Protein AF-0000000084342631 (afdb_homodimer)

Nearest PDB structures (foldseek):
  3bhq-assembly1_B  TM=6.344E-01  e=1.165E-04  Mesorhizobium japonicum MAFF 303099
  4me9-assembly1_B  TM=5.919E-01  e=1.848E-04  Bacillus cereus ATCC 10987
  3pas-assembly1_A  TM=6.263E-01  e=7.720E-04  Marinobacter nauticus VT8
  7y0y-assembly1_A  TM=5.517E-01  e=3.080E-03  Pseudomonas aeruginosa PA14
  1ui6-assembly1_B  TM=4.934E-01  e=3.879E-03  Streptomyces coelicolor A3(2)

Structure (mmCIF, N/CA/C/O backbone):
data_AF-0000000084342631-model_v1
#
loop_
_entity.id
_entity.type
_entity.pdbx_description
1 polymer 'Transcriptional regulator, TetR family'
#
loop_
_atom_site.group_PDB
_atom_site.id
_atom_site.type_symbol
_atom_site.label_atom_id
_atom_site.label_alt_id
_atom_site.label_comp_id
_atom_site.label_asym_id
_atom_site.label_entity_id
_atom_site.label_seq_id
_atom_site.pdbx_PDB_ins_code
_atom_site.Cartn_x
_atom_site.Cartn_y
_atom_site.Cartn_z
_atom_site.occupancy
_atom_site.B_iso_or_equiv
_atom_site.auth_seq_id
_atom_site.auth_comp_id
_atom_site.auth_asym_id
_atom_site.auth_atom_id
_atom_site.pdbx_PDB_model_num
ATOM 1 N N . MET A 1 1 ? -44.125 15.891 2.863 1 25.28 1 MET A N 1
ATOM 2 C CA . MET A 1 1 ? -42.906 15.453 2.15 1 25.28 1 MET A CA 1
ATOM 3 C C . MET A 1 1 ? -42.438 14.102 2.668 1 25.28 1 MET A C 1
ATOM 5 O O . MET A 1 1 ? -42.188 13.953 3.861 1 25.28 1 MET A O 1
ATOM 9 N N . ALA A 1 2 ? -42.875 12.977 1.967 1 30.97 2 ALA A N 1
ATOM 10 C CA . ALA A 1 2 ? -42.875 11.531 2.191 1 30.97 2 ALA A CA 1
ATOM 11 C C . ALA A 1 2 ? -41.438 11 2.264 1 30.97 2 ALA A C 1
ATOM 13 O O . ALA A 1 2 ? -40.625 11.273 1.377 1 30.97 2 ALA A O 1
ATOM 14 N N . GLY A 1 3 ? -40.875 10.891 3.365 1 26.14 3 GLY A N 1
ATOM 15 C CA . GLY A 1 3 ? -39.5 10.602 3.783 1 26.14 3 GLY A CA 1
ATOM 16 C C . GLY A 1 3 ? -38.969 9.305 3.209 1 26.14 3 GLY A C 1
ATOM 17 O O . GLY A 1 3 ? -39.438 8.227 3.562 1 26.14 3 GLY A O 1
ATOM 18 N N . LYS A 1 4 ? -38.594 9.336 1.94 1 32.59 4 LYS A N 1
ATOM 19 C CA . LYS A 1 4 ? -38.25 8.188 1.105 1 32.59 4 LYS A CA 1
ATOM 20 C C . LYS A 1 4 ? -37.156 7.34 1.762 1 32.59 4 LYS A C 1
ATOM 22 O O . LYS A 1 4 ? -36.125 7.859 2.16 1 32.59 4 LYS A O 1
ATOM 27 N N . ASP A 1 5 ? -37.562 6.195 2.316 1 31.88 5 ASP A N 1
ATOM 28 C CA . ASP A 1 5 ? -36.875 5.145 3.078 1 31.88 5 ASP A CA 1
ATOM 29 C C . ASP A 1 5 ? -35.594 4.699 2.385 1 31.88 5 ASP A C 1
ATOM 31 O O . ASP A 1 5 ? -35.5 4.766 1.159 1 31.88 5 ASP A O 1
ATOM 35 N N . SER A 1 6 ? -34.469 4.645 3.041 1 33.47 6 SER A N 1
ATOM 36 C CA . SER A 1 6 ? -33.094 4.496 2.594 1 33.47 6 SER A CA 1
ATOM 37 C C . SER A 1 6 ? -32.875 3.201 1.811 1 33.47 6 SER A C 1
ATOM 39 O O . SER A 1 6 ? -33.594 2.213 2.055 1 33.47 6 SER A O 1
ATOM 41 N N . PRO A 1 7 ? -32.125 3.088 0.737 1 32.06 7 PRO A N 1
ATOM 42 C CA . PRO A 1 7 ? -31.984 2.025 -0.261 1 32.06 7 PRO A CA 1
ATOM 43 C C . PRO A 1 7 ? -31.531 0.701 0.349 1 32.06 7 PRO A C 1
ATOM 45 O O . PRO A 1 7 ? -31.562 -0.334 -0.321 1 32.06 7 PRO A O 1
ATOM 48 N N . ALA A 1 8 ? -30.812 0.563 1.56 1 34.78 8 ALA A N 1
ATOM 49 C CA . ALA A 1 8 ? -30.438 -0.679 2.23 1 34.78 8 ALA A CA 1
ATOM 50 C C . ALA A 1 8 ? -31.625 -1.634 2.318 1 34.78 8 ALA A C 1
ATOM 52 O O . ALA A 1 8 ? -31.453 -2.852 2.385 1 34.78 8 ALA A O 1
ATOM 53 N N . ALA A 1 9 ? -32.781 -1.042 2.393 1 32.84 9 ALA A N 1
ATOM 54 C CA . ALA A 1 9 ? -34.031 -1.755 2.605 1 32.84 9 ALA A CA 1
ATOM 55 C C . ALA A 1 9 ? -34.375 -2.629 1.402 1 32.84 9 ALA A C 1
ATOM 57 O O . ALA A 1 9 ? -35.062 -3.648 1.543 1 32.84 9 ALA A O 1
ATOM 58 N N . ALA A 1 10 ? -33.969 -2.088 0.292 1 31.92 10 ALA A N 1
ATOM 59 C CA . ALA A 1 10 ? -34.625 -2.674 -0.882 1 31.92 10 ALA A CA 1
ATOM 60 C C . ALA A 1 10 ? -34.031 -4.059 -1.183 1 31.92 10 ALA A C 1
ATOM 62 O O . ALA A 1 10 ? -34.562 -4.777 -2.039 1 31.92 10 ALA A O 1
ATOM 63 N N . ILE A 1 11 ? -32.781 -4.297 -0.769 1 35.84 11 ILE A N 1
ATOM 64 C CA . ILE A 1 11 ? -32.25 -5.566 -1.254 1 35.84 11 ILE A CA 1
ATOM 65 C C . ILE A 1 11 ? -32.969 -6.723 -0.582 1 35.84 11 ILE A C 1
ATOM 67 O O . ILE A 1 11 ? -32.688 -7.891 -0.842 1 35.84 11 ILE A O 1
ATOM 71 N N . ALA A 1 12 ? -33.969 -6.422 0.385 1 31.94 12 ALA A N 1
ATOM 72 C CA . ALA A 1 12 ? -34.844 -7.312 1.139 1 31.94 12 ALA A CA 1
ATOM 73 C C . ALA A 1 12 ? -35.906 -7.902 0.24 1 31.94 12 ALA A C 1
ATOM 75 O O . ALA A 1 12 ? -37.125 -7.66 0.453 1 31.94 12 ALA A O 1
ATOM 76 N N . GLY A 1 13 ? -35.781 -7.762 -0.984 1 32.69 13 GLY A N 1
ATOM 77 C CA . GLY A 1 13 ? -36.938 -8.383 -1.616 1 32.69 13 GLY A CA 1
ATOM 78 C C . GLY A 1 13 ? -37.188 -9.805 -1.14 1 32.69 13 GLY A C 1
ATOM 79 O O . GLY A 1 13 ? -36.375 -10.695 -1.371 1 32.69 13 GLY A O 1
ATOM 80 N N . ALA A 1 14 ? -38 -9.93 -0.097 1 32.38 14 ALA A N 1
ATOM 81 C CA . ALA A 1 14 ? -38.5 -11.109 0.605 1 32.38 14 ALA A CA 1
ATOM 82 C C . ALA A 1 14 ? -39.219 -12.07 -0.358 1 32.38 14 ALA A C 1
ATOM 84 O O . ALA A 1 14 ? -40.344 -11.836 -0.762 1 32.38 14 ALA A O 1
ATOM 85 N N . LYS A 1 15 ? -38.656 -12.578 -1.412 1 38.84 15 LYS A N 1
ATOM 86 C CA . LYS A 1 15 ? -39.5 -13.719 -1.739 1 38.84 15 LYS A CA 1
ATOM 87 C C . LYS A 1 15 ? -39.969 -14.445 -0.477 1 38.84 15 LYS A C 1
ATOM 89 O O . LYS A 1 15 ? -39.219 -14.508 0.508 1 38.84 15 LYS A O 1
ATOM 94 N N . LYS A 1 16 ? -41.188 -14.531 -0.188 1 37.84 16 LYS A N 1
ATOM 95 C CA . LYS A 1 16 ? -41.75 -15.398 0.845 1 37.84 16 LYS A CA 1
ATOM 96 C C . LYS A 1 16 ? -40.969 -16.688 0.989 1 37.84 16 LYS A C 1
ATOM 98 O O . LYS A 1 16 ? -40.969 -17.531 0.091 1 37.84 16 LYS A O 1
ATOM 103 N N . ASN A 1 17 ? -39.656 -16.672 1.379 1 41.59 17 ASN A N 1
ATOM 104 C CA . ASN A 1 17 ? -39.031 -17.922 1.827 1 41.59 17 ASN A CA 1
ATOM 105 C C . ASN A 1 17 ? -40.031 -18.828 2.535 1 41.59 17 ASN A C 1
ATOM 107 O O . ASN A 1 17 ? -40.562 -18.469 3.59 1 41.59 17 ASN A O 1
ATOM 111 N N . SER A 1 18 ? -41.062 -19.375 1.873 1 47.19 18 SER A N 1
ATOM 112 C CA . SER A 1 18 ? -41.75 -20.438 2.58 1 47.19 18 SER A CA 1
ATOM 113 C C . SER A 1 18 ? -40.844 -21.141 3.574 1 47.19 18 SER A C 1
ATOM 115 O O . SER A 1 18 ? -39.656 -21.375 3.283 1 47.19 18 SER A O 1
ATOM 117 N N . PRO A 1 19 ? -41.062 -21.062 4.906 1 52.56 19 PRO A N 1
ATOM 118 C CA . PRO A 1 19 ? -40.344 -21.75 5.984 1 52.56 19 PRO A CA 1
ATOM 119 C C . PRO A 1 19 ? -39.875 -23.141 5.59 1 52.56 19 PRO A C 1
ATOM 121 O O . PRO A 1 19 ? -39.688 -24 6.457 1 52.56 19 PRO A O 1
ATOM 124 N N . TYR A 1 20 ? -40.062 -23.578 4.453 1 56.94 20 TYR A N 1
ATOM 125 C CA . TYR A 1 20 ? -39.562 -24.953 4.34 1 56.94 20 TYR A CA 1
ATOM 126 C C . TYR A 1 20 ? -38.062 -25 4.574 1 56.94 20 TYR A C 1
ATOM 128 O O . TYR A 1 20 ? -37.312 -24.188 4.035 1 56.94 20 TYR A O 1
ATOM 136 N N . PRO A 1 21 ? -37.625 -25.547 5.676 1 65 21 PRO A N 1
ATOM 137 C CA . PRO A 1 21 ? -36.188 -25.766 5.965 1 65 21 PRO A CA 1
ATOM 138 C C . PRO A 1 21 ? -35.375 -26.125 4.719 1 65 21 PRO A C 1
ATOM 140 O O . PRO A 1 21 ? -35.906 -26.75 3.793 1 65 21 PRO A O 1
ATOM 143 N N . ARG A 1 22 ? -34.312 -25.297 4.387 1 71.88 22 ARG A N 1
ATOM 144 C CA . ARG A 1 22 ? -33.438 -25.688 3.281 1 71.88 22 ARG A CA 1
ATOM 145 C C . ARG A 1 22 ? -33.312 -27.219 3.203 1 71.88 22 ARG A C 1
ATOM 147 O O . ARG A 1 22 ? -33.219 -27.891 4.23 1 71.88 22 ARG A O 1
ATOM 154 N N . SER A 1 23 ? -33.594 -27.688 2.088 1 80.94 23 SER A N 1
ATOM 155 C CA . SER A 1 23 ? -33.344 -29.109 1.922 1 80.94 23 SER A CA 1
ATOM 156 C C . SER A 1 23 ? -31.906 -29.469 2.328 1 80.94 23 SER A C 1
ATOM 158 O O . SER A 1 23 ? -31.047 -28.609 2.426 1 80.94 23 SER A O 1
ATOM 160 N N . VAL A 1 24 ? -31.75 -30.609 2.846 1 84.5 24 VAL A N 1
ATOM 161 C CA . VAL A 1 24 ? -30.438 -31.125 3.221 1 84.5 24 VAL A CA 1
ATOM 162 C C . VAL A 1 24 ? -29.422 -30.797 2.129 1 84.5 24 VAL A C 1
ATOM 164 O O . VAL A 1 24 ? -28.297 -30.406 2.422 1 84.5 24 VAL A O 1
ATOM 167 N N . ARG A 1 25 ? -29.891 -30.875 0.834 1 84.31 25 ARG A N 1
ATOM 168 C CA . ARG A 1 25 ? -29.031 -30.625 -0.306 1 84.31 25 ARG A CA 1
ATOM 169 C C . ARG A 1 25 ? -28.625 -29.156 -0.358 1 84.31 25 ARG A C 1
ATOM 171 O O . ARG A 1 25 ? -27.453 -28.828 -0.593 1 84.31 25 ARG A O 1
ATOM 178 N N . GLU A 1 26 ? -29.594 -28.297 -0.183 1 83.94 26 GLU A N 1
ATOM 179 C CA . GLU A 1 26 ? -29.312 -26.859 -0.187 1 83.94 26 GLU A CA 1
ATOM 180 C C . GLU A 1 26 ? -28.375 -26.469 0.948 1 83.94 26 GLU A C 1
ATOM 182 O O . GLU A 1 26 ? -27.484 -25.641 0.765 1 83.94 26 GLU A O 1
ATOM 187 N N . GLU A 1 27 ? -28.594 -27.094 2.045 1 86.38 27 GLU A N 1
ATOM 188 C CA . GLU A 1 27 ? -27.734 -26.844 3.195 1 86.38 27 GLU A CA 1
ATOM 189 C C . GLU A 1 27 ? -26.297 -27.297 2.928 1 86.38 27 GLU A C 1
ATOM 191 O O . GLU A 1 27 ? -25.359 -26.594 3.287 1 86.38 27 GLU A O 1
ATOM 196 N N . GLN A 1 28 ? -26.188 -28.406 2.312 1 87.38 28 GLN A N 1
ATOM 197 C CA . GLN A 1 28 ? -24.859 -28.922 1.984 1 87.38 28 GLN A CA 1
ATOM 198 C C . GLN A 1 28 ? -24.141 -28.031 0.979 1 87.38 28 GLN A C 1
ATOM 200 O O . GLN A 1 28 ? -22.922 -27.859 1.058 1 87.38 28 GLN A O 1
ATOM 205 N N . GLN A 1 29 ? -24.875 -27.469 0.042 1 89.56 29 GLN A N 1
ATOM 206 C CA . GLN A 1 29 ? -24.297 -26.578 -0.95 1 89.56 29 GLN A CA 1
ATOM 207 C C . GLN A 1 29 ? -23.781 -25.297 -0.296 1 89.56 29 GLN A C 1
ATOM 209 O O . GLN A 1 29 ? -22.719 -24.781 -0.674 1 89.56 29 GLN A O 1
ATOM 214 N N . LEU A 1 30 ? -24.531 -24.875 0.646 1 91 30 LEU A N 1
ATOM 215 C CA . LEU A 1 30 ? -24.141 -23.656 1.354 1 91 30 LEU A CA 1
ATOM 216 C C . LEU A 1 30 ? -22.875 -23.906 2.178 1 91 30 LEU A C 1
ATOM 218 O O . LEU A 1 30 ? -22 -23.047 2.25 1 91 30 LEU A O 1
ATOM 222 N N . ILE A 1 31 ? -22.812 -25.047 2.73 1 93.19 31 ILE A N 1
ATOM 223 C CA . ILE A 1 31 ? -21.641 -25.406 3.527 1 93.19 31 ILE A CA 1
ATOM 224 C C . ILE A 1 31 ? -20.422 -25.484 2.629 1 93.19 31 ILE A C 1
ATOM 226 O O . ILE A 1 31 ? -19.359 -24.969 2.977 1 93.19 31 ILE A O 1
ATOM 230 N N . THR A 1 32 ? -20.594 -26.078 1.483 1 95 32 THR A N 1
ATOM 231 C CA . THR A 1 32 ? -19.5 -26.203 0.538 1 95 32 THR A CA 1
ATOM 232 C C . THR A 1 32 ? -19.047 -24.828 0.046 1 95 32 THR A C 1
ATOM 234 O O . THR A 1 32 ? -17.844 -24.562 -0.037 1 95 32 THR A O 1
ATOM 237 N N . ARG A 1 33 ? -19.984 -24.047 -0.256 1 95.88 33 ARG A N 1
ATOM 238 C CA . ARG A 1 33 ? -19.672 -22.703 -0.725 1 95.88 33 ARG A CA 1
ATOM 239 C C . ARG A 1 33 ? -18.891 -21.922 0.326 1 95.88 33 ARG A C 1
ATOM 241 O O . ARG A 1 33 ? -17.922 -21.234 0.003 1 95.88 33 ARG A O 1
ATOM 248 N N . ARG A 1 34 ? -19.266 -22.031 1.566 1 96.06 34 ARG A N 1
ATOM 249 C CA . ARG A 1 34 ? -18.562 -21.359 2.662 1 96.06 34 ARG A CA 1
ATOM 250 C C . ARG A 1 34 ? -17.141 -21.891 2.814 1 96.06 34 ARG A C 1
ATOM 252 O O . ARG A 1 34 ? -16.203 -21.125 3.053 1 96.06 34 ARG A O 1
ATOM 259 N N . ARG A 1 35 ? -17 -23.109 2.648 1 97.06 35 ARG A N 1
ATOM 260 C CA . ARG A 1 35 ? -15.688 -23.734 2.723 1 97.06 35 ARG A CA 1
ATOM 261 C C . ARG A 1 35 ? -14.773 -23.219 1.619 1 97.06 35 ARG A C 1
ATOM 263 O O . ARG A 1 35 ? -13.594 -22.938 1.856 1 97.06 35 ARG A O 1
ATOM 270 N N . LEU A 1 36 ? -15.328 -23.062 0.486 1 98.06 36 LEU A N 1
ATOM 271 C CA . LEU A 1 36 ? -14.555 -22.562 -0.65 1 98.06 36 LEU A CA 1
ATOM 272 C C . LEU A 1 36 ? -14.141 -21.109 -0.428 1 98.06 36 LEU A C 1
ATOM 274 O O . LEU A 1 36 ? -13.008 -20.719 -0.734 1 98.06 36 LEU A O 1
ATOM 278 N N . LEU A 1 37 ? -15.055 -20.375 0.13 1 98 37 LEU A N 1
ATOM 279 C CA . LEU A 1 37 ? -14.75 -18.969 0.41 1 98 37 LEU A CA 1
ATOM 280 C C . LEU A 1 37 ? -13.664 -18.859 1.47 1 98 37 LEU A C 1
ATOM 282 O O . LEU A 1 37 ? -12.734 -18.062 1.326 1 98 37 LEU A O 1
ATOM 286 N N . ASP A 1 38 ? -13.727 -19.688 2.471 1 97.81 38 ASP A N 1
ATOM 287 C CA . ASP A 1 38 ? -12.711 -19.688 3.521 1 97.81 38 ASP A CA 1
ATOM 288 C C . ASP A 1 38 ? -11.352 -20.125 2.977 1 97.81 38 ASP A C 1
ATOM 290 O O . ASP A 1 38 ? -10.328 -19.531 3.299 1 97.81 38 ASP A O 1
ATOM 294 N N . ALA A 1 39 ? -11.398 -21.094 2.17 1 98.25 39 ALA A N 1
ATOM 295 C CA . ALA A 1 39 ? -10.18 -21.578 1.536 1 98.25 39 ALA A CA 1
ATOM 296 C C . ALA A 1 39 ? -9.562 -20.516 0.638 1 98.25 39 ALA A C 1
ATOM 298 O O . ALA A 1 39 ? -8.344 -20.359 0.591 1 98.25 39 ALA A O 1
ATOM 299 N N . ALA A 1 40 ? -10.398 -19.828 -0.055 1 98.06 40 ALA A N 1
ATOM 300 C CA . ALA A 1 40 ? -9.922 -18.75 -0.925 1 98.06 40 ALA A CA 1
ATOM 301 C C . ALA A 1 40 ? -9.234 -17.656 -0.117 1 98.06 40 ALA A C 1
ATOM 303 O O . ALA A 1 40 ? -8.18 -17.156 -0.507 1 98.06 40 ALA A O 1
ATOM 304 N N . LEU A 1 41 ? -9.812 -17.297 1.012 1 96.81 41 LEU A N 1
ATOM 305 C CA . LEU A 1 41 ? -9.195 -16.312 1.887 1 96.81 41 LEU A CA 1
ATOM 306 C C . LEU A 1 41 ? -7.793 -16.75 2.299 1 96.81 41 LEU A C 1
ATOM 308 O O . LEU A 1 41 ? -6.848 -15.953 2.244 1 96.81 41 LEU A O 1
ATOM 312 N N . GLY A 1 42 ? -7.691 -17.969 2.641 1 95.31 42 GLY A N 1
ATOM 313 C CA . GLY A 1 42 ? -6.387 -18.5 3.006 1 95.31 42 GLY A CA 1
ATOM 314 C C . GLY A 1 42 ? -5.379 -18.453 1.874 1 95.31 42 GLY A C 1
ATOM 315 O O . GLY A 1 42 ? -4.227 -18.062 2.082 1 95.31 42 GLY A O 1
ATOM 316 N N . ALA A 1 43 ? -5.828 -18.781 0.689 1 94.75 43 ALA A N 1
ATOM 317 C CA . ALA A 1 43 ? -4.953 -18.766 -0.48 1 94.75 43 ALA A CA 1
ATOM 318 C C . ALA A 1 43 ? -4.508 -17.344 -0.805 1 94.75 43 ALA A C 1
ATOM 320 O O . ALA A 1 43 ? -3.334 -17.109 -1.1 1 94.75 43 ALA A O 1
ATOM 321 N N . PHE A 1 44 ? -5.473 -16.406 -0.733 1 92.62 44 PHE A N 1
ATOM 322 C CA . PHE A 1 44 ? -5.164 -15 -0.995 1 92.62 44 PHE A CA 1
ATOM 323 C C . PHE A 1 44 ? -4.215 -14.445 0.06 1 92.62 44 PHE A C 1
ATOM 325 O O . PHE A 1 44 ? -3.332 -13.641 -0.251 1 92.62 44 PHE A O 1
ATOM 332 N N . GLU A 1 45 ? -4.375 -14.836 1.271 1 90.44 45 GLU A N 1
ATOM 333 C CA . GLU A 1 45 ? -3.512 -14.391 2.359 1 90.44 45 GLU A CA 1
ATOM 334 C C . GLU A 1 45 ? -2.078 -14.883 2.16 1 90.44 45 GLU A C 1
ATOM 336 O O . GLU A 1 45 ? -1.127 -14.125 2.365 1 90.44 45 GLU A O 1
ATOM 341 N N . ALA A 1 46 ? -1.933 -16.078 1.657 1 87.06 46 ALA A N 1
ATOM 342 C CA . ALA A 1 46 ? -0.627 -16.719 1.57 1 87.06 46 ALA A CA 1
ATOM 343 C C . ALA A 1 46 ? 0.114 -16.297 0.306 1 87.06 46 ALA A C 1
ATOM 345 O O . ALA A 1 46 ? 1.335 -16.125 0.324 1 87.06 46 ALA A O 1
ATOM 346 N N . ASN A 1 47 ? -0.673 -16.078 -0.817 1 85.94 47 ASN A N 1
ATOM 347 C CA . ASN A 1 47 ? 0.001 -15.992 -2.109 1 85.94 47 ASN A CA 1
ATOM 348 C C . ASN A 1 47 ? -0.36 -14.695 -2.838 1 85.94 47 ASN A C 1
ATOM 350 O O . ASN A 1 47 ? 0.17 -14.422 -3.916 1 85.94 47 ASN A O 1
ATOM 354 N N . GLY A 1 48 ? -1.225 -13.898 -2.211 1 87.31 48 GLY A N 1
ATOM 355 C CA . GLY A 1 48 ? -1.807 -12.82 -2.994 1 87.31 48 GLY A CA 1
ATOM 356 C C . GLY A 1 48 ? -2.85 -13.297 -3.986 1 87.31 48 GLY A C 1
ATOM 357 O O . GLY A 1 48 ? -3.104 -14.5 -4.098 1 87.31 48 GLY A O 1
ATOM 358 N N . TYR A 1 49 ? -3.492 -12.383 -4.656 1 87.69 49 TYR A N 1
ATOM 359 C CA . TYR A 1 49 ? -4.562 -12.727 -5.582 1 87.69 49 TYR A CA 1
ATOM 360 C C . TYR A 1 49 ? -4.008 -13.438 -6.816 1 87.69 49 TYR A C 1
ATOM 362 O O . TYR A 1 49 ? -4.523 -14.477 -7.227 1 87.69 49 TYR A O 1
ATOM 370 N N . HIS A 1 50 ? -2.973 -12.859 -7.434 1 84.12 50 HIS A N 1
ATOM 371 C CA . HIS A 1 50 ? -2.428 -13.422 -8.664 1 84.12 50 HIS A CA 1
ATOM 372 C C . HIS A 1 50 ? -1.727 -14.75 -8.406 1 84.12 50 HIS A C 1
ATOM 374 O O . HIS A 1 50 ? -1.759 -15.648 -9.25 1 84.12 50 HIS A O 1
ATOM 380 N N . GLY A 1 51 ? -1.211 -14.906 -7.27 1 85.81 51 GLY A N 1
ATOM 381 C CA . GLY A 1 51 ? -0.475 -16.125 -6.949 1 85.81 51 GLY A CA 1
ATOM 382 C C . GLY A 1 51 ? -1.371 -17.266 -6.516 1 85.81 51 GLY A C 1
ATOM 383 O O . GLY A 1 51 ? -0.958 -18.422 -6.543 1 85.81 51 GLY A O 1
ATOM 384 N N . ALA A 1 52 ? -2.547 -16.922 -6.121 1 92 52 ALA A N 1
ATOM 385 C CA . ALA A 1 52 ? -3.5 -17.953 -5.707 1 92 52 ALA A CA 1
ATOM 386 C C . ALA A 1 52 ? -4.086 -18.672 -6.914 1 92 52 ALA A C 1
ATOM 388 O O . ALA A 1 52 ? -4.297 -18.078 -7.969 1 92 52 ALA A O 1
ATOM 389 N N . SER A 1 53 ? -4.363 -19.984 -6.672 1 93.88 53 SER A N 1
ATOM 390 C CA . SER A 1 53 ? -4.926 -20.766 -7.762 1 93.88 53 SER A CA 1
ATOM 391 C C . SER A 1 53 ? -6.176 -21.516 -7.312 1 93.88 53 SER A C 1
ATOM 393 O O . SER A 1 53 ? -6.379 -21.734 -6.113 1 93.88 53 SER A O 1
ATOM 395 N N . VAL A 1 54 ? -6.91 -21.859 -8.281 1 96.81 54 VAL A N 1
ATOM 396 C CA . VAL A 1 54 ? -8.094 -22.672 -8 1 96.81 54 VAL A CA 1
ATOM 397 C C . VAL A 1 54 ? -7.676 -24 -7.387 1 96.81 54 VAL A C 1
ATOM 399 O O . VAL A 1 54 ? -8.336 -24.516 -6.473 1 96.81 54 VAL A O 1
ATOM 402 N N . GLU A 1 55 ? -6.59 -24.516 -7.832 1 96.81 55 GLU A N 1
ATOM 403 C CA . GLU A 1 55 ? -6.086 -25.781 -7.305 1 96.81 55 GLU A CA 1
ATOM 404 C C . GLU A 1 55 ? -5.801 -25.688 -5.809 1 96.81 55 GLU A C 1
ATOM 406 O O . GLU A 1 55 ? -6.172 -26.578 -5.039 1 96.81 55 GLU A O 1
ATOM 411 N N . GLU A 1 56 ? -5.242 -24.672 -5.426 1 95.81 56 GLU A N 1
ATOM 412 C CA . GLU A 1 56 ? -4.957 -24.453 -4.012 1 95.81 56 GLU A CA 1
ATOM 413 C C . GLU A 1 56 ? -6.242 -24.312 -3.205 1 95.81 56 GLU A C 1
ATOM 415 O O . GLU A 1 56 ? -6.355 -24.844 -2.102 1 95.81 56 GLU A O 1
ATOM 420 N N . ILE A 1 57 ? -7.176 -23.594 -3.705 1 98.12 57 ILE A N 1
ATOM 421 C CA . ILE A 1 57 ? -8.438 -23.328 -3.025 1 98.12 57 ILE A CA 1
ATOM 422 C C . ILE A 1 57 ? -9.203 -24.625 -2.824 1 98.12 57 ILE A C 1
ATOM 424 O O . ILE A 1 57 ? -9.664 -24.922 -1.719 1 98.12 57 ILE A O 1
ATOM 428 N N . VAL A 1 58 ? -9.273 -25.469 -3.883 1 98.19 58 VAL A N 1
ATOM 429 C CA . VAL A 1 58 ? -10.055 -26.703 -3.795 1 98.19 58 VAL A CA 1
ATOM 430 C C . VAL A 1 58 ? -9.359 -27.703 -2.873 1 98.19 58 VAL A C 1
ATOM 432 O O . VAL A 1 58 ? -10.008 -28.422 -2.117 1 98.19 58 VAL A O 1
ATOM 435 N N . SER A 1 59 ? -8.039 -27.75 -2.947 1 98.06 59 SER A N 1
ATOM 436 C CA . SER A 1 59 ? -7.285 -28.625 -2.064 1 98.06 59 SER A CA 1
ATOM 437 C C . SER A 1 59 ? -7.523 -28.281 -0.599 1 98.06 59 SER A C 1
ATOM 439 O O . SER A 1 59 ? -7.801 -29.156 0.218 1 98.06 59 SER A O 1
ATOM 441 N N . ALA A 1 60 ? -7.52 -27.062 -0.241 1 97.44 60 ALA A N 1
ATOM 442 C CA . ALA A 1 60 ? -7.719 -26.594 1.13 1 97.44 60 ALA A CA 1
ATOM 443 C C . ALA A 1 60 ? -9.164 -26.812 1.575 1 97.44 60 ALA A C 1
ATOM 445 O O . ALA A 1 60 ? -9.422 -27.094 2.748 1 97.44 60 ALA A O 1
ATOM 446 N N . ALA A 1 61 ? -10.094 -26.672 0.658 1 97.81 61 ALA A N 1
ATOM 447 C CA . ALA A 1 61 ? -11.516 -26.812 0.965 1 97.81 61 ALA A CA 1
ATOM 448 C C . ALA A 1 61 ? -11.922 -28.281 1.054 1 97.81 61 ALA A C 1
ATOM 450 O O . ALA A 1 61 ? -13 -28.609 1.547 1 97.81 61 ALA A O 1
ATOM 451 N N . GLY A 1 62 ? -11.078 -29.172 0.494 1 97.62 62 GLY A N 1
ATOM 452 C CA . GLY A 1 62 ? -11.375 -30.594 0.511 1 97.62 62 GLY A CA 1
ATOM 453 C C . GLY A 1 62 ? -12.445 -31 -0.491 1 97.62 62 GLY A C 1
ATOM 454 O O . GLY A 1 62 ? -13.289 -31.844 -0.2 1 97.62 62 GLY A O 1
ATOM 455 N N . VAL A 1 63 ? -12.453 -30.344 -1.593 1 97.38 63 VAL A N 1
ATOM 456 C CA . VAL A 1 63 ? -13.414 -30.656 -2.645 1 97.38 63 VAL A CA 1
ATOM 457 C C . VAL A 1 63 ? -12.688 -30.812 -3.98 1 97.38 63 VAL A C 1
ATOM 459 O O . VAL A 1 63 ? -11.484 -30.578 -4.066 1 97.38 63 VAL A O 1
ATOM 462 N N . THR A 1 64 ? -13.43 -31.203 -4.945 1 96.62 64 THR A N 1
ATOM 463 C CA . THR A 1 64 ? -12.852 -31.375 -6.27 1 96.62 64 THR A CA 1
ATOM 464 C C . THR A 1 64 ? -12.961 -30.094 -7.09 1 96.62 64 THR A C 1
ATOM 466 O O . THR A 1 64 ? -13.758 -29.219 -6.766 1 96.62 64 THR A O 1
ATOM 469 N N . ARG A 1 65 ? -12.156 -29.984 -8.148 1 96.94 65 ARG A N 1
ATOM 470 C CA . ARG A 1 65 ? -12.242 -28.875 -9.094 1 96.94 65 ARG A CA 1
ATOM 471 C C . ARG A 1 65 ? -13.641 -28.766 -9.695 1 96.94 65 ARG A C 1
ATOM 473 O O . ARG A 1 65 ? -14.164 -27.672 -9.867 1 96.94 65 ARG A O 1
ATOM 480 N N . SER A 1 66 ? -14.234 -29.875 -10.039 1 97 66 SER A N 1
ATOM 481 C CA . SER A 1 66 ? -15.578 -29.906 -10.594 1 97 66 SER A CA 1
ATOM 482 C C . SER A 1 66 ? -16.578 -29.25 -9.641 1 97 66 SER A C 1
ATOM 484 O O . SER A 1 66 ? -17.438 -28.469 -10.062 1 97 66 SER A O 1
ATOM 486 N N . THR A 1 67 ? -16.469 -29.609 -8.375 1 96.56 67 THR A N 1
ATOM 487 C CA . THR A 1 67 ? -17.328 -29.031 -7.359 1 96.56 67 THR A CA 1
ATOM 488 C C . THR A 1 67 ? -17.156 -27.516 -7.305 1 96.56 67 THR A C 1
ATOM 490 O O . THR A 1 67 ? -18.125 -26.781 -7.148 1 96.56 67 THR A O 1
ATOM 493 N N . PHE A 1 68 ? -15.852 -27.062 -7.402 1 98.06 68 PHE A N 1
ATOM 494 C CA . PHE A 1 68 ? -15.586 -25.641 -7.422 1 98.06 68 PHE A CA 1
ATOM 495 C C . PHE A 1 68 ? -16.391 -24.953 -8.516 1 98.06 68 PHE A C 1
ATOM 497 O O . PHE A 1 68 ? -17.047 -23.938 -8.273 1 98.06 68 PHE A O 1
ATOM 504 N N . TYR A 1 69 ? -16.406 -25.438 -9.617 1 97.31 69 TYR A N 1
ATOM 505 C CA . TYR A 1 69 ? -16.984 -24.797 -10.781 1 97.31 69 TYR A CA 1
ATOM 506 C C . TYR A 1 69 ? -18.5 -24.906 -10.781 1 97.31 69 TYR A C 1
ATOM 508 O O . TYR A 1 69 ? -19.188 -24.25 -11.562 1 97.31 69 TYR A O 1
ATOM 516 N N . LEU A 1 70 ? -19.109 -25.766 -9.953 1 96.44 70 LEU A N 1
ATOM 517 C CA . LEU A 1 70 ? -20.547 -25.75 -9.695 1 96.44 70 LEU A CA 1
ATOM 518 C C . LEU A 1 70 ? -20.953 -24.5 -8.922 1 96.44 70 LEU A C 1
ATOM 520 O O . LEU A 1 70 ? -22.062 -24.016 -9.078 1 96.44 70 LEU A O 1
ATOM 524 N N . HIS A 1 71 ? -19.984 -24.047 -8.188 1 97.12 71 HIS A N 1
ATOM 525 C CA . HIS A 1 71 ? -20.297 -22.953 -7.285 1 97.12 71 HIS A CA 1
ATOM 526 C C . HIS A 1 71 ? -19.781 -21.625 -7.828 1 97.12 71 HIS A C 1
ATOM 528 O O . HIS A 1 71 ? -20.359 -20.578 -7.586 1 97.12 71 HIS A O 1
ATOM 534 N N . PHE A 1 72 ? -18.609 -21.656 -8.477 1 97.88 72 PHE A N 1
ATOM 535 C CA . PHE A 1 72 ? -17.969 -20.453 -8.977 1 97.88 72 PHE A CA 1
ATOM 536 C C . PHE A 1 72 ? -17.422 -20.672 -10.383 1 97.88 72 PHE A C 1
ATOM 538 O O . PHE A 1 72 ? -16.938 -21.75 -10.703 1 97.88 72 PHE A O 1
ATOM 545 N N . LYS A 1 73 ? -17.359 -19.578 -11.18 1 96.31 73 LYS A N 1
ATOM 546 C CA . LYS A 1 73 ? -16.844 -19.656 -12.547 1 96.31 73 LYS A CA 1
ATOM 547 C C . LYS A 1 73 ? -15.32 -19.562 -12.562 1 96.31 73 LYS A C 1
ATOM 549 O O . LYS A 1 73 ? -14.672 -20.141 -13.438 1 96.31 73 LYS A O 1
ATOM 554 N N . ASN A 1 74 ? -14.789 -18.781 -11.609 1 94.56 74 ASN A N 1
ATOM 555 C CA . ASN A 1 74 ? -13.352 -18.516 -11.516 1 94.56 74 ASN A CA 1
ATOM 556 C C . ASN A 1 74 ? -13 -17.844 -10.195 1 94.56 74 ASN A C 1
ATOM 558 O O . ASN A 1 74 ? -13.883 -17.578 -9.367 1 94.56 74 ASN A O 1
ATOM 562 N N . LYS A 1 75 ? -11.773 -17.547 -9.977 1 93.12 75 LYS A N 1
ATOM 563 C CA . LYS A 1 75 ? -11.352 -16.953 -8.711 1 93.12 75 LYS A CA 1
ATOM 564 C C . LYS A 1 75 ? -11.828 -15.508 -8.594 1 93.12 75 LYS A C 1
ATOM 566 O O . LYS A 1 75 ? -12.047 -15.008 -7.492 1 93.12 75 LYS A O 1
ATOM 571 N N . ALA A 1 76 ? -12.062 -14.852 -9.742 1 90.56 76 ALA A N 1
ATOM 572 C CA . ALA A 1 76 ? -12.578 -13.484 -9.711 1 90.56 76 ALA A CA 1
ATOM 573 C C . ALA A 1 76 ? -13.977 -13.438 -9.102 1 90.56 76 ALA A C 1
ATOM 575 O O . ALA A 1 76 ? -14.312 -12.508 -8.359 1 90.56 76 ALA A O 1
ATOM 576 N N . GLU A 1 77 ? -14.734 -14.352 -9.43 1 94.25 77 GLU A N 1
ATOM 577 C CA . GLU A 1 77 ? -16.078 -14.414 -8.844 1 94.25 77 GLU A CA 1
ATOM 578 C C . GLU A 1 77 ? -16 -14.672 -7.34 1 94.25 77 GLU A C 1
ATOM 580 O O . GLU A 1 77 ? -16.797 -14.125 -6.574 1 94.25 77 GLU A O 1
ATOM 585 N N . VAL A 1 78 ? -15.109 -15.539 -6.914 1 95.5 78 VAL A N 1
ATOM 586 C CA . VAL A 1 78 ? -14.906 -15.781 -5.492 1 95.5 78 VAL A CA 1
ATOM 587 C C . VAL A 1 78 ? -14.578 -14.461 -4.789 1 95.5 78 VAL A C 1
ATOM 589 O O . VAL A 1 78 ? -15.18 -14.133 -3.764 1 95.5 78 VAL A O 1
ATOM 592 N N . LEU A 1 79 ? -13.68 -13.695 -5.336 1 92.75 79 LEU A N 1
ATOM 593 C CA . LEU A 1 79 ? -13.289 -12.414 -4.758 1 92.75 79 LEU A CA 1
ATOM 594 C C . LEU A 1 79 ? -14.477 -11.453 -4.711 1 92.75 79 LEU A C 1
ATOM 596 O O . LEU A 1 79 ? -14.648 -10.719 -3.736 1 92.75 79 LEU A O 1
ATOM 600 N N . GLN A 1 80 ? -15.203 -11.469 -5.789 1 92.06 80 GLN A N 1
ATOM 601 C CA . GLN A 1 80 ? -16.375 -10.586 -5.828 1 92.06 80 GLN A CA 1
ATOM 602 C C . GLN A 1 80 ? -17.344 -10.906 -4.695 1 92.06 80 GLN A C 1
ATOM 604 O O . GLN A 1 80 ? -17.859 -10 -4.035 1 92.06 80 GLN A O 1
ATOM 609 N N . VAL A 1 81 ? -17.562 -12.141 -4.492 1 94.38 81 VAL A N 1
ATOM 610 C CA . VAL A 1 81 ? -18.484 -12.562 -3.436 1 94.38 81 VAL A CA 1
ATOM 611 C C . VAL A 1 81 ? -17.906 -12.164 -2.072 1 94.38 81 VAL A C 1
ATOM 613 O O . VAL A 1 81 ? -18.641 -11.656 -1.214 1 94.38 81 VAL A O 1
ATOM 616 N N . LEU A 1 82 ? -16.672 -12.398 -1.857 1 94.56 82 LEU A N 1
ATOM 617 C CA . LEU A 1 82 ? -16 -12 -0.621 1 94.56 82 LEU A CA 1
ATOM 618 C C . LEU A 1 82 ? -16.094 -10.484 -0.422 1 94.56 82 LEU A C 1
ATOM 620 O O . LEU A 1 82 ? -16.391 -10.016 0.68 1 94.56 82 LEU A O 1
ATOM 624 N N . THR A 1 83 ? -15.891 -9.734 -1.455 1 92.12 83 THR A N 1
ATOM 625 C CA . THR A 1 83 ? -15.945 -8.281 -1.405 1 92.12 83 THR A CA 1
ATOM 626 C C . THR A 1 83 ? -17.359 -7.805 -1.063 1 92.12 83 THR A C 1
ATOM 628 O O . THR A 1 83 ? -17.531 -6.922 -0.221 1 92.12 83 THR A O 1
ATOM 631 N N . ASP A 1 84 ? -18.297 -8.406 -1.749 1 91.75 84 ASP A N 1
ATOM 632 C CA . ASP A 1 84 ? -19.688 -8.047 -1.508 1 91.75 84 ASP A CA 1
ATOM 633 C C . ASP A 1 84 ? -20.078 -8.273 -0.046 1 91.75 84 ASP A C 1
ATOM 635 O O . ASP A 1 84 ? -20.875 -7.52 0.517 1 91.75 84 ASP A O 1
ATOM 639 N N . SER A 1 85 ? -19.5 -9.258 0.527 1 92.06 85 SER A N 1
ATOM 640 C CA . SER A 1 85 ? -19.844 -9.617 1.897 1 92.06 85 SER A CA 1
ATOM 641 C C . SER A 1 85 ? -19.359 -8.562 2.887 1 92.06 85 SER A C 1
ATOM 643 O O . SER A 1 85 ? -19.844 -8.5 4.02 1 92.06 85 SER A O 1
ATOM 645 N N . VAL A 1 86 ? -18.406 -7.691 2.484 1 92.31 86 VAL A N 1
ATOM 646 C CA . VAL A 1 86 ? -17.875 -6.707 3.426 1 92.31 86 VAL A CA 1
ATOM 647 C C . VAL A 1 86 ? -18.281 -5.305 2.988 1 92.31 86 VAL A C 1
ATOM 649 O O . VAL A 1 86 ? -18.047 -4.328 3.707 1 92.31 86 VAL A O 1
ATOM 652 N N . GLN A 1 87 ? -18.891 -5.113 1.879 1 90.19 87 GLN A N 1
ATOM 653 C CA . GLN A 1 87 ? -19.188 -3.812 1.284 1 90.19 87 GLN A CA 1
ATOM 654 C C . GLN A 1 87 ? -20.031 -2.961 2.219 1 90.19 87 GLN A C 1
ATOM 656 O O . GLN A 1 87 ? -19.75 -1.776 2.416 1 90.19 87 GLN A O 1
ATOM 661 N N . ASP A 1 88 ? -21.062 -3.615 2.799 1 92.31 88 ASP A N 1
ATOM 662 C CA . ASP A 1 88 ? -21.969 -2.875 3.668 1 92.31 88 ASP A CA 1
ATOM 663 C C . ASP A 1 88 ? -21.25 -2.381 4.922 1 92.31 88 ASP A C 1
ATOM 665 O O . ASP A 1 88 ? -21.484 -1.261 5.379 1 92.31 88 ASP A O 1
ATOM 669 N N . SER A 1 89 ? -20.406 -3.234 5.41 1 94.81 89 SER A N 1
ATOM 670 C CA . SER A 1 89 ? -19.688 -2.848 6.625 1 94.81 89 SER A CA 1
ATOM 671 C C . SER A 1 89 ? -18.672 -1.744 6.34 1 94.81 89 SER A C 1
ATOM 673 O O . SER A 1 89 ? -18.438 -0.886 7.191 1 94.81 89 SER A O 1
ATOM 675 N N . VAL A 1 90 ? -18.109 -1.689 5.156 1 93.88 90 VAL A N 1
ATOM 676 C CA . VAL A 1 90 ? -17.234 -0.602 4.746 1 93.88 90 VAL A CA 1
ATOM 677 C C . VAL A 1 90 ? -18.031 0.699 4.652 1 93.88 90 VAL A C 1
ATOM 679 O O . VAL A 1 90 ? -17.594 1.733 5.168 1 93.88 90 VAL A O 1
ATOM 682 N N . ALA A 1 91 ? -19.141 0.604 3.979 1 94.38 91 ALA A N 1
ATOM 683 C CA . ALA A 1 91 ? -20 1.775 3.826 1 94.38 91 ALA A CA 1
ATOM 684 C C . ALA A 1 91 ? -20.375 2.354 5.188 1 94.38 91 ALA A C 1
ATOM 686 O O . ALA A 1 91 ? -20.297 3.566 5.395 1 94.38 91 ALA A O 1
ATOM 687 N N . GLU A 1 92 ? -20.719 1.448 6.066 1 96.31 92 GLU A N 1
ATOM 688 C CA . GLU A 1 92 ? -21.109 1.88 7.406 1 96.31 92 GLU A CA 1
ATOM 689 C C . GLU A 1 92 ? -19.922 2.514 8.141 1 96.31 92 GLU A C 1
ATOM 691 O O . GLU A 1 92 ? -20.078 3.541 8.805 1 96.31 92 GLU A O 1
ATOM 696 N N . LEU A 1 93 ? -18.797 1.922 8.023 1 97.06 93 LEU A N 1
ATOM 697 C CA . LEU A 1 93 ? -17.578 2.408 8.688 1 97.06 93 LEU A CA 1
ATOM 698 C C . LEU A 1 93 ? -17.25 3.826 8.234 1 97.06 93 LEU A C 1
ATOM 700 O O . LEU A 1 93 ? -17.078 4.723 9.062 1 97.06 93 LEU A O 1
ATOM 704 N N . TYR A 1 94 ? -17.281 4.109 6.98 1 97 94 TYR A N 1
ATOM 705 C CA . TYR A 1 94 ? -16.891 5.414 6.469 1 97 94 TYR A CA 1
ATOM 706 C C . TYR A 1 94 ? -18.016 6.422 6.582 1 97 94 TYR A C 1
ATOM 708 O O . TYR A 1 94 ? -17.781 7.629 6.668 1 97 94 TYR A O 1
ATOM 716 N N . ALA A 1 95 ? -19.281 5.926 6.59 1 96.88 95 ALA A N 1
ATOM 717 C CA . ALA A 1 95 ? -20.391 6.812 6.91 1 96.88 95 ALA A CA 1
ATOM 718 C C . ALA A 1 95 ? -20.234 7.398 8.312 1 96.88 95 ALA A C 1
ATOM 720 O O . ALA A 1 95 ? -20.625 8.547 8.555 1 96.88 95 ALA A O 1
ATOM 721 N N . GLY A 1 96 ? -19.719 6.543 9.164 1 97.19 96 GLY A N 1
ATOM 722 C CA . GLY A 1 96 ? -19.406 7.039 10.492 1 97.19 96 GLY A CA 1
ATOM 723 C C . GLY A 1 96 ? -18.406 8.172 10.492 1 97.19 96 GLY A C 1
ATOM 724 O O . GLY A 1 96 ? -18.578 9.172 11.195 1 97.19 96 GLY A O 1
ATOM 725 N N . LEU A 1 97 ? -17.375 8.07 9.711 1 97.75 97 LEU A N 1
ATOM 726 C CA . LEU A 1 97 ? -16.406 9.148 9.562 1 97.75 97 LEU A CA 1
ATOM 727 C C . LEU A 1 97 ? -17.062 10.398 9 1 97.75 97 LEU A C 1
ATOM 729 O O . LEU A 1 97 ? -16.859 11.508 9.5 1 97.75 97 LEU A O 1
ATOM 733 N N . ASP A 1 98 ? -17.828 10.18 7.961 1 96.94 98 ASP A N 1
ATOM 734 C CA . ASP A 1 98 ? -18.531 11.273 7.293 1 96.94 98 ASP A CA 1
ATOM 735 C C . ASP A 1 98 ? -19.328 12.102 8.289 1 96.94 98 ASP A C 1
ATOM 737 O O . ASP A 1 98 ? -19.281 13.336 8.266 1 96.94 98 ASP A O 1
ATOM 741 N N . ALA A 1 99 ? -20.016 11.438 9.188 1 95.31 99 ALA A N 1
ATOM 742 C CA . ALA A 1 99 ? -20.859 12.102 10.188 1 95.31 99 ALA A CA 1
ATOM 743 C C . ALA A 1 99 ? -20.016 12.883 11.188 1 95.31 99 ALA A C 1
ATOM 745 O O . ALA A 1 99 ? -20.391 13.969 11.617 1 95.31 99 ALA A O 1
ATOM 746 N N . GLU A 1 100 ? -18.828 12.359 11.445 1 93.31 100 GLU A N 1
ATOM 747 C CA . GLU A 1 100 ? -18 12.93 12.508 1 93.31 100 GLU A CA 1
ATOM 748 C C . GLU A 1 100 ? -17.25 14.172 12.016 1 93.31 100 GLU A C 1
ATOM 750 O O . GLU A 1 100 ? -16.984 15.086 12.797 1 93.31 100 GLU A O 1
ATOM 755 N N . ILE A 1 101 ? -16.969 14.273 10.727 1 94.19 101 ILE A N 1
ATOM 756 C CA . ILE A 1 101 ? -16.031 15.312 10.297 1 94.19 101 ILE A CA 1
ATOM 757 C C . ILE A 1 101 ? -16.781 16.359 9.469 1 94.19 101 ILE A C 1
ATOM 759 O O . ILE A 1 101 ? -16.172 17.328 9 1 94.19 101 ILE A O 1
ATOM 763 N N . SER A 1 102 ? -18.047 16.234 9.219 1 92.25 102 SER A N 1
ATOM 764 C CA . SER A 1 102 ? -18.797 17.156 8.375 1 92.25 102 SER A CA 1
ATOM 765 C C . SER A 1 102 ? -19.438 18.25 9.203 1 92.25 102 SER A C 1
ATOM 767 O O . SER A 1 102 ? -20.109 19.141 8.656 1 92.25 102 SER A O 1
ATOM 769 N N . GLY A 1 103 ? -19.266 18.234 10.461 1 85.5 103 GLY A N 1
ATOM 770 C CA . GLY A 1 103 ? -19.828 19.281 11.312 1 85.5 103 GLY A CA 1
ATOM 771 C C . GLY A 1 103 ? -18.969 20.516 11.383 1 85.5 103 GLY A C 1
ATOM 772 O O . GLY A 1 103 ? -18 20.656 10.633 1 85.5 103 GLY A O 1
ATOM 773 N N . ASP A 1 104 ? -19.312 21.531 12.242 1 79.5 104 ASP A N 1
ATOM 774 C CA . ASP A 1 104 ? -18.656 22.844 12.328 1 79.5 104 ASP A CA 1
ATOM 775 C C . ASP A 1 104 ? -17.547 22.828 13.375 1 79.5 104 ASP A C 1
ATOM 777 O O . ASP A 1 104 ? -17.031 23.891 13.75 1 79.5 104 ASP A O 1
ATOM 781 N N . THR A 1 105 ? -17.078 21.703 13.578 1 79.25 105 THR A N 1
ATOM 782 C CA . THR A 1 105 ? -16.031 21.656 14.594 1 79.25 105 THR A CA 1
ATOM 783 C C . THR A 1 105 ? -14.695 22.125 14.023 1 79.25 105 THR A C 1
ATOM 785 O O . THR A 1 105 ? -14.344 21.766 12.898 1 79.25 105 THR A O 1
ATOM 788 N N . ALA A 1 106 ? -14.031 23 14.789 1 79 106 ALA A N 1
ATOM 789 C CA . ALA A 1 106 ? -12.742 23.562 14.391 1 79 106 ALA A CA 1
ATOM 790 C C . ALA A 1 106 ? -11.648 22.484 14.414 1 79 106 ALA A C 1
ATOM 792 O O . ALA A 1 106 ? -10.789 22.453 13.531 1 79 106 ALA A O 1
ATOM 793 N N . ASP A 1 107 ? -11.742 21.609 15.422 1 90.44 107 ASP A N 1
ATOM 794 C CA . ASP A 1 107 ? -10.742 20.562 15.555 1 90.44 107 ASP A CA 1
ATOM 795 C C . ASP A 1 107 ? -11.367 19.172 15.359 1 90.44 107 ASP A C 1
ATOM 797 O O . ASP A 1 107 ? -12.117 18.703 16.219 1 90.44 107 ASP A O 1
ATOM 801 N N . ILE A 1 108 ? -10.992 18.531 14.305 1 94.38 108 ILE A N 1
ATOM 802 C CA . ILE A 1 108 ? -11.617 17.266 13.977 1 94.38 108 ILE A CA 1
ATOM 803 C C . ILE A 1 108 ? -10.766 16.109 14.508 1 94.38 108 ILE A C 1
ATOM 805 O O . ILE A 1 108 ? -11.148 14.945 14.398 1 94.38 108 ILE A O 1
ATOM 809 N N . ARG A 1 109 ? -9.617 16.344 15.141 1 95.75 109 ARG A N 1
ATOM 810 C CA . ARG A 1 109 ? -8.672 15.297 15.484 1 95.75 109 ARG A CA 1
ATOM 811 C C . ARG A 1 109 ? -9.289 14.289 16.453 1 95.75 109 ARG A C 1
ATOM 813 O O . ARG A 1 109 ? -9.156 13.078 16.266 1 95.75 109 ARG A O 1
ATOM 820 N N . PRO A 1 110 ? -9.984 14.742 17.547 1 96.88 110 PRO A N 1
ATOM 821 C CA . PRO A 1 110 ? -10.562 13.75 18.453 1 96.88 110 PRO A CA 1
ATOM 822 C C . PRO A 1 110 ? -11.547 12.812 17.75 1 96.88 110 PRO A C 1
ATOM 824 O O . PRO A 1 110 ? -11.547 11.609 18 1 96.88 110 PRO A O 1
ATOM 827 N N . ALA A 1 111 ? -12.344 13.336 16.875 1 96.75 111 ALA A N 1
ATOM 828 C CA . ALA A 1 111 ? -13.328 12.539 16.156 1 96.75 111 ALA A CA 1
ATOM 829 C C . ALA A 1 111 ? -12.641 11.578 15.188 1 96.75 111 ALA A C 1
ATOM 831 O O . ALA A 1 111 ? -13.023 10.406 15.094 1 96.75 111 ALA A O 1
ATOM 832 N N . VAL A 1 112 ? -11.672 12.039 14.531 1 98 112 VAL A N 1
ATOM 833 C CA . VAL A 1 112 ? -10.914 11.227 13.586 1 98 112 VAL A CA 1
ATOM 834 C C . VAL A 1 112 ? -10.211 10.094 14.328 1 98 112 VAL A C 1
ATOM 836 O O . VAL A 1 112 ? -10.25 8.938 13.898 1 98 112 VAL A O 1
ATOM 839 N N . ARG A 1 113 ? -9.609 10.422 15.453 1 98.38 113 ARG A N 1
ATOM 840 C CA . ARG A 1 113 ? -8.898 9.414 16.234 1 98.38 113 ARG A CA 1
ATOM 841 C C . ARG A 1 113 ? -9.852 8.328 16.719 1 98.38 113 ARG A C 1
ATOM 843 O O . ARG A 1 113 ? -9.523 7.141 16.656 1 98.38 113 ARG A O 1
ATOM 850 N N . GLN A 1 114 ? -10.961 8.711 17.203 1 98.25 114 GLN A N 1
ATOM 851 C CA . GLN A 1 114 ? -11.953 7.746 17.656 1 98.25 114 GLN A CA 1
ATOM 852 C C . GLN A 1 114 ? -12.414 6.84 16.531 1 98.25 114 GLN A C 1
ATOM 854 O O . GLN A 1 114 ? -12.547 5.629 16.703 1 98.25 114 GLN A O 1
ATOM 859 N N . TRP A 1 115 ? -12.664 7.398 15.438 1 98.44 115 TRP A N 1
ATOM 860 C CA . TRP A 1 115 ? -13.062 6.617 14.273 1 98.44 115 TRP A CA 1
ATOM 861 C C . TRP A 1 115 ? -11.945 5.656 13.859 1 98.44 115 TRP A C 1
ATOM 863 O O . TRP A 1 115 ? -12.211 4.492 13.539 1 98.44 115 TRP A O 1
ATOM 873 N N . LEU A 1 116 ? -10.75 6.156 13.875 1 98.69 116 LEU A N 1
ATOM 874 C CA . LEU A 1 116 ? -9.617 5.332 13.477 1 98.69 116 LEU A CA 1
ATOM 875 C C . LEU A 1 116 ? -9.461 4.137 14.414 1 98.69 116 LEU A C 1
ATOM 877 O O . LEU A 1 116 ? -9.078 3.049 13.977 1 98.69 116 LEU A O 1
ATOM 881 N N . ASP A 1 117 ? -9.68 4.379 15.641 1 98.56 117 ASP A N 1
ATOM 882 C CA . ASP A 1 117 ? -9.641 3.262 16.578 1 98.56 117 ASP A CA 1
ATOM 883 C C . ASP A 1 117 ? -10.617 2.164 16.172 1 98.56 117 ASP A C 1
ATOM 885 O O . ASP A 1 117 ? -10.266 0.985 16.156 1 98.56 117 ASP A O 1
ATOM 889 N N . LYS A 1 118 ? -11.812 2.537 15.758 1 98.25 118 LYS A N 1
ATOM 890 C CA . LYS A 1 118 ? -12.812 1.594 15.266 1 98.25 118 LYS A CA 1
ATOM 891 C C . LYS A 1 118 ? -12.375 0.961 13.953 1 98.25 118 LYS A C 1
ATOM 893 O O . LYS A 1 118 ? -12.539 -0.244 13.75 1 98.25 118 LYS A O 1
ATOM 898 N N . ALA A 1 119 ? -11.852 1.791 13.109 1 98.12 119 ALA A N 1
ATOM 899 C CA . ALA A 1 119 ? -11.422 1.332 11.789 1 98.12 119 ALA A CA 1
ATOM 900 C C . ALA A 1 119 ? -10.289 0.312 11.906 1 98.12 119 ALA A C 1
ATOM 902 O O . ALA A 1 119 ? -10.266 -0.682 11.18 1 98.12 119 ALA A O 1
ATOM 903 N N . ILE A 1 120 ? -9.359 0.583 12.797 1 97.94 120 ILE A N 1
ATOM 904 C CA . ILE A 1 120 ? -8.273 -0.365 13.023 1 97.94 120 ILE A CA 1
ATOM 905 C C . ILE A 1 120 ? -8.844 -1.702 13.484 1 97.94 120 ILE A C 1
ATOM 907 O O . ILE A 1 120 ? -8.422 -2.762 13.016 1 97.94 120 ILE A O 1
ATOM 911 N N . GLY A 1 121 ? -9.812 -1.697 14.406 1 97.19 121 GLY A N 1
ATOM 912 C CA . GLY A 1 121 ? -10.5 -2.918 14.805 1 97.19 121 GLY A CA 1
ATOM 913 C C . GLY A 1 121 ? -11.156 -3.631 13.641 1 97.19 121 GLY A C 1
ATOM 914 O O . GLY A 1 121 ? -11.07 -4.855 13.523 1 97.19 121 GLY A O 1
ATOM 915 N N . TRP A 1 122 ? -11.797 -2.883 12.812 1 97.12 122 TRP A N 1
ATOM 916 C CA . TRP A 1 122 ? -12.469 -3.436 11.641 1 97.12 122 TRP A CA 1
ATOM 917 C C . TRP A 1 122 ? -11.469 -4.109 10.711 1 97.12 122 TRP A C 1
ATOM 919 O O . TRP A 1 122 ? -11.672 -5.254 10.297 1 97.12 122 TRP A O 1
ATOM 929 N N . TYR A 1 123 ? -10.367 -3.473 10.406 1 94.69 123 TYR A N 1
ATOM 930 C CA . TYR A 1 123 ? -9.344 -3.992 9.508 1 94.69 123 TYR A CA 1
ATOM 931 C C . TYR A 1 123 ? -8.609 -5.164 10.141 1 94.69 123 TYR A C 1
ATOM 933 O O . TYR A 1 123 ? -7.898 -5.902 9.453 1 94.69 123 TYR A O 1
ATOM 941 N N . SER A 1 124 ? -8.695 -5.32 11.43 1 93.62 124 SER A N 1
ATOM 942 C CA . SER A 1 124 ? -7.992 -6.395 12.117 1 93.62 124 SER A CA 1
ATOM 943 C C . SER A 1 124 ? -8.711 -7.73 11.938 1 93.62 124 SER A C 1
ATOM 945 O O . SER A 1 124 ? -8.141 -8.789 12.227 1 93.62 124 SER A O 1
ATOM 947 N N . GLU A 1 125 ? -9.945 -7.613 11.477 1 94.94 125 GLU A N 1
ATOM 948 C CA . GLU A 1 125 ? -10.617 -8.859 11.117 1 94.94 125 GLU A CA 1
ATOM 949 C C . GLU A 1 125 ? -9.969 -9.492 9.891 1 94.94 125 GLU A C 1
ATOM 951 O O . GLU A 1 125 ? -9.727 -8.82 8.883 1 94.94 125 GLU A O 1
ATOM 956 N N . ARG A 1 126 ? -9.781 -10.75 9.969 1 92.56 126 ARG A N 1
ATOM 957 C CA . ARG A 1 126 ? -8.984 -11.469 8.977 1 92.56 126 ARG A CA 1
ATOM 958 C C . ARG A 1 126 ? -9.516 -11.25 7.57 1 92.56 126 ARG A C 1
ATOM 960 O O . ARG A 1 126 ? -8.773 -10.859 6.672 1 92.56 126 ARG A O 1
ATOM 967 N N . ALA A 1 127 ? -10.852 -11.492 7.418 1 94.44 127 ALA A N 1
ATOM 968 C CA . ALA A 1 127 ? -11.438 -11.359 6.086 1 94.44 127 ALA A CA 1
ATOM 969 C C . ALA A 1 127 ? -11.297 -9.938 5.562 1 94.44 127 ALA A C 1
ATOM 971 O O . ALA A 1 127 ? -10.969 -9.727 4.391 1 94.44 127 ALA A O 1
ATOM 972 N N . HIS A 1 128 ? -11.469 -8.938 6.453 1 94.5 128 HIS A N 1
ATOM 973 C CA . HIS A 1 128 ? -11.383 -7.535 6.055 1 94.5 128 HIS A CA 1
ATOM 974 C C . HIS A 1 128 ? -9.977 -7.176 5.605 1 94.5 128 HIS A C 1
ATOM 976 O O . HIS A 1 128 ? -9.797 -6.512 4.582 1 94.5 128 HIS A O 1
ATOM 982 N N . GLN A 1 129 ? -9.094 -7.703 6.305 1 92.62 129 GLN A N 1
ATOM 983 C CA . GLN A 1 129 ? -7.695 -7.41 6.012 1 92.62 129 GLN A CA 1
ATOM 984 C C . GLN A 1 129 ? -7.27 -8.031 4.688 1 92.62 129 GLN A C 1
ATOM 986 O O . GLN A 1 129 ? -6.613 -7.379 3.873 1 92.62 129 GLN A O 1
ATOM 991 N N . ILE A 1 130 ? -7.621 -9.234 4.484 1 92.12 130 ILE A N 1
ATOM 992 C CA . ILE A 1 130 ? -7.223 -9.961 3.281 1 92.12 130 ILE A CA 1
ATOM 993 C C . ILE A 1 130 ? -7.859 -9.32 2.053 1 92.12 130 ILE A C 1
ATOM 995 O O . ILE A 1 130 ? -7.184 -9.07 1.052 1 92.12 130 ILE A O 1
ATOM 999 N N . ILE A 1 131 ? -9.125 -8.992 2.174 1 91.94 131 ILE A N 1
ATOM 1000 C CA . ILE A 1 131 ? -9.844 -8.391 1.055 1 91.94 131 ILE A CA 1
ATOM 1001 C C . ILE A 1 131 ? -9.242 -7.027 0.729 1 91.94 131 ILE A C 1
ATOM 1003 O O . ILE A 1 131 ? -9.023 -6.703 -0.439 1 91.94 131 ILE A O 1
ATOM 1007 N N . ALA A 1 132 ? -8.922 -6.273 1.761 1 90.06 132 ALA A N 1
ATOM 1008 C CA . ALA A 1 132 ? -8.289 -4.973 1.555 1 90.06 132 ALA A CA 1
ATOM 1009 C C . ALA A 1 132 ? -6.934 -5.125 0.87 1 90.06 132 ALA A C 1
ATOM 1011 O O . ALA A 1 132 ? -6.605 -4.371 -0.05 1 90.06 132 ALA A O 1
ATOM 1012 N N . ALA A 1 133 ? -6.195 -6.07 1.297 1 87.88 133 ALA A N 1
ATOM 1013 C CA . ALA A 1 133 ? -4.879 -6.32 0.716 1 87.88 133 ALA A CA 1
ATOM 1014 C C . ALA A 1 133 ? -4.992 -6.719 -0.753 1 87.88 133 ALA A C 1
ATOM 1016 O O . ALA A 1 133 ? -4.211 -6.262 -1.59 1 87.88 133 ALA A O 1
ATOM 1017 N N . VAL A 1 134 ? -5.926 -7.555 -1.055 1 87.88 134 VAL A N 1
ATOM 1018 C CA . VAL A 1 134 ? -6.137 -7.996 -2.428 1 87.88 134 VAL A CA 1
ATOM 1019 C C . VAL A 1 134 ? -6.531 -6.809 -3.301 1 87.88 134 VAL A C 1
ATOM 1021 O O . VAL A 1 134 ? -6.035 -6.656 -4.418 1 87.88 134 VAL A O 1
ATOM 1024 N N . TRP A 1 135 ? -7.352 -5.984 -2.744 1 86 135 TRP A N 1
ATOM 1025 C CA . TRP A 1 135 ? -7.781 -4.816 -3.508 1 86 135 TRP A CA 1
ATOM 1026 C C . TRP A 1 135 ? -6.621 -3.848 -3.717 1 86 135 TRP A C 1
ATOM 1028 O O . TRP A 1 135 ? -6.516 -3.213 -4.77 1 86 135 TRP A O 1
ATOM 1038 N N . GLN A 1 136 ? -5.797 -3.666 -2.766 1 82.75 136 GLN A N 1
ATOM 1039 C CA . GLN A 1 136 ? -4.602 -2.855 -2.959 1 82.75 136 GLN A CA 1
ATOM 1040 C C . GLN A 1 136 ? -3.729 -3.422 -4.078 1 82.75 136 GLN A C 1
ATOM 1042 O O . GLN A 1 136 ? -3.17 -2.668 -4.879 1 82.75 136 GLN A O 1
ATOM 1047 N N . GLU A 1 137 ? -3.641 -4.688 -4.129 1 81.94 137 GLU A N 1
ATOM 1048 C CA . GLU A 1 137 ? -2.898 -5.355 -5.195 1 81.94 137 GLU A CA 1
ATOM 1049 C C . GLU A 1 137 ? -3.539 -5.098 -6.559 1 81.94 137 GLU A C 1
ATOM 1051 O O . GLU A 1 137 ? -2.848 -4.77 -7.523 1 81.94 137 GLU A O 1
ATOM 1056 N N . LEU A 1 138 ? -4.82 -5.176 -6.633 1 82.62 138 LEU A N 1
ATOM 1057 C CA . LEU A 1 138 ? -5.547 -5.094 -7.898 1 82.62 138 LEU A CA 1
ATOM 1058 C C . LEU A 1 138 ? -5.66 -3.65 -8.367 1 82.62 138 LEU A C 1
ATOM 1060 O O . LEU A 1 138 ? -5.82 -3.393 -9.562 1 82.62 138 LEU A O 1
ATOM 1064 N N . SER A 1 139 ? -5.602 -2.758 -7.426 1 78.31 139 SER A N 1
ATOM 1065 C CA . SER A 1 139 ? -5.773 -1.346 -7.746 1 78.31 139 SER A CA 1
ATOM 1066 C C . SER A 1 139 ? -4.633 -0.838 -8.625 1 78.31 139 SER A C 1
ATOM 1068 O O . SER A 1 139 ? -4.754 0.213 -9.258 1 78.31 139 SER A O 1
ATOM 1070 N N . VAL A 1 140 ? -3.551 -1.557 -8.656 1 70.5 140 VAL A N 1
ATOM 1071 C CA . VAL A 1 140 ? -2.389 -1.11 -9.422 1 70.5 140 VAL A CA 1
ATOM 1072 C C . VAL A 1 140 ? -2.176 -2.027 -10.617 1 70.5 140 VAL A C 1
ATOM 1074 O O . VAL A 1 140 ? -1.202 -1.876 -11.359 1 70.5 140 VAL A O 1
ATOM 1077 N N . GLY A 1 141 ? -2.967 -3.066 -10.703 1 67.5 141 GLY A N 1
ATOM 1078 C CA . GLY A 1 141 ? -2.781 -4.023 -11.781 1 67.5 141 GLY A CA 1
ATOM 1079 C C . GLY A 1 141 ? -3.402 -3.572 -13.094 1 67.5 141 GLY A C 1
ATOM 1080 O O . GLY A 1 141 ? -4.145 -2.588 -13.125 1 67.5 141 GLY A O 1
ATOM 1081 N N . ALA A 1 142 ? -2.844 -4.102 -14.211 1 57.25 142 ALA A N 1
ATOM 1082 C CA . ALA A 1 142 ? -3.283 -3.818 -15.578 1 57.25 142 ALA A CA 1
ATOM 1083 C C . ALA A 1 142 ? -4.793 -3.992 -15.719 1 57.25 142 ALA A C 1
ATOM 1085 O O . ALA A 1 142 ? -5.43 -3.32 -16.531 1 57.25 142 ALA A O 1
ATOM 1086 N N . ASP A 1 143 ? -5.34 -4.875 -15.047 1 53.97 143 ASP A N 1
ATOM 1087 C CA . ASP A 1 143 ? -6.77 -5.137 -15.18 1 53.97 143 ASP A CA 1
ATOM 1088 C C . ASP A 1 143 ? -7.582 -4.211 -14.273 1 53.97 143 ASP A C 1
ATOM 1090 O O . ASP A 1 143 ? -8.453 -4.672 -13.531 1 53.97 143 ASP A O 1
ATOM 1094 N N . ALA A 1 144 ? -7.281 -3.002 -14.227 1 51.91 144 ALA A N 1
ATOM 1095 C CA . ALA A 1 144 ? -7.805 -1.917 -13.406 1 51.91 144 ALA A CA 1
ATOM 1096 C C . ALA A 1 144 ? -9.328 -1.985 -13.312 1 51.91 144 ALA A C 1
ATOM 1098 O O . ALA A 1 144 ? -9.93 -1.365 -12.43 1 51.91 144 ALA A O 1
ATOM 1099 N N . GLU A 1 145 ? -9.906 -2.586 -14.266 1 52.12 145 GLU A N 1
ATOM 1100 C CA . GLU A 1 145 ? -11.352 -2.629 -14.062 1 52.12 145 GLU A CA 1
ATOM 1101 C C . GLU A 1 145 ? -11.695 -3.057 -12.641 1 52.12 145 GLU A C 1
ATOM 1103 O O . GLU A 1 145 ? -12.664 -2.566 -12.055 1 52.12 145 GLU A O 1
ATOM 1108 N N . GLY A 1 146 ? -11.039 -3.992 -12.258 1 49.84 146 GLY A N 1
ATOM 1109 C CA . GLY A 1 146 ? -11.188 -4.422 -10.875 1 49.84 146 GLY A CA 1
ATOM 1110 C C . GLY A 1 146 ? -10.695 -3.391 -9.875 1 49.84 146 GLY A C 1
ATOM 1111 O O . GLY A 1 146 ? -10.852 -3.57 -8.664 1 49.84 146 GLY A O 1
ATOM 1112 N N . ALA A 1 147 ? -9.883 -2.543 -10.383 1 49.5 147 ALA A N 1
ATOM 1113 C CA . ALA A 1 147 ? -9.273 -1.59 -9.461 1 49.5 147 ALA A CA 1
ATOM 1114 C C . ALA A 1 147 ? -10.32 -0.664 -8.859 1 49.5 147 ALA A C 1
ATOM 1116 O O . ALA A 1 147 ? -10.008 0.147 -7.98 1 49.5 147 ALA A O 1
ATOM 1117 N N . ARG A 1 148 ? -11.453 -0.719 -9.508 1 51.66 148 ARG A N 1
ATOM 1118 C CA . ARG A 1 148 ? -12.336 0.165 -8.75 1 51.66 148 ARG A CA 1
ATOM 1119 C C . ARG A 1 148 ? -12.586 -0.38 -7.348 1 51.66 148 ARG A C 1
ATOM 1121 O O . ARG A 1 148 ? -13.469 -1.22 -7.152 1 51.66 148 ARG A O 1
ATOM 1128 N N . GLY A 1 149 ? -11.492 -0.744 -6.75 1 55.56 149 GLY A N 1
ATOM 1129 C CA . GLY A 1 149 ? -11.523 -1.164 -5.359 1 55.56 149 GLY A CA 1
ATOM 1130 C C . GLY A 1 149 ? -12.656 -0.546 -4.57 1 55.56 149 GLY A C 1
ATOM 1131 O O . GLY A 1 149 ? -13.625 -0.048 -5.148 1 55.56 149 GLY A O 1
ATOM 1132 N N . ILE A 1 150 ? -12.781 -0.869 -3.305 1 62 150 ILE A N 1
ATOM 1133 C CA . ILE A 1 150 ? -13.703 -0.246 -2.357 1 62 150 ILE A CA 1
ATOM 1134 C C . ILE A 1 150 ? -13.586 1.273 -2.453 1 62 150 ILE A C 1
ATOM 1136 O O . ILE A 1 150 ? -12.523 1.84 -2.201 1 62 150 ILE A O 1
ATOM 1140 N N . THR A 1 151 ? -14.461 1.879 -3.172 1 77.62 151 THR A N 1
ATOM 1141 C CA . THR A 1 151 ? -14.555 3.324 -3.342 1 77.62 151 THR A CA 1
ATOM 1142 C C . THR A 1 151 ? -14.945 4 -2.031 1 77.62 151 THR A C 1
ATOM 1144 O O . THR A 1 151 ? -16.109 4.359 -1.833 1 77.62 151 THR A O 1
ATOM 1147 N N . VAL A 1 152 ? -13.992 4.188 -1.183 1 88.06 152 VAL A N 1
ATOM 1148 C CA . VAL A 1 152 ? -14.312 4.672 0.157 1 88.06 152 VAL A CA 1
ATOM 1149 C C . VAL A 1 152 ? -14.711 6.145 0.093 1 88.06 152 VAL A C 1
ATOM 1151 O O . VAL A 1 152 ? -15.469 6.625 0.939 1 88.06 152 VAL A O 1
ATOM 1154 N N . ASP A 1 153 ? -14.203 6.855 -0.982 1 89.25 153 A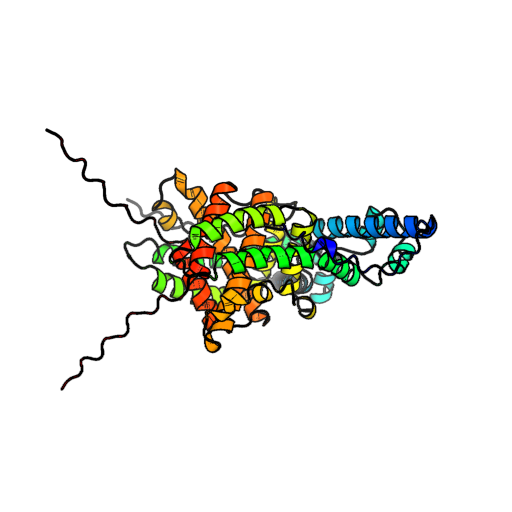SP A N 1
ATOM 1155 C CA . ASP A 1 153 ? -14.477 8.281 -1.085 1 89.25 153 ASP A CA 1
ATOM 1156 C C . ASP A 1 153 ? -15.961 8.547 -1.314 1 89.25 153 ASP A C 1
ATOM 1158 O O . ASP A 1 153 ? -16.484 9.578 -0.893 1 89.25 153 ASP A O 1
ATOM 1162 N N . GLU A 1 154 ? -16.703 7.566 -1.888 1 90.31 154 GLU A N 1
ATOM 1163 C CA . GLU A 1 154 ? -18.125 7.727 -2.186 1 90.31 154 GLU A CA 1
ATOM 1164 C C . GLU A 1 154 ? -18.969 7.684 -0.912 1 90.31 154 GLU A C 1
ATOM 1166 O O . GLU A 1 154 ? -20.125 8.094 -0.914 1 90.31 154 GLU A O 1
ATOM 1171 N N . HIS A 1 155 ? -18.375 7.254 0.156 1 94.56 155 HIS A N 1
ATOM 1172 C CA . HIS A 1 155 ? -19.125 7.086 1.398 1 94.56 155 HIS A CA 1
ATOM 1173 C C . HIS A 1 155 ? -18.953 8.289 2.312 1 94.56 155 HIS A C 1
ATOM 1175 O O . HIS A 1 155 ? -19.328 8.25 3.484 1 94.56 155 HIS A O 1
ATOM 1181 N N . LEU A 1 156 ? -18.375 9.375 1.764 1 96.56 156 LEU A N 1
ATOM 1182 C CA . LEU A 1 156 ? -18.234 10.609 2.52 1 96.56 156 LEU A CA 1
ATOM 1183 C C . LEU A 1 156 ? -18.938 11.766 1.812 1 96.56 156 LEU A C 1
ATOM 1185 O O . LEU A 1 156 ? -18.344 12.836 1.631 1 96.56 156 LEU A O 1
ATOM 1189 N N . PRO A 1 157 ? -20.25 11.625 1.493 1 95.69 157 PRO A N 1
ATOM 1190 C CA . PRO A 1 157 ? -20.906 12.656 0.7 1 95.69 157 PRO A CA 1
ATOM 1191 C C . PRO A 1 157 ? -21.031 13.984 1.444 1 95.69 157 PRO A C 1
ATOM 1193 O O . PRO A 1 157 ? -20.953 15.055 0.832 1 95.69 157 PRO A O 1
ATOM 1196 N N . ARG A 1 158 ? -21.312 14 2.73 1 96.06 158 ARG A N 1
ATOM 1197 C CA . ARG A 1 158 ? -21.453 15.242 3.49 1 96.06 158 ARG A CA 1
ATOM 1198 C C . ARG A 1 158 ? -20.125 15.992 3.566 1 96.06 158 ARG A C 1
ATOM 1200 O O . ARG A 1 158 ? -20.094 17.203 3.365 1 96.06 158 ARG A O 1
ATOM 1207 N N . TYR A 1 159 ? -19.031 15.273 3.822 1 96 159 TYR A N 1
ATOM 1208 C CA . TYR A 1 159 ? -17.703 15.883 3.861 1 96 159 TYR A CA 1
ATOM 1209 C C . TYR A 1 159 ? -17.328 16.453 2.502 1 96 159 TYR A C 1
ATOM 1211 O O . TYR A 1 159 ? -16.844 17.578 2.412 1 96 159 TYR A O 1
ATOM 1219 N N . LEU A 1 160 ? -17.609 15.695 1.421 1 95 160 LEU A N 1
ATOM 1220 C CA . LEU A 1 160 ? -17.266 16.156 0.078 1 95 160 LEU A CA 1
ATOM 1221 C C . LEU A 1 160 ? -18.062 17.391 -0.293 1 95 160 LEU A C 1
ATOM 1223 O O . LEU A 1 160 ? -17.562 18.266 -1.014 1 95 160 LEU A O 1
ATOM 1227 N N . ALA A 1 161 ? -19.219 17.516 0.24 1 94.19 161 ALA A N 1
ATOM 1228 C CA . ALA A 1 161 ? -20.109 18.641 -0.074 1 94.19 161 ALA A CA 1
ATOM 1229 C C . ALA A 1 161 ? -19.578 19.938 0.547 1 94.19 161 ALA A C 1
ATOM 1231 O O . ALA A 1 161 ? -20.016 21.031 0.171 1 94.19 161 ALA A O 1
ATOM 1232 N N . LEU A 1 162 ? -18.688 19.844 1.493 1 92.88 162 LEU A N 1
ATOM 1233 C CA . LEU A 1 162 ? -18.125 21.016 2.137 1 92.88 162 LEU A CA 1
ATOM 1234 C C . LEU A 1 162 ? -17.109 21.719 1.217 1 92.88 162 LEU A C 1
ATOM 1236 O O . LEU A 1 162 ? -16.688 22.828 1.489 1 92.88 162 LEU A O 1
ATOM 1240 N N . TRP A 1 163 ? -16.797 21.094 0.127 1 93.06 163 TRP A N 1
ATOM 1241 C CA . TRP A 1 163 ? -15.758 21.594 -0.771 1 93.06 163 TRP A CA 1
ATOM 1242 C C . TRP A 1 163 ? -16.359 22.047 -2.098 1 93.06 163 TRP A C 1
ATOM 1244 O O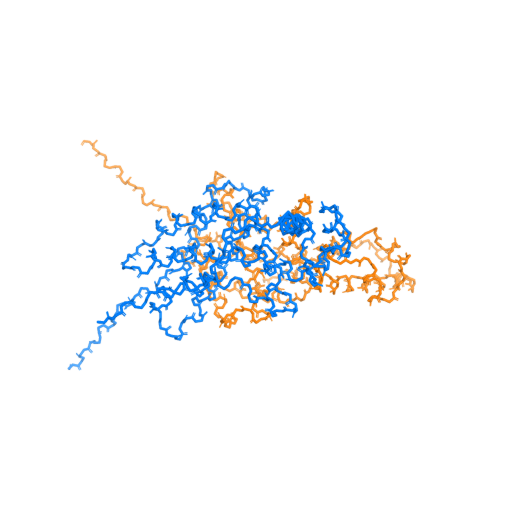 . TRP A 1 163 ? -17.312 21.438 -2.59 1 93.06 163 TRP A O 1
ATOM 1254 N N . PRO A 1 164 ? -15.742 23.172 -2.641 1 93.75 164 PRO A N 1
ATOM 1255 C CA . PRO A 1 164 ? -16.156 23.5 -4.004 1 93.75 164 PRO A CA 1
ATOM 1256 C C . PRO A 1 164 ? -15.953 22.344 -4.984 1 93.75 164 PRO A C 1
ATOM 1258 O O . PRO A 1 164 ? -15.047 21.531 -4.797 1 93.75 164 PRO A O 1
ATOM 1261 N N . GLU A 1 165 ? -16.781 22.297 -5.973 1 93.5 165 GLU A N 1
ATOM 1262 C CA . GLU A 1 165 ? -16.75 21.203 -6.953 1 93.5 165 GLU A CA 1
ATOM 1263 C C . GLU A 1 165 ? -15.359 21.078 -7.57 1 93.5 165 GLU A C 1
ATOM 1265 O O . GLU A 1 165 ? -14.875 19.969 -7.793 1 93.5 165 GLU A O 1
ATOM 1270 N N . SER A 1 166 ? -14.688 22.188 -7.766 1 92.62 166 SER A N 1
ATOM 1271 C CA . SER A 1 166 ? -13.383 22.203 -8.43 1 92.62 166 SER A CA 1
ATOM 1272 C C . SER A 1 166 ? -12.312 21.562 -7.559 1 92.62 166 SER A C 1
ATOM 1274 O O . SER A 1 166 ? -11.266 21.156 -8.062 1 92.62 166 SER A O 1
ATOM 1276 N N . GLU A 1 167 ? -12.656 21.344 -6.262 1 93.44 167 GLU A N 1
ATOM 1277 C CA . GLU A 1 167 ? -11.656 20.812 -5.336 1 93.44 167 GLU A CA 1
ATOM 1278 C C . GLU A 1 167 ? -11.984 19.375 -4.945 1 93.44 167 GLU A C 1
ATOM 1280 O O . GLU A 1 167 ? -11.164 18.703 -4.316 1 93.44 167 GLU A O 1
ATOM 1285 N N . ARG A 1 168 ? -13.086 18.891 -5.355 1 93.69 168 ARG A N 1
ATOM 1286 C CA . ARG A 1 168 ? -13.57 17.609 -4.871 1 93.69 168 ARG A CA 1
ATOM 1287 C C . ARG A 1 168 ? -12.695 16.469 -5.387 1 93.69 168 ARG A C 1
ATOM 1289 O O . ARG A 1 168 ? -12.516 15.461 -4.703 1 93.69 168 ARG A O 1
ATOM 1296 N N . GLY A 1 169 ? -12.133 16.609 -6.582 1 91.94 169 GLY A N 1
ATOM 1297 C CA . GLY A 1 169 ? -11.188 15.617 -7.062 1 91.94 169 GLY A CA 1
ATOM 1298 C C . GLY A 1 169 ? -9.977 15.461 -6.168 1 91.94 169 GLY A C 1
ATOM 1299 O O . GLY A 1 169 ? -9.539 14.336 -5.895 1 91.94 169 GLY A O 1
ATOM 1300 N N . ALA A 1 170 ? -9.508 16.578 -5.691 1 93.5 170 ALA A N 1
ATOM 1301 C CA . ALA A 1 170 ? -8.367 16.578 -4.785 1 93.5 170 ALA A CA 1
ATOM 1302 C C . ALA A 1 170 ? -8.727 15.938 -3.447 1 93.5 170 ALA A C 1
ATOM 1304 O O . ALA A 1 170 ? -7.961 15.141 -2.904 1 93.5 170 ALA A O 1
ATOM 1305 N N . VAL A 1 171 ? -9.883 16.234 -2.977 1 95.19 171 VAL A N 1
ATOM 1306 C CA . VAL A 1 171 ? -10.32 15.727 -1.682 1 95.19 171 VAL A CA 1
ATOM 1307 C C . VAL A 1 171 ? -10.555 14.219 -1.767 1 95.19 171 VAL A C 1
ATOM 1309 O O . VAL A 1 171 ? -10.164 13.477 -0.865 1 95.19 171 VAL A O 1
ATOM 1312 N N . ARG A 1 172 ? -11.18 13.82 -2.83 1 94.81 172 ARG A N 1
ATOM 1313 C CA . ARG A 1 172 ? -11.367 12.391 -3.045 1 94.81 172 ARG A CA 1
ATOM 1314 C C . ARG A 1 172 ? -10.031 11.656 -3.08 1 94.81 172 ARG A C 1
ATOM 1316 O O . ARG A 1 172 ? -9.891 10.586 -2.494 1 94.81 172 ARG A O 1
ATOM 1323 N N . THR A 1 173 ? -9.062 12.234 -3.764 1 94.31 173 THR A N 1
ATOM 1324 C CA . THR A 1 173 ? -7.723 11.656 -3.836 1 94.31 173 THR A CA 1
ATOM 1325 C C . THR A 1 173 ? -7.117 11.523 -2.441 1 94.31 173 THR A C 1
ATOM 1327 O O . THR A 1 173 ? -6.543 10.484 -2.109 1 94.31 173 THR A O 1
ATOM 1330 N N . ARG A 1 174 ? -7.254 12.492 -1.593 1 95.81 174 ARG A N 1
ATOM 1331 C CA . ARG A 1 174 ? -6.754 12.461 -0.223 1 95.81 174 ARG A CA 1
ATOM 1332 C C . ARG A 1 174 ? -7.395 11.32 0.563 1 95.81 174 ARG A C 1
ATOM 1334 O O . ARG A 1 174 ? -6.703 10.57 1.253 1 95.81 174 ARG A O 1
ATOM 1341 N N . VAL A 1 175 ? -8.68 11.195 0.405 1 95.88 175 VAL A N 1
ATOM 1342 C CA . VAL A 1 175 ? -9.406 10.172 1.143 1 95.88 175 VAL A CA 1
ATOM 1343 C C . VAL A 1 175 ? -8.945 8.789 0.702 1 95.88 175 VAL A C 1
ATOM 1345 O O . VAL A 1 175 ? -8.711 7.91 1.536 1 95.88 175 VAL A O 1
ATOM 1348 N N . ILE A 1 176 ? -8.781 8.609 -0.57 1 93.56 176 ILE A N 1
ATOM 1349 C CA . ILE A 1 176 ? -8.336 7.336 -1.122 1 93.56 176 ILE A CA 1
ATOM 1350 C C . ILE A 1 176 ? -6.941 7.004 -0.593 1 93.56 176 ILE A C 1
ATOM 1352 O O . ILE A 1 176 ? -6.707 5.906 -0.083 1 93.56 176 ILE A O 1
ATOM 1356 N N . LEU A 1 177 ? -6.035 7.953 -0.644 1 95.06 177 LEU A N 1
ATOM 1357 C CA . LEU A 1 177 ? -4.66 7.727 -0.208 1 95.06 177 LEU A CA 1
ATOM 1358 C C . LEU A 1 177 ? -4.602 7.465 1.294 1 95.06 177 LEU A C 1
ATOM 1360 O O . LEU A 1 177 ? -3.854 6.598 1.749 1 95.06 177 LEU A O 1
ATOM 1364 N N . LEU A 1 178 ? -5.391 8.172 2.047 1 97 178 LEU A N 1
ATOM 1365 C CA . LEU A 1 178 ? -5.438 7.961 3.49 1 97 178 LEU A CA 1
ATOM 1366 C C . LEU A 1 178 ? -5.992 6.574 3.818 1 97 178 LEU A C 1
ATOM 1368 O O . LEU A 1 178 ? -5.531 5.926 4.758 1 97 178 LEU A O 1
ATOM 1372 N N . SER A 1 179 ? -6.973 6.141 3.074 1 94.94 179 SER A N 1
ATOM 1373 C CA . SER A 1 179 ? -7.52 4.805 3.291 1 94.94 179 SER A CA 1
ATOM 1374 C C . SER A 1 179 ? -6.484 3.729 2.986 1 94.94 179 SER A C 1
ATOM 1376 O O . SER A 1 179 ? -6.398 2.725 3.697 1 94.94 179 SER A O 1
ATOM 1378 N N . HIS A 1 180 ? -5.73 3.898 1.89 1 93.06 180 HIS A N 1
ATOM 1379 C CA . HIS A 1 180 ? -4.637 2.982 1.586 1 93.06 180 HIS A CA 1
ATOM 1380 C C . HIS A 1 180 ? -3.613 2.955 2.717 1 93.06 180 HIS A C 1
ATOM 1382 O O . HIS A 1 180 ? -3.113 1.889 3.082 1 93.06 180 HIS A O 1
ATOM 1388 N N . LEU A 1 181 ? -3.301 4.109 3.236 1 96.06 181 LEU A N 1
ATOM 1389 C CA . LEU A 1 181 ? -2.348 4.207 4.34 1 96.06 181 LEU A CA 1
ATOM 1390 C C . LEU A 1 181 ? -2.854 3.449 5.562 1 96.06 181 LEU A C 1
ATOM 1392 O O . LEU A 1 181 ? -2.09 2.73 6.211 1 96.06 181 LEU A O 1
ATOM 1396 N N . LEU A 1 182 ? -4.094 3.682 5.883 1 96.94 182 LEU A N 1
ATOM 1397 C CA . LEU A 1 182 ? -4.703 3.012 7.027 1 96.94 182 LEU A CA 1
ATOM 1398 C C . LEU A 1 182 ? -4.605 1.496 6.883 1 96.94 182 LEU A C 1
ATOM 1400 O O . LEU A 1 182 ? -4.145 0.81 7.801 1 96.94 182 LEU A O 1
ATOM 1404 N N . SER A 1 183 ? -5.039 1.004 5.781 1 93.19 183 SER A N 1
ATOM 1405 C CA . SER A 1 183 ? -4.984 -0.433 5.531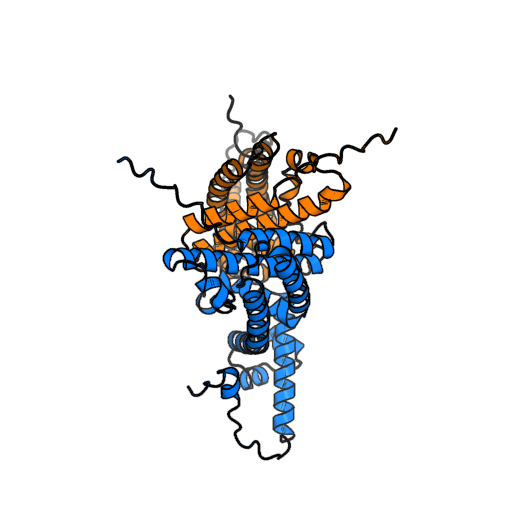 1 93.19 183 SER A CA 1
ATOM 1406 C C . SER A 1 183 ? -3.561 -0.963 5.652 1 93.19 183 SER A C 1
ATOM 1408 O O . SER A 1 183 ? -3.322 -1.979 6.309 1 93.19 183 SER A O 1
ATOM 1410 N N . ARG A 1 184 ? -2.635 -0.252 5.09 1 92 184 ARG A N 1
ATOM 1411 C CA . ARG A 1 184 ? -1.231 -0.653 5.117 1 92 184 ARG A CA 1
ATOM 1412 C C . ARG A 1 184 ? -0.683 -0.628 6.539 1 92 184 ARG A C 1
ATOM 1414 O O . ARG A 1 184 ? 0.038 -1.541 6.949 1 92 184 ARG A O 1
ATOM 1421 N N . ALA A 1 185 ? -0.967 0.388 7.23 1 95.12 185 ALA A N 1
ATOM 1422 C CA . ALA A 1 185 ? -0.477 0.54 8.594 1 95.12 185 ALA A CA 1
ATOM 1423 C C . ALA A 1 185 ? -0.953 -0.609 9.484 1 95.12 185 ALA A C 1
ATOM 1425 O O . ALA A 1 185 ? -0.182 -1.147 10.281 1 95.12 185 ALA A O 1
ATOM 1426 N N . VAL A 1 186 ? -2.201 -0.965 9.359 1 94.62 186 VAL A N 1
ATOM 1427 C CA . VAL A 1 186 ? -2.75 -2.057 10.156 1 94.62 186 VAL A CA 1
ATOM 1428 C C . VAL A 1 186 ? -2.047 -3.363 9.797 1 94.62 186 VAL A C 1
ATOM 1430 O O . VAL A 1 186 ? -1.648 -4.125 10.68 1 94.62 186 VAL A O 1
ATOM 1433 N N . LEU A 1 187 ? -1.88 -3.582 8.57 1 90.75 187 LEU A N 1
ATOM 1434 C CA . LEU A 1 187 ? -1.231 -4.809 8.125 1 90.75 187 LEU A CA 1
ATOM 1435 C C . LEU A 1 187 ? 0.205 -4.883 8.625 1 90.75 187 LEU A C 1
ATOM 1437 O O . LEU A 1 187 ? 0.629 -5.91 9.164 1 90.75 187 LEU A O 1
ATOM 1441 N N . LEU A 1 188 ? 0.957 -3.814 8.461 1 90.56 188 LEU A N 1
ATOM 1442 C CA . LEU A 1 188 ? 2.346 -3.779 8.906 1 90.56 188 LEU A CA 1
ATOM 1443 C C . LEU A 1 188 ? 2.436 -3.957 10.414 1 90.56 188 LEU A C 1
ATOM 1445 O O . LEU A 1 188 ? 3.316 -4.664 10.914 1 90.56 188 LEU A O 1
ATOM 1449 N N . SER A 1 189 ? 1.567 -3.311 11.109 1 92.12 189 SER A N 1
ATOM 1450 C CA . SER A 1 189 ? 1.55 -3.414 12.562 1 92.12 189 SER A CA 1
ATOM 1451 C C . SER A 1 189 ? 1.279 -4.848 13.016 1 92.12 189 SER A C 1
ATOM 1453 O O . SER A 1 189 ? 1.983 -5.375 13.883 1 92.12 189 SER A O 1
ATOM 1455 N N . ARG A 1 190 ? 0.341 -5.504 12.445 1 87.69 190 ARG A N 1
ATOM 1456 C CA . ARG A 1 190 ? -0.042 -6.863 12.812 1 87.69 190 ARG A CA 1
ATOM 1457 C C . ARG A 1 190 ? 1.089 -7.848 12.523 1 87.69 190 ARG A C 1
ATOM 1459 O O . ARG A 1 190 ? 1.219 -8.867 13.203 1 87.69 190 ARG A O 1
ATOM 1466 N N . ARG A 1 191 ? 1.888 -7.531 11.602 1 85 191 ARG A N 1
ATOM 1467 C CA . ARG A 1 191 ? 2.99 -8.406 11.211 1 85 191 ARG A CA 1
ATOM 1468 C C . ARG A 1 191 ? 4.262 -8.062 11.977 1 85 191 ARG A C 1
ATOM 1470 O O . ARG A 1 191 ? 5.32 -8.641 11.734 1 85 191 ARG A O 1
ATOM 1477 N N . GLY A 1 192 ? 4.227 -7.059 12.773 1 86.44 192 GLY A N 1
ATOM 1478 C CA . GLY A 1 192 ? 5.383 -6.652 13.555 1 86.44 192 GLY A CA 1
ATOM 1479 C C . GLY A 1 192 ? 6.449 -5.957 12.719 1 86.44 192 GLY A C 1
ATOM 1480 O O . GLY A 1 192 ? 7.633 -6.004 13.062 1 86.44 192 GLY A O 1
ATOM 1481 N N . ALA A 1 193 ? 6 -5.305 11.609 1 87.19 193 ALA A N 1
ATOM 1482 C CA . ALA A 1 193 ? 6.961 -4.727 10.672 1 87.19 193 ALA A CA 1
ATOM 1483 C C . ALA A 1 193 ? 7.227 -3.26 11 1 87.19 193 ALA A C 1
ATOM 1485 O O . ALA A 1 193 ? 8.039 -2.609 10.344 1 87.19 193 ALA A O 1
ATOM 1486 N N . LEU A 1 194 ? 6.57 -2.717 11.969 1 90.44 194 LEU A N 1
ATOM 1487 C CA . LEU A 1 194 ? 6.781 -1.334 12.383 1 90.44 194 LEU A CA 1
ATOM 1488 C C . LEU A 1 194 ? 7.5 -1.27 13.727 1 90.44 194 LEU A C 1
ATOM 1490 O O . LEU A 1 194 ? 7.238 -2.086 14.617 1 90.44 194 LEU A O 1
ATOM 1494 N N . PRO A 1 195 ? 8.375 -0.304 13.867 1 90.38 195 PRO A N 1
ATOM 1495 C CA . PRO A 1 195 ? 9.164 -0.208 15.102 1 90.38 195 PRO A CA 1
ATOM 1496 C C . PRO A 1 195 ? 8.336 0.28 16.297 1 90.38 195 PRO A C 1
ATOM 1498 O O . PRO A 1 195 ? 8.797 0.234 17.438 1 90.38 195 PRO A O 1
ATOM 1501 N N . ALA A 1 196 ? 7.094 0.727 16.094 1 91.19 196 ALA A N 1
ATOM 1502 C CA . ALA A 1 196 ? 6.262 1.262 17.172 1 91.19 196 ALA A CA 1
ATOM 1503 C C . ALA A 1 196 ? 5.059 0.363 17.422 1 91.19 196 ALA A C 1
ATOM 1505 O O . ALA A 1 196 ? 4.684 -0.444 16.578 1 91.19 196 ALA A O 1
ATOM 1506 N N . ASP A 1 197 ? 4.504 0.528 18.594 1 94.06 197 ASP A N 1
ATOM 1507 C CA . ASP A 1 197 ? 3.346 -0.285 18.938 1 94.06 197 ASP A CA 1
ATOM 1508 C C . ASP A 1 197 ? 2.068 0.286 18.328 1 94.06 197 ASP A C 1
ATOM 1510 O O . ASP A 1 197 ? 2.096 1.34 17.688 1 94.06 197 ASP A O 1
ATOM 1514 N N . GLU A 1 198 ? 1.01 -0.417 18.547 1 94.94 198 GLU A N 1
ATOM 1515 C CA . GLU A 1 198 ? -0.266 -0.102 17.906 1 94.94 198 GLU A CA 1
ATOM 1516 C C . GLU A 1 198 ? -0.783 1.263 18.359 1 94.94 198 GLU A C 1
ATOM 1518 O O . GLU A 1 198 ? -1.401 1.984 17.562 1 94.94 198 GLU A O 1
ATOM 1523 N N . SER A 1 199 ? -0.545 1.619 19.609 1 96 199 SER A N 1
ATOM 1524 C CA . SER A 1 199 ? -0.999 2.914 20.109 1 96 199 SER A CA 1
ATOM 1525 C C . SER A 1 199 ? -0.32 4.059 19.359 1 96 199 SER A C 1
ATOM 1527 O O . SER A 1 199 ? -0.962 5.055 19.031 1 96 199 SER A O 1
ATOM 1529 N N . VAL A 1 200 ? 0.987 3.875 19.094 1 94.75 200 VAL A N 1
ATOM 1530 C CA . VAL A 1 200 ? 1.741 4.887 18.359 1 94.75 200 VAL A CA 1
ATOM 1531 C C . VAL A 1 200 ? 1.265 4.938 16.906 1 94.75 200 VAL A C 1
ATOM 1533 O O . VAL A 1 200 ? 1.163 6.016 16.312 1 94.75 200 VAL A O 1
ATOM 1536 N N . VAL A 1 201 ? 0.958 3.814 16.375 1 96.81 201 VAL A N 1
ATOM 1537 C CA . VAL A 1 201 ? 0.439 3.754 15.023 1 96.81 201 VAL A CA 1
ATOM 1538 C C . VAL A 1 201 ? -0.881 4.516 14.938 1 96.81 201 VAL A C 1
ATOM 1540 O O . VAL A 1 201 ? -1.084 5.316 14.023 1 96.81 201 VAL A O 1
ATOM 1543 N N . LEU A 1 202 ? -1.767 4.336 15.922 1 98.25 202 LEU A N 1
ATOM 1544 C CA . LEU A 1 202 ? -3.045 5.039 15.961 1 98.25 202 LEU A CA 1
ATOM 1545 C C . LEU A 1 202 ? -2.834 6.547 16.016 1 98.25 202 LEU A C 1
ATOM 1547 O O . LEU A 1 202 ? -3.475 7.297 15.273 1 98.25 202 LEU A O 1
ATOM 1551 N N . GLU A 1 203 ? -1.939 6.984 16.844 1 96.56 203 GLU A N 1
ATOM 1552 C CA . GLU A 1 203 ? -1.676 8.414 16.969 1 96.56 203 GLU A CA 1
ATOM 1553 C C . GLU A 1 203 ? -1.088 8.992 15.688 1 96.56 203 GLU A C 1
ATOM 1555 O O . GLU A 1 203 ? -1.439 10.102 15.281 1 96.56 203 GLU A O 1
ATOM 1560 N N . THR A 1 204 ? -0.201 8.203 15.07 1 95.5 204 THR A N 1
ATOM 1561 C CA . THR A 1 204 ? 0.387 8.609 13.805 1 95.5 204 THR A CA 1
ATOM 1562 C C . THR A 1 204 ? -0.691 8.773 12.734 1 95.5 204 THR A C 1
ATOM 1564 O O . THR A 1 204 ? -0.744 9.797 12.047 1 95.5 204 THR A O 1
ATOM 1567 N N . LEU A 1 205 ? -1.546 7.805 12.609 1 98.06 205 LEU A N 1
ATOM 1568 C CA . LEU A 1 205 ? -2.637 7.875 11.648 1 98.06 205 LEU A CA 1
ATOM 1569 C C . LEU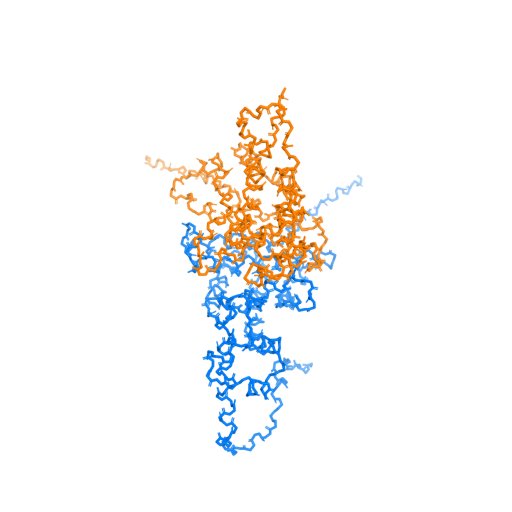 A 1 205 ? -3.562 9.047 11.953 1 98.06 205 LEU A C 1
ATOM 1571 O O . LEU A 1 205 ? -4.016 9.742 11.039 1 98.06 205 LEU A O 1
ATOM 1575 N N . ALA A 1 206 ? -3.836 9.266 13.242 1 97.75 206 ALA A N 1
ATOM 1576 C CA . ALA A 1 206 ? -4.711 10.367 13.625 1 97.75 206 ALA A CA 1
ATOM 1577 C C . ALA A 1 206 ? -4.133 11.703 13.18 1 97.75 206 ALA A C 1
ATOM 1579 O O . ALA A 1 206 ? -4.855 12.555 12.656 1 97.75 206 ALA A O 1
ATOM 1580 N N . ASP A 1 207 ? -2.85 11.867 13.344 1 94.69 207 ASP A N 1
ATOM 1581 C CA . ASP A 1 207 ? -2.195 13.102 12.922 1 94.69 207 ASP A CA 1
ATOM 1582 C C . ASP A 1 207 ? -2.279 13.281 11.406 1 94.69 207 ASP A C 1
ATOM 1584 O O . ASP A 1 207 ? -2.65 14.352 10.922 1 94.69 207 ASP A O 1
ATOM 1588 N N . LEU A 1 208 ? -1.997 12.266 10.703 1 96.69 208 LEU A N 1
ATOM 1589 C CA . LEU A 1 208 ? -1.942 12.344 9.242 1 96.69 208 LEU A CA 1
ATOM 1590 C C . LEU A 1 208 ? -3.34 12.492 8.656 1 96.69 208 LEU A C 1
ATOM 1592 O O . LEU A 1 208 ? -3.543 13.273 7.723 1 96.69 208 LEU A O 1
ATOM 1596 N N . TRP A 1 209 ? -4.316 11.758 9.203 1 97.94 209 TRP A N 1
ATOM 1597 C CA . TRP A 1 209 ? -5.684 11.852 8.703 1 97.94 209 TRP A CA 1
ATOM 1598 C C . TRP A 1 209 ? -6.285 13.219 9.016 1 97.94 209 TRP A C 1
ATOM 1600 O O . TRP A 1 209 ? -7 13.789 8.195 1 97.94 209 TRP A O 1
ATOM 1610 N N . THR A 1 210 ? -5.996 13.742 10.234 1 96.44 210 THR A N 1
ATOM 1611 C CA . THR A 1 210 ? -6.484 15.078 10.586 1 96.44 210 THR A CA 1
ATOM 1612 C C . THR A 1 210 ? -5.934 16.125 9.625 1 96.44 210 THR A C 1
ATOM 1614 O O . THR A 1 210 ? -6.688 16.953 9.102 1 96.44 210 THR A O 1
ATOM 1617 N N . ALA A 1 211 ? -4.66 16.078 9.352 1 93.38 211 ALA A N 1
ATOM 1618 C CA . ALA A 1 211 ? -4.039 17.016 8.422 1 93.38 211 ALA A CA 1
ATOM 1619 C C . ALA A 1 211 ? -4.625 16.859 7.023 1 93.38 211 ALA A C 1
ATOM 1621 O O . ALA A 1 211 ? -4.875 17.859 6.336 1 93.38 211 ALA A O 1
ATOM 1622 N N . GLY A 1 212 ? -4.863 15.641 6.602 1 95.19 212 GLY A N 1
ATOM 1623 C CA . GLY A 1 212 ? -5.336 15.367 5.254 1 95.19 212 GLY A CA 1
ATOM 1624 C C . GLY A 1 212 ? -6.789 15.75 5.047 1 95.19 212 GLY A C 1
ATOM 1625 O O . GLY A 1 212 ? -7.199 16.078 3.928 1 95.19 212 GLY A O 1
ATOM 1626 N N . LEU A 1 213 ? -7.539 15.742 6.148 1 95.25 213 LEU A N 1
ATOM 1627 C CA . LEU A 1 213 ? -8.977 15.969 6.023 1 95.25 213 LEU A CA 1
ATOM 1628 C C . LEU A 1 213 ? -9.344 17.391 6.418 1 95.25 213 LEU A C 1
ATOM 1630 O O . LEU A 1 213 ? -10.492 17.812 6.266 1 95.25 213 LEU A O 1
ATOM 1634 N N . ALA A 1 214 ? -8.352 18.156 6.906 1 89.12 214 ALA A N 1
ATOM 1635 C CA . ALA A 1 214 ? -8.625 19.516 7.379 1 89.12 214 ALA A CA 1
ATOM 1636 C C . ALA A 1 214 ? -9.117 20.391 6.238 1 89.12 214 ALA A C 1
ATOM 1638 O O . ALA A 1 214 ? -8.609 20.328 5.121 1 89.12 214 ALA A O 1
ATOM 1639 N N . ARG A 1 215 ? -10.086 21.188 6.527 1 83.56 215 ARG A N 1
ATOM 1640 C CA . ARG A 1 215 ? -10.664 22.125 5.574 1 83.56 215 ARG A CA 1
ATOM 1641 C C . ARG A 1 215 ? -9.852 23.422 5.527 1 83.56 215 ARG A C 1
ATOM 1643 O O . ARG A 1 215 ? -9.227 23.797 6.52 1 83.56 215 ARG A O 1
ATOM 1650 N N . PRO A 1 216 ? -9.734 23.969 4.223 1 66.62 216 PRO A N 1
ATOM 1651 C CA . PRO A 1 216 ? -9.094 25.297 4.188 1 66.62 216 PRO A CA 1
ATOM 1652 C C . PRO A 1 216 ? -9.828 26.328 5.031 1 66.62 216 PRO A C 1
ATOM 1654 O O . PRO A 1 216 ? -11.062 26.297 5.121 1 66.62 216 PRO A O 1
ATOM 1657 N N . GLN A 1 217 ? -9.164 26.812 6.082 1 59 217 GLN A N 1
ATOM 1658 C CA . GLN A 1 217 ? -9.742 27.906 6.859 1 59 217 GLN A CA 1
ATOM 1659 C C . GLN A 1 217 ? -10.148 29.062 5.957 1 59 217 GLN A C 1
ATOM 1661 O O . GLN A 1 217 ? -9.516 29.312 4.926 1 59 217 GLN A O 1
ATOM 1666 N N . ALA A 1 218 ? -11.398 29.375 5.84 1 51.44 218 ALA A N 1
ATOM 1667 C CA . ALA A 1 218 ? -11.852 30.578 5.148 1 51.44 218 ALA A CA 1
ATOM 1668 C C . ALA A 1 218 ? -10.852 31.719 5.32 1 51.44 218 ALA A C 1
ATOM 1670 O O . ALA A 1 218 ? -10.508 32.094 6.445 1 51.44 218 ALA A O 1
ATOM 1671 N N . GLY A 1 219 ? -9.734 31.75 4.746 1 45.41 219 GLY A N 1
ATOM 1672 C CA . GLY A 1 219 ? -9.008 33 4.797 1 45.41 219 GLY A CA 1
ATOM 1673 C C . GLY A 1 219 ? -9.906 34.219 4.902 1 45.41 219 GLY A C 1
ATOM 1674 O O . GLY A 1 219 ? -11.047 34.188 4.43 1 45.41 219 GLY A O 1
ATOM 1675 N N . GLY A 1 220 ? -9.688 35.094 5.973 1 42 220 GLY A N 1
ATOM 1676 C CA . GLY A 1 220 ? -10.242 36.406 6.18 1 42 220 GLY A CA 1
ATOM 1677 C C . GLY A 1 220 ? -10.414 37.188 4.887 1 42 220 GLY A C 1
ATOM 1678 O O . GLY A 1 220 ? -9.562 37.125 4 1 42 220 GLY A O 1
ATOM 1679 N N . ALA A 1 221 ? -11.547 37.406 4.375 1 39.97 221 ALA A N 1
ATOM 1680 C CA . ALA A 1 221 ? -11.898 38.438 3.396 1 39.97 221 ALA A CA 1
ATOM 1681 C C . ALA A 1 221 ? -11 39.656 3.547 1 39.97 221 ALA A C 1
ATOM 1683 O O . ALA A 1 221 ? -10.906 40.219 4.633 1 39.97 221 ALA A O 1
ATOM 1684 N N . LEU A 1 222 ? -9.906 39.781 2.77 1 39 222 LEU A N 1
ATOM 1685 C CA . LEU A 1 222 ? -9.328 41.125 2.621 1 39 222 LEU A CA 1
ATOM 1686 C C . LEU A 1 222 ? -10.422 42.188 2.588 1 39 222 LEU A C 1
ATOM 1688 O O . LEU A 1 222 ? -11.367 42.062 1.804 1 39 222 LEU A O 1
ATOM 1692 N N . THR A 1 223 ? -10.727 42.75 3.742 1 37.84 223 THR A N 1
ATOM 1693 C CA . THR A 1 223 ? -11.461 44 3.816 1 37.84 223 THR A CA 1
ATOM 1694 C C . THR A 1 223 ? -11.055 44.938 2.68 1 37.84 223 THR A C 1
ATOM 1696 O O . THR A 1 223 ? -9.875 45.281 2.543 1 37.84 223 THR A O 1
ATOM 1699 N N . GLY A 1 224 ? -11.602 44.812 1.527 1 36 224 GLY A N 1
ATOM 1700 C CA . GLY A 1 224 ? -11.578 45.875 0.521 1 36 224 GLY A CA 1
ATOM 1701 C C . GLY A 1 224 ? -11.664 47.25 1.111 1 36 224 GLY A C 1
ATOM 1702 O O . GLY A 1 224 ? -12.586 47.562 1.877 1 36 224 GLY A O 1
ATOM 1703 N N . HIS A 1 225 ? -10.516 47.938 1.504 1 37.44 225 HIS A N 1
ATOM 1704 C CA . HIS A 1 225 ? -10.508 49.406 1.676 1 37.44 225 HIS A CA 1
ATOM 1705 C C . HIS A 1 225 ? -11.336 50.094 0.598 1 37.44 225 HIS A C 1
ATOM 1707 O O . HIS A 1 225 ? -11.102 49.875 -0.596 1 37.44 225 HIS A O 1
ATOM 1713 N N . ASP A 1 226 ? -12.617 50.406 0.849 1 34.28 226 ASP A N 1
ATOM 1714 C CA . ASP A 1 226 ? -13.453 51.406 0.211 1 34.28 226 ASP A CA 1
ATOM 1715 C C . ASP A 1 226 ? -12.672 52.719 -0.006 1 34.28 226 ASP A C 1
ATOM 1717 O O . ASP A 1 226 ? -12.352 53.406 0.953 1 34.28 226 ASP A O 1
ATOM 1721 N N . GLN A 1 227 ? -11.547 52.75 -0.778 1 32.41 227 GLN A N 1
ATOM 1722 C CA . GLN A 1 227 ? -11.164 54.094 -1.233 1 32.41 227 GLN A CA 1
ATOM 1723 C C . GLN A 1 227 ? -12.344 54.812 -1.855 1 32.41 227 GLN A C 1
ATOM 1725 O O . GLN A 1 227 ? -12.859 54.406 -2.895 1 32.41 227 GLN A O 1
ATOM 1730 N N . SER A 1 228 ? -13.234 55.406 -0.963 1 26.28 228 SER A N 1
ATOM 1731 C CA . SER A 1 228 ? -13.664 56.75 -1.318 1 26.28 228 SER A CA 1
ATOM 1732 C C . SER A 1 228 ? -12.484 57.719 -1.376 1 26.28 228 SER A C 1
ATOM 1734 O O . SER A 1 228 ? -11.555 57.594 -0.577 1 26.28 228 SER A O 1
ATOM 1736 N N . MET B 1 1 ? 32.062 23.594 -5.285 1 24.31 1 MET B N 1
ATOM 1737 C CA . MET B 1 1 ? 31.062 22.734 -4.641 1 24.31 1 MET B CA 1
ATOM 1738 C C . MET B 1 1 ? 30.844 21.453 -5.449 1 24.31 1 MET B C 1
ATOM 1740 O O . MET B 1 1 ? 30.281 21.5 -6.539 1 24.31 1 MET B O 1
ATOM 1744 N N . ALA B 1 2 ? 31.75 20.359 -5.328 1 30.02 2 ALA B N 1
ATOM 1745 C CA . ALA B 1 2 ? 32.125 19.172 -6.074 1 30.02 2 ALA B CA 1
ATOM 1746 C C . ALA B 1 2 ? 31.062 18.094 -5.996 1 30.02 2 ALA B C 1
ATOM 1748 O O . ALA B 1 2 ? 30.641 17.703 -4.902 1 30.02 2 ALA B O 1
ATOM 1749 N N . GLY B 1 3 ? 30.062 18.078 -6.945 1 26.83 3 GLY B N 1
ATOM 1750 C CA . GLY B 1 3 ? 28.75 17.469 -7.105 1 26.83 3 GLY B CA 1
ATOM 1751 C C . GLY B 1 3 ? 28.781 15.953 -7.035 1 26.83 3 GLY B C 1
ATOM 1752 O O . GLY B 1 3 ? 29.297 15.297 -7.945 1 26.83 3 GLY B O 1
ATOM 1753 N N . LYS B 1 4 ? 28.969 15.336 -5.867 1 31.28 4 LYS B N 1
ATOM 1754 C CA . LYS B 1 4 ? 29.344 13.984 -5.488 1 31.28 4 LYS B CA 1
ATOM 1755 C C . LYS B 1 4 ? 28.328 12.961 -5.984 1 31.28 4 LYS B C 1
ATOM 1757 O O . LYS B 1 4 ? 27.141 13.078 -5.695 1 31.28 4 LYS B O 1
ATOM 1762 N N . ASP B 1 5 ? 28.609 12.273 -7.137 1 32.12 5 ASP B N 1
ATOM 1763 C CA . ASP B 1 5 ? 27.953 11.359 -8.07 1 32.12 5 ASP B CA 1
ATOM 1764 C C . ASP B 1 5 ? 27.219 10.242 -7.328 1 32.12 5 ASP B C 1
ATOM 1766 O O . ASP B 1 5 ? 27.609 9.875 -6.219 1 32.12 5 ASP B O 1
ATOM 1770 N N . SER B 1 6 ? 26.016 9.898 -7.676 1 34.09 6 SER B N 1
ATOM 1771 C CA . SER B 1 6 ? 25.016 9.102 -6.977 1 34.09 6 SER B CA 1
ATOM 1772 C C . SER B 1 6 ? 25.484 7.664 -6.781 1 34.09 6 SER B C 1
ATOM 1774 O O . SER B 1 6 ? 26.359 7.188 -7.508 1 34.09 6 SER B O 1
ATOM 1776 N N . PRO B 1 7 ? 24.906 6.859 -5.918 1 31.09 7 PRO B N 1
ATOM 1777 C CA . PRO B 1 7 ? 25.312 5.562 -5.383 1 31.09 7 PRO B CA 1
ATOM 1778 C C . PRO B 1 7 ? 25.391 4.477 -6.453 1 31.09 7 PRO B C 1
ATOM 1780 O O . PRO B 1 7 ? 25.766 3.336 -6.16 1 31.09 7 PRO B O 1
ATOM 1783 N N . ALA B 1 8 ? 24.844 4.492 -7.875 1 35.84 8 ALA B N 1
ATOM 1784 C CA . ALA B 1 8 ? 25.125 3.654 -9.039 1 35.84 8 ALA B CA 1
ATOM 1785 C C . ALA B 1 8 ? 26.609 3.365 -9.172 1 35.84 8 ALA B C 1
ATOM 1787 O O . ALA B 1 8 ? 27.016 2.391 -9.812 1 35.84 8 ALA B O 1
ATOM 1788 N N . ALA B 1 9 ? 27.375 4.219 -8.594 1 32.31 9 ALA B N 1
ATOM 1789 C CA . ALA B 1 9 ? 28.828 4.207 -8.805 1 32.31 9 ALA B CA 1
ATOM 1790 C C . ALA B 1 9 ? 29.484 3.064 -8.031 1 32.31 9 ALA B C 1
ATOM 1792 O O . ALA B 1 9 ? 30.484 2.506 -8.469 1 32.31 9 ALA B O 1
ATOM 1793 N N . ALA B 1 10 ? 28.938 2.816 -6.867 1 32.25 10 ALA B N 1
ATOM 1794 C CA . ALA B 1 10 ? 29.781 2.08 -5.93 1 32.25 10 ALA B CA 1
ATOM 1795 C C . ALA B 1 10 ? 29.844 0.599 -6.289 1 32.25 10 ALA B C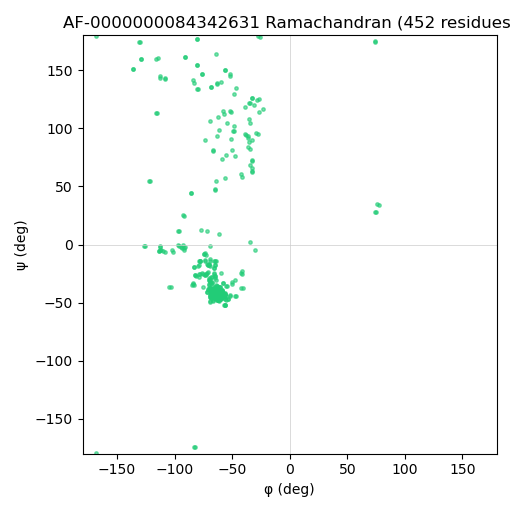 1
ATOM 1797 O O . ALA B 1 10 ? 30.516 -0.184 -5.617 1 32.25 10 ALA B O 1
ATOM 1798 N N . ILE B 1 11 ? 28.828 0.04 -7.012 1 36.47 11 ILE B N 1
ATOM 1799 C CA . ILE B 1 11 ? 28.953 -1.386 -7.293 1 36.47 11 ILE B CA 1
ATOM 1800 C C . ILE B 1 11 ? 30.219 -1.634 -8.117 1 36.47 11 ILE B C 1
ATOM 1802 O O . ILE B 1 11 ? 30.484 -2.762 -8.539 1 36.47 11 ILE B O 1
ATOM 1806 N N . ALA B 1 12 ? 31.078 -0.512 -8.25 1 32.56 12 ALA B N 1
ATOM 1807 C CA . ALA B 1 12 ? 32.344 -0.481 -9.008 1 32.56 12 ALA B CA 1
ATOM 1808 C C . ALA B 1 12 ? 33.469 -1.172 -8.234 1 32.56 12 ALA B C 1
ATOM 1810 O O . ALA B 1 12 ? 34.438 -0.531 -7.844 1 32.56 12 ALA B O 1
ATOM 1811 N N . GLY B 1 13 ? 33.156 -1.881 -7.207 1 33.28 13 GLY B N 1
ATOM 1812 C CA . GLY B 1 13 ? 34.406 -2.447 -6.66 1 33.28 13 GLY B CA 1
ATOM 1813 C C . GLY B 1 13 ? 35.281 -3.1 -7.715 1 33.28 13 GLY B C 1
ATOM 1814 O O . GLY B 1 13 ? 34.844 -4.035 -8.391 1 33.28 13 GLY B O 1
ATOM 1815 N N . ALA B 1 14 ? 36.312 -2.398 -8.117 1 32.44 14 ALA B N 1
ATOM 1816 C CA . ALA B 1 14 ? 37.344 -2.584 -9.156 1 32.44 14 ALA B CA 1
ATOM 1817 C C . ALA B 1 14 ? 38.219 -3.793 -8.859 1 32.44 14 ALA B C 1
ATOM 1819 O O . ALA B 1 14 ? 39.125 -3.725 -8.016 1 32.44 14 ALA B O 1
ATOM 1820 N N . LYS B 1 15 ? 37.844 -5 -8.641 1 39.16 15 LYS B N 1
ATOM 1821 C CA . LYS B 1 15 ? 39 -5.824 -8.945 1 39.16 15 LYS B CA 1
ATOM 1822 C C . LYS B 1 15 ? 39.812 -5.242 -10.102 1 39.16 15 LYS B C 1
ATOM 1824 O O . LYS B 1 15 ? 39.219 -4.629 -11.008 1 39.16 15 LYS B O 1
ATOM 1829 N N . LYS B 1 16 ? 41.062 -4.93 -9.953 1 38.75 16 LYS B N 1
ATOM 1830 C CA . LYS B 1 16 ? 41.938 -4.559 -11.055 1 38.75 16 LYS B CA 1
ATOM 1831 C C . LYS B 1 16 ? 41.562 -5.297 -12.336 1 38.75 16 LYS B C 1
ATOM 1833 O O . LYS B 1 16 ? 41.75 -6.508 -12.445 1 38.75 16 LYS B O 1
ATOM 1838 N N . ASN B 1 17 ? 40.344 -5.055 -12.875 1 41.56 17 ASN B N 1
ATOM 1839 C CA . ASN B 1 17 ? 40.031 -5.547 -14.219 1 41.56 17 ASN B CA 1
ATOM 1840 C C . ASN B 1 17 ? 41.281 -5.5 -15.117 1 41.56 17 ASN B C 1
ATOM 1842 O O . ASN B 1 17 ? 41.812 -4.422 -15.383 1 41.56 17 ASN B O 1
ATOM 1846 N N . SER B 1 18 ? 42.344 -6.324 -14.906 1 47.19 18 SER B N 1
ATOM 1847 C CA . SER B 1 18 ? 43.281 -6.375 -16.016 1 47.19 18 SER B CA 1
ATOM 1848 C C . SER B 1 18 ? 42.625 -5.973 -17.328 1 47.19 18 SER B C 1
ATOM 1850 O O . SER B 1 18 ? 41.438 -6.285 -17.562 1 47.19 18 SER B O 1
ATOM 1852 N N . PRO B 1 19 ? 43.031 -4.867 -18 1 52.41 19 PRO B N 1
ATOM 1853 C CA . PRO B 1 19 ? 42.562 -4.398 -19.297 1 52.41 19 PRO B CA 1
ATOM 1854 C C . PRO B 1 19 ? 42.125 -5.543 -20.219 1 52.41 19 PRO B C 1
ATOM 1856 O O . PRO B 1 19 ? 42.031 -5.359 -21.438 1 52.41 19 PRO B O 1
ATOM 1859 N N . TYR B 1 20 ? 42.281 -6.719 -19.844 1 57.09 20 TYR B N 1
ATOM 1860 C CA . TYR B 1 20 ? 41.906 -7.648 -20.891 1 57.09 20 TYR B CA 1
ATOM 1861 C C . TYR B 1 20 ? 40.375 -7.613 -21.125 1 57.09 20 TYR B C 1
ATOM 1863 O O . TYR B 1 20 ? 39.594 -7.637 -20.172 1 57.09 20 TYR B O 1
ATOM 1871 N N . PRO B 1 21 ? 39.906 -7.035 -22.203 1 64.12 21 PRO B N 1
ATOM 1872 C CA . PRO B 1 21 ? 38.5 -7.055 -22.609 1 64.12 21 PRO B CA 1
ATOM 1873 C C . PRO B 1 21 ? 37.781 -8.336 -22.172 1 64.12 21 PRO B C 1
ATOM 1875 O O . PRO B 1 21 ? 38.406 -9.398 -22.109 1 64.12 21 PRO B O 1
ATOM 1878 N N . ARG B 1 22 ? 36.688 -8.164 -21.328 1 71.38 22 ARG B N 1
ATOM 1879 C CA . ARG B 1 22 ? 35.906 -9.367 -21.031 1 71.38 22 ARG B CA 1
ATOM 1880 C C . ARG B 1 22 ? 35.906 -10.328 -22.219 1 71.38 22 ARG B C 1
ATOM 1882 O O . ARG B 1 22 ? 35.812 -9.906 -23.375 1 71.38 22 ARG B O 1
ATOM 1889 N N . SER B 1 23 ? 36.281 -11.469 -21.906 1 79.94 23 SER B N 1
ATOM 1890 C CA . SER B 1 23 ? 36.156 -12.461 -22.969 1 79.94 23 SER B CA 1
ATOM 1891 C C . SER B 1 23 ? 34.75 -12.477 -23.578 1 79.94 23 SER B C 1
ATOM 1893 O O . SER B 1 23 ? 33.812 -11.969 -22.969 1 79.94 23 SER B O 1
ATOM 1895 N N . VAL B 1 24 ? 34.688 -12.703 -24.781 1 83.25 24 VAL B N 1
ATOM 1896 C CA . VAL B 1 24 ? 33.406 -12.82 -25.5 1 83.25 24 VAL B CA 1
ATOM 1897 C C . VAL B 1 24 ? 32.406 -13.602 -24.641 1 83.25 24 VAL B C 1
ATOM 1899 O O . VAL B 1 24 ? 31.234 -13.234 -24.547 1 83.25 24 VAL B O 1
ATOM 1902 N N . ARG B 1 25 ? 32.938 -14.648 -23.906 1 83.94 25 ARG B N 1
ATOM 1903 C CA . ARG B 1 25 ? 32.094 -15.484 -23.062 1 83.94 25 ARG B CA 1
ATOM 1904 C C . ARG B 1 25 ? 31.562 -14.703 -21.875 1 83.94 25 ARG B C 1
ATOM 1906 O O . ARG B 1 25 ? 30.391 -14.812 -21.531 1 83.94 25 ARG B O 1
ATOM 1913 N N . GLU B 1 26 ? 32.438 -13.961 -21.25 1 83.69 26 GLU B N 1
ATOM 1914 C CA . GLU B 1 26 ? 32.031 -13.156 -20.109 1 83.69 26 GLU B CA 1
ATOM 1915 C C . GLU B 1 26 ? 31 -12.102 -20.5 1 83.69 26 GLU B C 1
ATOM 1917 O O . GLU B 1 26 ? 30.047 -11.844 -19.781 1 83.69 26 GLU B O 1
ATOM 1922 N N . GLU B 1 27 ? 31.234 -11.547 -21.641 1 86.06 27 GLU B N 1
ATOM 1923 C CA . GLU B 1 27 ? 30.297 -10.547 -22.141 1 86.06 27 GLU B CA 1
ATOM 1924 C C . GLU B 1 27 ? 28.938 -11.164 -22.422 1 86.06 27 GLU B C 1
ATOM 1926 O O . GLU B 1 27 ? 27.906 -10.555 -22.125 1 86.06 27 GLU B O 1
ATOM 1931 N N . GLN B 1 28 ? 28.953 -12.328 -22.969 1 87 28 GLN B N 1
ATOM 1932 C CA . GLN B 1 28 ? 27.703 -13.023 -23.266 1 87 28 GLN B CA 1
ATOM 1933 C C . GLN B 1 28 ? 26.953 -13.375 -21.984 1 87 28 GLN B C 1
ATOM 1935 O O . GLN B 1 28 ? 25.719 -13.312 -21.953 1 87 28 GLN B O 1
ATOM 1940 N N . GLN B 1 29 ? 27.672 -13.727 -20.953 1 89.38 29 GLN B N 1
ATOM 1941 C CA . GLN B 1 29 ? 27.047 -14.047 -19.656 1 89.38 29 GLN B CA 1
ATOM 1942 C C . GLN B 1 29 ? 26.391 -12.82 -19.047 1 89.38 29 GLN B C 1
ATOM 1944 O O . GLN B 1 29 ? 25.297 -12.922 -18.469 1 89.38 29 GLN B O 1
ATOM 1949 N N . LEU B 1 30 ? 27.062 -11.742 -19.219 1 90.69 30 LEU B N 1
ATOM 1950 C CA . LEU B 1 30 ? 26.516 -10.5 -18.672 1 90.69 30 LEU B CA 1
ATOM 1951 C C . LEU B 1 30 ? 25.25 -10.102 -19.422 1 90.69 30 LEU B C 1
ATOM 1953 O O . LEU B 1 30 ? 24.297 -9.617 -18.812 1 90.69 30 LEU B O 1
ATOM 1957 N N . ILE B 1 31 ? 25.281 -10.328 -20.688 1 93.06 31 ILE B N 1
ATOM 1958 C CA . ILE B 1 31 ? 24.109 -10 -21.5 1 93.06 31 ILE B CA 1
ATOM 1959 C C . ILE B 1 31 ? 22.938 -10.883 -21.094 1 93.06 31 ILE B C 1
ATOM 1961 O O . ILE B 1 31 ? 21.812 -10.391 -20.922 1 93.06 31 ILE B O 1
ATOM 1965 N N . THR B 1 32 ? 23.219 -12.125 -20.875 1 94.88 32 THR B N 1
ATOM 1966 C CA . THR B 1 32 ? 22.188 -13.062 -20.484 1 94.88 32 THR B CA 1
ATOM 1967 C C . THR B 1 32 ? 21.625 -12.695 -19.109 1 94.88 32 THR B C 1
ATOM 1969 O O . THR B 1 32 ? 20.406 -12.719 -18.891 1 94.88 32 THR B O 1
ATOM 1972 N N . ARG B 1 33 ? 22.516 -12.398 -18.25 1 95.75 33 ARG B N 1
ATOM 1973 C CA . ARG B 1 33 ? 22.094 -12.016 -16.906 1 95.75 33 ARG B CA 1
ATOM 1974 C C . ARG B 1 33 ? 21.203 -10.789 -16.938 1 95.75 33 ARG B C 1
ATOM 1976 O O . ARG B 1 33 ? 20.172 -10.742 -16.25 1 95.75 33 ARG B O 1
ATOM 1983 N N . ARG B 1 34 ? 21.516 -9.82 -17.734 1 96 34 ARG B N 1
ATOM 1984 C CA . ARG B 1 34 ? 20.719 -8.609 -17.875 1 96 34 ARG B CA 1
ATOM 1985 C C . ARG B 1 34 ? 19.344 -8.938 -18.469 1 96 34 ARG B C 1
ATOM 1987 O O . ARG B 1 34 ? 18.328 -8.383 -18.031 1 96 34 ARG B O 1
ATOM 1994 N N . ARG B 1 35 ? 19.328 -9.789 -19.375 1 97.06 35 ARG B N 1
ATOM 1995 C CA . ARG B 1 35 ? 18.062 -10.211 -19.969 1 97.06 35 ARG B CA 1
ATOM 1996 C C . ARG B 1 35 ? 17.156 -10.883 -18.938 1 97.06 35 ARG B C 1
ATOM 1998 O O . ARG B 1 35 ? 15.953 -10.641 -18.922 1 97.06 35 ARG B O 1
ATOM 2005 N N . LEU B 1 36 ? 17.766 -11.648 -18.109 1 98.06 36 LEU B N 1
ATOM 2006 C CA . LEU B 1 36 ? 17 -12.344 -17.078 1 98.06 36 LEU B CA 1
ATOM 2007 C C . LEU B 1 36 ? 16.438 -11.352 -16.062 1 98.06 36 LEU B C 1
ATOM 2009 O O . LEU B 1 36 ? 15.297 -11.484 -15.633 1 98.06 36 LEU B O 1
ATOM 2013 N N . LEU B 1 37 ? 17.266 -10.383 -15.758 1 98 37 LEU B N 1
ATOM 2014 C CA . LEU B 1 37 ? 16.812 -9.375 -14.812 1 98 37 LEU B CA 1
ATOM 2015 C C . LEU B 1 37 ? 15.672 -8.547 -15.391 1 98 37 LEU B C 1
ATOM 2017 O O . LEU B 1 37 ? 14.68 -8.289 -14.711 1 98 37 LEU B O 1
ATOM 2021 N N . ASP B 1 38 ? 15.766 -8.219 -16.656 1 97.75 38 ASP B N 1
ATOM 2022 C CA . ASP B 1 38 ? 14.711 -7.465 -17.328 1 97.75 38 ASP B CA 1
ATOM 2023 C C . ASP B 1 38 ? 13.422 -8.281 -17.422 1 97.75 38 ASP B C 1
ATOM 2025 O O . ASP B 1 38 ? 12.336 -7.766 -17.172 1 97.75 38 ASP B O 1
ATOM 2029 N N . ALA B 1 39 ? 13.602 -9.492 -17.719 1 98.25 39 ALA B N 1
ATOM 2030 C CA . ALA B 1 39 ? 12.461 -10.398 -17.797 1 98.25 39 ALA B CA 1
ATOM 2031 C C . ALA B 1 39 ? 11.789 -10.555 -16.438 1 98.25 39 ALA B C 1
ATOM 2033 O O . ALA B 1 39 ? 10.562 -10.609 -16.344 1 98.25 39 ALA B O 1
ATOM 2034 N N . ALA B 1 40 ? 12.586 -10.641 -15.438 1 98.06 40 ALA B N 1
ATOM 2035 C CA . ALA B 1 40 ? 12.047 -10.758 -14.086 1 98.06 40 ALA B CA 1
ATOM 2036 C C . ALA B 1 40 ? 11.227 -9.531 -13.711 1 98.06 40 ALA B C 1
ATOM 2038 O O . ALA B 1 40 ? 10.148 -9.648 -13.125 1 98.06 40 ALA B O 1
ATOM 2039 N N . LEU B 1 41 ? 11.711 -8.359 -14.055 1 96.75 41 LEU B N 1
ATOM 2040 C CA . LEU B 1 41 ? 10.969 -7.133 -13.805 1 96.75 41 LEU B CA 1
ATOM 2041 C C . LEU B 1 41 ? 9.594 -7.184 -14.469 1 96.75 41 LEU B C 1
ATOM 2043 O O . LEU B 1 41 ? 8.586 -6.852 -13.844 1 96.75 41 LEU B O 1
ATOM 2047 N N . GLY B 1 42 ? 9.594 -7.637 -15.672 1 95.31 42 GLY B N 1
ATOM 2048 C CA . GLY B 1 42 ? 8.328 -7.773 -16.375 1 95.31 42 GLY B CA 1
ATOM 2049 C C . GLY B 1 42 ? 7.375 -8.75 -15.719 1 95.31 42 GLY B C 1
ATOM 2050 O O . GLY B 1 42 ? 6.184 -8.461 -15.586 1 95.31 42 GLY B O 1
ATOM 2051 N N . ALA B 1 43 ? 7.91 -9.852 -15.266 1 94.75 43 ALA B N 1
ATOM 2052 C CA . ALA B 1 43 ? 7.094 -10.867 -14.602 1 94.75 43 ALA B CA 1
ATOM 2053 C C . ALA B 1 43 ? 6.535 -10.344 -13.281 1 94.75 43 ALA B C 1
ATOM 2055 O O . ALA B 1 43 ? 5.359 -10.547 -12.977 1 94.75 43 ALA B O 1
ATOM 2056 N N . PHE B 1 44 ? 7.41 -9.648 -12.516 1 92.62 44 PHE B N 1
ATOM 2057 C CA . PHE B 1 44 ? 6.988 -9.07 -11.25 1 92.62 44 PHE B CA 1
ATOM 2058 C C . PHE B 1 44 ? 5.941 -7.984 -11.469 1 92.62 44 PHE B C 1
ATOM 2060 O O . PHE B 1 44 ? 5.004 -7.852 -10.68 1 92.62 44 PHE B O 1
ATOM 2067 N N . GLU B 1 45 ? 6.082 -7.219 -12.492 1 90.38 45 GLU B N 1
ATOM 2068 C CA . GLU B 1 45 ? 5.129 -6.16 -12.82 1 90.38 45 GLU B CA 1
ATOM 2069 C C . GLU B 1 45 ? 3.758 -6.738 -13.164 1 90.38 45 GLU B C 1
ATOM 2071 O O . GLU B 1 45 ? 2.732 -6.219 -12.719 1 90.38 45 GLU B O 1
ATOM 2076 N N . ALA B 1 46 ? 3.738 -7.855 -13.852 1 87.19 46 ALA B N 1
ATOM 2077 C CA . ALA B 1 46 ? 2.506 -8.422 -14.383 1 87.19 46 ALA B CA 1
ATOM 2078 C C . ALA B 1 46 ? 1.786 -9.266 -13.336 1 87.19 46 ALA B C 1
ATOM 2080 O O . ALA B 1 46 ? 0.555 -9.258 -13.258 1 87.19 46 ALA B O 1
ATOM 2081 N N . ASN B 1 47 ? 2.609 -9.961 -12.453 1 86 47 ASN B N 1
ATOM 2082 C CA . ASN B 1 47 ? 1.992 -11.016 -11.656 1 86 47 ASN B CA 1
ATOM 2083 C C . ASN B 1 47 ? 2.264 -10.82 -10.164 1 86 47 ASN B C 1
ATOM 2085 O O . ASN B 1 47 ? 1.764 -11.578 -9.336 1 86 47 ASN B O 1
ATOM 2089 N N . GLY B 1 48 ? 3.008 -9.773 -9.844 1 87.19 48 GLY B N 1
ATOM 2090 C CA . GLY B 1 48 ? 3.521 -9.727 -8.484 1 87.19 48 GLY B CA 1
ATOM 2091 C C . GLY B 1 48 ? 4.648 -10.703 -8.234 1 87.19 48 GLY B C 1
ATOM 2092 O O . GLY B 1 48 ? 5.02 -11.477 -9.125 1 87.19 48 GLY B O 1
ATOM 2093 N N . TYR B 1 49 ? 5.238 -10.648 -7.078 1 87.81 49 TYR B N 1
ATOM 2094 C CA . TYR B 1 49 ? 6.379 -11.5 -6.762 1 87.81 49 TYR B CA 1
ATOM 2095 C C . TYR B 1 49 ? 5.953 -12.961 -6.629 1 87.81 49 TYR B C 1
ATOM 2097 O O . TYR B 1 49 ? 6.578 -13.852 -7.203 1 87.81 49 TYR B O 1
ATOM 2105 N N . HIS B 1 50 ? 4.898 -13.227 -5.863 1 84.19 50 HIS B N 1
ATOM 2106 C CA . HIS B 1 50 ? 4.469 -14.594 -5.609 1 84.19 50 HIS B CA 1
ATOM 2107 C C . HIS B 1 50 ? 3.879 -15.227 -6.867 1 84.19 50 HIS B C 1
ATOM 2109 O O . HIS B 1 50 ? 4.027 -16.438 -7.094 1 84.19 50 HIS B O 1
ATOM 2115 N N . GLY B 1 51 ? 3.332 -14.445 -7.68 1 85.88 51 GLY B N 1
ATOM 2116 C CA . GLY B 1 51 ? 2.697 -14.961 -8.883 1 85.88 51 GLY B CA 1
ATOM 2117 C C . GLY B 1 51 ? 3.676 -15.195 -10.016 1 85.88 51 GLY B C 1
ATOM 2118 O O . GLY B 1 51 ? 3.371 -15.93 -10.961 1 85.88 51 GLY B O 1
ATOM 2119 N N . ALA B 1 52 ? 4.789 -14.578 -9.914 1 91.94 52 ALA B N 1
ATOM 2120 C CA . ALA B 1 52 ? 5.812 -14.75 -10.938 1 91.94 52 ALA B CA 1
ATOM 2121 C C . ALA B 1 52 ? 6.52 -16.094 -10.789 1 91.94 52 ALA B C 1
ATOM 2123 O O . ALA B 1 52 ? 6.723 -16.578 -9.672 1 91.94 52 ALA B O 1
ATOM 2124 N N . SER B 1 53 ? 6.914 -16.641 -11.961 1 93.81 53 SER B N 1
ATOM 2125 C CA . SER B 1 53 ? 7.602 -17.922 -11.938 1 93.81 53 SER B CA 1
ATOM 2126 C C . SER B 1 53 ? 8.891 -17.875 -12.742 1 93.81 53 SER B C 1
ATOM 2128 O O . SER B 1 53 ? 9.062 -17.016 -13.609 1 93.81 53 SER B O 1
ATOM 2130 N N . VAL B 1 54 ? 9.688 -18.797 -12.414 1 96.81 54 VAL B N 1
ATOM 2131 C CA . VAL B 1 54 ? 10.93 -18.922 -13.172 1 96.81 54 VAL B CA 1
ATOM 2132 C C . VAL B 1 54 ? 10.609 -19.25 -14.633 1 96.81 54 VAL B C 1
ATOM 2134 O O . VAL B 1 54 ? 11.266 -18.734 -15.539 1 96.81 54 VAL B O 1
ATOM 2137 N N . GLU B 1 55 ? 9.609 -20.016 -14.844 1 96.81 55 GLU B N 1
ATOM 2138 C CA . GLU B 1 55 ? 9.203 -20.375 -16.203 1 96.81 55 GLU B CA 1
ATOM 2139 C C . GLU B 1 55 ? 8.836 -19.125 -17.016 1 96.81 55 GLU B C 1
ATOM 2141 O O . GLU B 1 55 ? 9.25 -18.984 -18.172 1 96.81 55 GLU B O 1
ATOM 2146 N N . GLU B 1 56 ? 8.164 -18.281 -16.438 1 95.75 56 GLU B N 1
ATOM 2147 C CA . GLU B 1 56 ? 7.797 -17.031 -17.109 1 95.75 56 GLU B CA 1
ATOM 2148 C C . GLU B 1 56 ? 9.023 -16.172 -17.406 1 95.75 56 GLU B C 1
ATOM 2150 O O . GLU B 1 56 ? 9.133 -15.586 -18.469 1 95.75 56 GLU B O 1
ATOM 2155 N N . ILE B 1 57 ? 9.906 -16.094 -16.469 1 98.12 57 ILE B N 1
ATOM 2156 C CA . ILE B 1 57 ? 11.109 -15.266 -16.594 1 98.12 57 ILE B CA 1
ATOM 2157 C C . ILE B 1 57 ? 11.977 -15.797 -17.734 1 98.12 57 ILE B C 1
ATOM 2159 O O . ILE B 1 57 ? 12.414 -15.031 -18.609 1 98.12 57 ILE B O 1
ATOM 2163 N N . VAL B 1 58 ? 12.172 -17.125 -17.797 1 98.19 58 VAL B N 1
ATOM 2164 C CA . VAL B 1 58 ? 13.062 -17.703 -18.797 1 98.19 58 VAL B CA 1
ATOM 2165 C C . VAL B 1 58 ? 12.414 -17.594 -20.172 1 98.19 58 VAL B C 1
ATOM 2167 O O . VAL B 1 58 ? 13.102 -17.344 -21.172 1 98.19 58 VAL B O 1
ATOM 2170 N N . SER B 1 59 ? 11.117 -17.812 -20.234 1 98.06 59 SER B N 1
ATOM 2171 C CA . SER B 1 59 ? 10.406 -17.688 -21.5 1 98.06 59 SER B CA 1
ATOM 2172 C C . SER B 1 59 ? 10.539 -16.281 -22.078 1 98.06 59 SER B C 1
ATOM 2174 O O . SER B 1 59 ? 10.859 -16.109 -23.25 1 98.06 59 SER B O 1
ATOM 2176 N N . ALA B 1 60 ? 10.406 -15.281 -21.297 1 97.38 60 ALA B N 1
ATOM 2177 C CA . ALA B 1 60 ? 10.5 -13.883 -21.719 1 97.38 60 ALA B CA 1
ATOM 2178 C C . ALA B 1 60 ? 11.938 -13.516 -22.078 1 97.38 60 ALA B C 1
ATOM 2180 O O . ALA B 1 60 ? 12.164 -12.711 -22.984 1 97.38 60 ALA B O 1
ATOM 2181 N N . ALA B 1 61 ? 12.883 -14.086 -21.391 1 97.75 61 ALA B N 1
ATOM 2182 C CA . ALA B 1 61 ? 14.297 -13.789 -21.609 1 97.75 61 ALA B CA 1
ATOM 2183 C C . ALA B 1 61 ? 14.828 -14.539 -22.828 1 97.75 61 ALA B C 1
ATOM 2185 O O . ALA B 1 61 ? 15.914 -14.227 -23.328 1 97.75 61 ALA B O 1
ATOM 2186 N N . GLY B 1 62 ? 14.109 -15.594 -23.25 1 97.62 62 GLY B N 1
ATOM 2187 C CA . GLY B 1 62 ? 14.531 -16.375 -24.406 1 97.62 62 GLY B CA 1
ATOM 2188 C C . GLY B 1 62 ? 15.68 -17.328 -24.078 1 97.62 62 GLY B C 1
ATOM 2189 O O . GLY B 1 62 ? 16.578 -17.516 -24.906 1 97.62 62 GLY B O 1
ATOM 2190 N N . VAL B 1 63 ? 15.672 -17.828 -22.891 1 97.38 63 VAL B N 1
ATOM 2191 C CA . VAL B 1 63 ? 16.703 -18.781 -22.484 1 97.38 63 VAL B CA 1
ATOM 2192 C C . VAL B 1 63 ? 16.062 -20 -21.844 1 97.38 63 VAL B C 1
ATOM 2194 O O . VAL B 1 63 ? 14.844 -20.062 -21.672 1 97.38 63 VAL B O 1
ATOM 2197 N N . THR B 1 64 ? 16.875 -20.938 -21.562 1 96.56 64 THR B N 1
ATOM 2198 C CA . THR B 1 64 ? 16.375 -22.172 -20.953 1 96.56 64 THR B CA 1
ATOM 2199 C C . THR B 1 64 ? 16.406 -22.078 -19.438 1 96.56 64 THR B C 1
ATOM 2201 O O . THR B 1 64 ? 17.109 -21.219 -18.875 1 96.56 64 THR B O 1
ATOM 2204 N N . ARG B 1 65 ? 15.641 -22.953 -18.766 1 96.94 65 ARG B N 1
ATOM 2205 C CA . ARG B 1 65 ? 15.664 -23.062 -17.297 1 96.94 65 ARG B CA 1
ATOM 2206 C C . ARG B 1 65 ? 17.078 -23.359 -16.797 1 96.94 65 ARG B C 1
ATOM 2208 O O . ARG B 1 65 ? 17.5 -22.812 -15.773 1 96.94 65 ARG B O 1
ATOM 2215 N N . SER B 1 66 ? 17.797 -24.219 -17.453 1 97 66 SER B N 1
ATOM 2216 C CA . SER B 1 66 ? 19.172 -24.562 -17.078 1 97 66 SER B CA 1
ATOM 2217 C C . SER B 1 66 ? 20.062 -23.328 -17.078 1 97 66 SER B C 1
ATOM 2219 O O . SER B 1 66 ? 20.859 -23.125 -16.156 1 97 66 SER B O 1
ATOM 2221 N N . THR B 1 67 ? 19.906 -22.531 -18.125 1 96.44 67 THR B N 1
ATOM 2222 C CA . THR B 1 67 ? 20.672 -21.297 -18.203 1 96.44 67 THR B CA 1
ATOM 2223 C C . THR B 1 67 ? 20.359 -20.375 -17.016 1 96.44 67 THR B C 1
ATOM 2225 O O . THR B 1 67 ? 21.25 -19.734 -16.469 1 96.44 67 THR B O 1
ATOM 2228 N N . PHE B 1 68 ? 19.016 -20.312 -16.672 1 98.06 68 PHE B N 1
ATOM 2229 C CA . PHE B 1 68 ? 18.625 -19.516 -15.516 1 98.06 68 PHE B CA 1
ATOM 2230 C C . PHE B 1 68 ? 19.422 -19.922 -14.281 1 98.06 68 PHE B C 1
ATOM 2232 O O . PHE B 1 68 ? 19.969 -19.078 -13.578 1 98.06 68 PHE B O 1
ATOM 2239 N N . TYR B 1 69 ? 19.531 -21.094 -14.047 1 97.25 69 TYR B N 1
ATOM 2240 C CA . TYR B 1 69 ? 20.094 -21.609 -12.805 1 97.25 69 TYR B CA 1
ATOM 2241 C C . TYR B 1 69 ? 21.625 -21.531 -12.836 1 97.25 69 TYR B C 1
ATOM 2243 O O . TYR B 1 69 ? 22.281 -21.734 -11.805 1 97.25 69 TYR B O 1
ATOM 2251 N N . LEU B 1 70 ? 22.266 -21.312 -13.984 1 96.38 70 LEU B N 1
ATOM 2252 C CA . LEU B 1 70 ? 23.672 -20.953 -14.055 1 96.38 70 LEU B CA 1
ATOM 2253 C C . LEU B 1 70 ? 23.922 -19.578 -13.477 1 96.38 70 LEU B C 1
ATOM 2255 O O . LEU B 1 70 ? 25 -19.312 -12.938 1 96.38 70 LEU B O 1
ATOM 2259 N N . HIS B 1 71 ? 22.875 -18.812 -13.578 1 97.12 71 HIS B N 1
ATOM 2260 C CA . HIS B 1 71 ? 23.047 -17.406 -13.203 1 97.12 71 HIS B CA 1
ATOM 2261 C C . HIS B 1 71 ? 22.422 -17.125 -11.844 1 97.12 71 HIS B C 1
ATOM 2263 O O . HIS B 1 71 ? 22.906 -16.266 -11.094 1 97.12 71 HIS B O 1
ATOM 2269 N N . PHE B 1 72 ? 21.297 -17.766 -11.555 1 97.94 72 PHE B N 1
ATOM 2270 C CA . PHE B 1 72 ? 20.562 -17.531 -10.312 1 97.94 72 PHE B CA 1
ATOM 2271 C C . PHE B 1 72 ? 20.109 -18.844 -9.695 1 97.94 72 PHE B C 1
ATOM 2273 O O . PHE B 1 72 ? 19.734 -19.781 -10.406 1 97.94 72 PHE B O 1
ATOM 2280 N N . LYS B 1 73 ? 19.984 -18.859 -8.359 1 96.31 73 LYS B N 1
ATOM 2281 C CA . LYS B 1 73 ? 19.547 -20.031 -7.633 1 96.31 73 LYS B CA 1
ATOM 2282 C C . LYS B 1 73 ? 18.016 -20.141 -7.633 1 96.31 73 LYS B C 1
ATOM 2284 O O . LYS B 1 73 ? 17.469 -21.234 -7.629 1 96.31 73 LYS B O 1
ATOM 2289 N N . ASN B 1 74 ? 17.375 -18.969 -7.586 1 94.56 74 ASN B N 1
ATOM 2290 C CA . ASN B 1 74 ? 15.922 -18.859 -7.496 1 94.56 74 ASN B CA 1
ATOM 2291 C C . ASN B 1 74 ? 15.453 -17.422 -7.746 1 94.56 74 ASN B C 1
ATOM 2293 O O . ASN B 1 74 ? 16.266 -16.531 -7.969 1 94.56 74 ASN B O 1
ATOM 2297 N N . LYS B 1 75 ? 14.195 -17.188 -7.707 1 93 75 LYS B N 1
ATOM 2298 C CA . LYS B 1 75 ? 13.664 -15.859 -7.992 1 93 75 LYS B CA 1
ATOM 2299 C C . LYS B 1 75 ? 13.992 -14.883 -6.871 1 93 75 LYS B C 1
ATOM 2301 O O . LYS B 1 75 ? 14.117 -13.68 -7.105 1 93 75 LYS B O 1
ATOM 2306 N N . ALA B 1 76 ? 14.227 -15.406 -5.66 1 90.56 76 ALA B N 1
ATOM 2307 C CA . ALA B 1 76 ? 14.609 -14.539 -4.551 1 90.56 76 ALA B CA 1
ATOM 2308 C C . ALA B 1 76 ? 15.969 -13.898 -4.801 1 90.56 76 ALA B C 1
ATOM 2310 O O . ALA B 1 76 ? 16.172 -12.727 -4.465 1 90.56 76 ALA B O 1
ATOM 2311 N N . GLU B 1 77 ? 16.812 -14.625 -5.305 1 94.12 77 GLU B N 1
ATOM 2312 C CA . GLU B 1 77 ? 18.125 -14.062 -5.637 1 94.12 77 GLU B CA 1
ATOM 2313 C C . GLU B 1 77 ? 18.016 -13.008 -6.73 1 94.12 77 GLU B C 1
ATOM 2315 O O . GLU B 1 77 ? 18.719 -12 -6.703 1 94.12 77 GLU B O 1
ATOM 2320 N N . VAL B 1 78 ? 17.203 -13.258 -7.719 1 95.38 78 VAL B N 1
ATOM 2321 C CA . VAL B 1 78 ? 16.953 -12.266 -8.758 1 95.38 78 VAL B CA 1
ATOM 2322 C C . VAL B 1 78 ? 16.469 -10.961 -8.125 1 95.38 78 VAL B C 1
ATOM 2324 O O . VAL B 1 78 ? 16.984 -9.883 -8.43 1 95.38 78 VAL B O 1
ATOM 2327 N N . LEU B 1 79 ? 15.523 -11.031 -7.238 1 92.69 79 LEU B N 1
ATOM 2328 C CA . LEU B 1 79 ? 14.992 -9.852 -6.562 1 92.69 79 LEU B CA 1
ATOM 2329 C C . LEU B 1 79 ? 16.078 -9.148 -5.762 1 92.69 79 LEU B C 1
ATOM 2331 O O . LEU B 1 79 ? 16.141 -7.918 -5.734 1 92.69 79 LEU B O 1
ATOM 2335 N N . GLN B 1 80 ? 16.875 -9.953 -5.109 1 92.12 80 GLN B N 1
ATOM 2336 C CA . GLN B 1 80 ? 17.953 -9.375 -4.32 1 92.12 80 GLN B CA 1
ATOM 2337 C C . GLN B 1 80 ? 18.891 -8.555 -5.195 1 92.12 80 GLN B C 1
ATOM 2339 O O . GLN B 1 80 ? 19.281 -7.445 -4.828 1 92.12 80 GLN B O 1
ATOM 2344 N N . VAL B 1 81 ? 19.219 -9.086 -6.301 1 94.44 81 VAL B N 1
ATOM 2345 C CA . VAL B 1 81 ? 20.109 -8.398 -7.215 1 94.44 81 VAL B CA 1
ATOM 2346 C C . VAL B 1 81 ? 19.453 -7.121 -7.727 1 94.44 81 VAL B C 1
ATOM 2348 O O . VAL B 1 81 ? 20.078 -6.066 -7.789 1 94.44 81 VAL B O 1
ATOM 2351 N N . LEU B 1 82 ? 18.219 -7.199 -8.086 1 94.56 82 LEU B N 1
ATOM 2352 C CA . LEU B 1 82 ? 17.469 -6.023 -8.523 1 94.56 82 LEU B CA 1
ATOM 2353 C C . LEU B 1 82 ? 17.406 -4.977 -7.418 1 94.56 82 LEU B C 1
ATOM 2355 O O . LEU B 1 82 ? 17.609 -3.787 -7.676 1 94.56 82 LEU B O 1
ATOM 2359 N N . THR B 1 83 ? 17.188 -5.391 -6.23 1 92.19 83 THR B N 1
ATOM 2360 C CA . THR B 1 83 ? 17.094 -4.492 -5.082 1 92.19 83 THR B CA 1
ATOM 2361 C C . THR B 1 83 ? 18.438 -3.812 -4.828 1 92.19 83 THR B C 1
ATOM 2363 O O . THR B 1 83 ? 18.5 -2.602 -4.602 1 92.19 83 THR B O 1
ATOM 2366 N N . ASP B 1 84 ? 19.469 -4.633 -4.867 1 91.81 84 ASP B N 1
ATOM 2367 C CA . ASP B 1 84 ? 20.812 -4.105 -4.652 1 91.81 84 ASP B CA 1
ATOM 2368 C C . ASP B 1 84 ? 21.141 -3.021 -5.676 1 91.81 84 ASP B C 1
ATOM 2370 O O . ASP B 1 84 ? 21.844 -2.059 -5.363 1 91.81 84 ASP B O 1
ATOM 2374 N N . SER B 1 85 ? 20.625 -3.182 -6.836 1 92 85 SER B N 1
ATOM 2375 C CA . SER B 1 85 ? 20.953 -2.256 -7.918 1 92 85 SER B CA 1
ATOM 2376 C C . SER B 1 85 ? 20.328 -0.885 -7.676 1 92 85 SER B C 1
ATOM 2378 O O . SER B 1 85 ? 20.75 0.109 -8.266 1 92 85 SER B O 1
ATOM 2380 N N . VAL B 1 86 ? 19.328 -0.781 -6.773 1 92.25 86 VAL B N 1
ATOM 2381 C CA . VAL B 1 86 ? 18.672 0.504 -6.559 1 92.25 86 VAL B CA 1
ATOM 2382 C C . VAL B 1 86 ? 18.969 1.009 -5.148 1 92.25 86 VAL B C 1
ATOM 2384 O O . VAL B 1 86 ? 18.609 2.137 -4.801 1 92.25 86 VAL B O 1
ATOM 2387 N N . GLN B 1 87 ? 19.609 0.281 -4.312 1 90.25 87 GLN B N 1
ATOM 2388 C CA . GLN B 1 87 ? 19.797 0.587 -2.9 1 90.25 87 GLN B CA 1
ATOM 2389 C C . GLN B 1 87 ? 20.531 1.917 -2.723 1 90.25 87 GLN B C 1
ATOM 2391 O O . GLN B 1 87 ? 20.125 2.744 -1.899 1 90.25 87 GLN B O 1
ATOM 2396 N N . ASP B 1 88 ? 21.578 2.092 -3.537 1 92.38 88 ASP B N 1
ATOM 2397 C CA . ASP B 1 88 ? 22.359 3.311 -3.41 1 92.38 88 ASP B CA 1
ATOM 2398 C C . ASP B 1 88 ? 21.547 4.543 -3.785 1 92.38 88 ASP B C 1
ATOM 2400 O O . ASP B 1 88 ? 21.656 5.586 -3.139 1 92.38 88 ASP B O 1
ATOM 2404 N N . SER B 1 89 ? 20.766 4.371 -4.812 1 94.88 89 SER B N 1
ATOM 2405 C CA . SER B 1 89 ? 19.969 5.508 -5.25 1 94.88 89 SER B CA 1
ATOM 2406 C C . SER B 1 89 ? 18.875 5.832 -4.242 1 94.88 89 SER B C 1
ATOM 2408 O O . SER B 1 89 ? 18.5 6.996 -4.062 1 94.88 89 SER B O 1
ATOM 2410 N N . VAL B 1 90 ? 18.359 4.855 -3.525 1 94 90 VAL B N 1
ATOM 2411 C CA . VAL B 1 90 ? 17.391 5.078 -2.449 1 94 90 VAL B CA 1
ATOM 2412 C C . VAL B 1 90 ? 18.062 5.832 -1.305 1 94 90 VAL B C 1
ATOM 2414 O O . VAL B 1 90 ? 17.516 6.812 -0.794 1 94 90 VAL B O 1
ATOM 2417 N N . ALA B 1 91 ? 19.219 5.328 -0.947 1 94.5 91 ALA B N 1
ATOM 2418 C CA . ALA B 1 91 ? 19.969 5.969 0.129 1 94.5 91 ALA B CA 1
ATOM 2419 C C . ALA B 1 91 ? 20.234 7.438 -0.184 1 94.5 91 ALA B C 1
ATOM 2421 O O . ALA B 1 91 ? 20.031 8.305 0.668 1 94.5 91 ALA B O 1
ATOM 2422 N N . GLU B 1 92 ? 20.609 7.664 -1.413 1 96.38 92 GLU B N 1
ATOM 2423 C CA . GLU B 1 92 ? 20.906 9.031 -1.834 1 96.38 92 GLU B CA 1
ATOM 2424 C C . GLU B 1 92 ? 19.641 9.891 -1.812 1 96.38 92 GLU B C 1
ATOM 2426 O O . GLU B 1 92 ? 19.672 11.039 -1.368 1 96.38 92 GLU B O 1
ATOM 2431 N N . LEU B 1 93 ? 18.562 9.336 -2.277 1 97.12 93 LEU B N 1
ATOM 2432 C CA . LEU B 1 93 ? 17.297 10.047 -2.33 1 97.12 93 LEU B CA 1
ATOM 2433 C C . LEU B 1 93 ? 16.859 10.477 -0.936 1 97.12 93 LEU B C 1
ATOM 2435 O O . LEU B 1 93 ? 16.562 11.656 -0.708 1 97.12 93 LEU B O 1
ATOM 2439 N N . TYR B 1 94 ? 16.922 9.633 0.029 1 97.06 94 TYR B N 1
ATOM 2440 C CA . TYR B 1 94 ? 16.422 9.938 1.365 1 97.06 94 TYR B CA 1
ATOM 2441 C C . TYR B 1 94 ? 17.453 10.727 2.166 1 97.06 94 TYR B C 1
ATOM 2443 O O . TYR B 1 94 ? 17.094 11.477 3.076 1 97.06 94 TYR B O 1
ATOM 2451 N N . ALA B 1 95 ? 18.734 10.555 1.818 1 96.94 95 ALA B N 1
ATOM 2452 C CA . ALA B 1 95 ? 19.75 11.438 2.396 1 96.94 95 ALA B CA 1
ATOM 2453 C C . ALA B 1 95 ? 19.484 12.891 2.037 1 96.94 95 ALA B C 1
ATOM 2455 O O . ALA B 1 95 ? 19.75 13.797 2.838 1 96.94 95 ALA B O 1
ATOM 2456 N N . GLY B 1 96 ? 19 13.039 0.816 1 97.31 96 GLY B N 1
ATOM 2457 C CA . GLY B 1 96 ? 18.594 14.375 0.417 1 97.31 96 GLY B CA 1
ATOM 2458 C C . GLY B 1 96 ? 17.484 14.938 1.287 1 97.31 96 GLY B C 1
ATOM 2459 O O . GLY B 1 96 ? 17.531 16.109 1.681 1 97.31 96 GLY B O 1
ATOM 2460 N N . LEU B 1 97 ? 16.5 14.148 1.616 1 97.75 97 LEU B N 1
ATOM 2461 C CA . LEU B 1 97 ? 15.445 14.578 2.529 1 97.75 97 LEU B CA 1
ATOM 2462 C C . LEU B 1 97 ? 16.016 14.914 3.902 1 97.75 97 LEU B C 1
ATOM 2464 O O . LEU B 1 97 ? 15.672 15.945 4.488 1 97.75 97 LEU B O 1
ATOM 2468 N N . ASP B 1 98 ? 16.844 14.023 4.371 1 97 98 ASP B N 1
ATOM 2469 C CA . ASP B 1 98 ? 17.469 14.188 5.676 1 97 98 ASP B CA 1
ATOM 2470 C C . ASP B 1 98 ? 18.141 15.555 5.797 1 97 98 ASP B C 1
ATOM 2472 O O . ASP B 1 98 ? 17.969 16.25 6.801 1 97 98 ASP B O 1
ATOM 2476 N N . ALA B 1 99 ? 18.828 15.945 4.766 1 95.38 99 ALA B N 1
ATOM 2477 C CA . ALA B 1 99 ? 19.562 17.219 4.75 1 95.38 99 ALA B CA 1
ATOM 2478 C C . ALA B 1 99 ? 18.594 18.391 4.754 1 95.38 99 ALA B C 1
ATOM 2480 O O . ALA B 1 99 ? 18.859 19.422 5.387 1 95.38 99 ALA B O 1
ATOM 2481 N N . GLU B 1 100 ? 17.469 18.203 4.109 1 93.44 100 GLU B N 1
ATOM 2482 C CA . GLU B 1 100 ? 16.531 19.312 3.904 1 93.44 100 GLU B CA 1
ATOM 2483 C C . GLU B 1 100 ? 15.711 19.578 5.16 1 93.44 100 GLU B C 1
ATOM 2485 O O . GLU B 1 100 ? 15.32 20.719 5.426 1 93.44 100 GLU B O 1
ATOM 2490 N N . ILE B 1 101 ? 15.477 18.578 5.992 1 94.31 101 ILE B N 1
ATOM 2491 C CA . ILE B 1 101 ? 14.477 18.75 7.039 1 94.31 101 ILE B CA 1
ATOM 2492 C C . ILE B 1 101 ? 15.156 18.766 8.406 1 94.31 101 ILE B C 1
ATOM 2494 O O . ILE B 1 101 ? 14.484 18.891 9.438 1 94.31 101 ILE B O 1
ATOM 2498 N N . SER B 1 102 ? 16.422 18.594 8.492 1 92.56 102 SER B N 1
ATOM 2499 C CA . SER B 1 102 ? 17.141 18.516 9.773 1 92.56 102 SER B CA 1
ATOM 2500 C C . SER B 1 102 ? 17.625 19.891 10.211 1 92.56 102 SER B C 1
ATOM 2502 O O . SER B 1 102 ? 18.219 20.031 11.281 1 92.56 102 SER B O 1
ATOM 2504 N N . GLY B 1 103 ? 17.406 20.891 9.445 1 86.06 103 GLY B N 1
ATOM 2505 C CA . GLY B 1 103 ? 17.828 22.234 9.812 1 86.06 103 GLY B CA 1
ATOM 2506 C C . GLY B 1 103 ? 16.844 22.922 10.742 1 86.06 103 GLY B C 1
ATOM 2507 O O . GLY B 1 103 ? 15.891 22.312 11.219 1 86.06 103 GLY B O 1
ATOM 2508 N N . ASP B 1 104 ? 17.047 24.234 11.078 1 79.62 104 ASP B N 1
ATOM 2509 C CA . ASP B 1 104 ? 16.281 25.016 12.047 1 79.62 104 ASP B CA 1
ATOM 2510 C C . ASP B 1 104 ? 15.125 25.75 11.375 1 79.62 104 ASP B C 1
ATOM 2512 O O . ASP B 1 104 ? 14.516 26.641 11.969 1 79.62 104 ASP B O 1
ATOM 2516 N N . THR B 1 105 ? 14.742 25.219 10.328 1 79.56 105 THR B N 1
ATOM 2517 C CA . THR B 1 105 ? 13.664 25.922 9.641 1 79.56 105 THR B CA 1
ATOM 2518 C C . THR B 1 105 ? 12.312 25.594 10.281 1 79.56 105 THR B C 1
ATOM 2520 O O . THR B 1 105 ? 12.047 24.453 10.648 1 79.56 105 THR B O 1
ATOM 2523 N N . ALA B 1 106 ? 11.539 26.656 10.508 1 79 106 ALA B N 1
ATOM 2524 C CA . ALA B 1 106 ? 10.219 26.547 11.133 1 79 106 ALA B CA 1
ATOM 2525 C C . ALA B 1 106 ? 9.234 25.844 10.203 1 79 106 ALA B C 1
ATOM 2527 O O . ALA B 1 106 ? 8.422 25.031 10.648 1 79 106 ALA B O 1
ATOM 2528 N N . ASP B 1 107 ? 9.383 26.156 8.922 1 90.62 107 ASP B N 1
ATOM 2529 C CA . ASP B 1 107 ? 8.477 25.547 7.941 1 90.62 107 ASP B CA 1
ATOM 2530 C C . ASP B 1 107 ? 9.234 24.656 6.973 1 90.62 107 ASP B C 1
ATOM 2532 O O . ASP B 1 107 ? 9.984 25.141 6.121 1 90.62 107 ASP B O 1
ATOM 2536 N N . ILE B 1 108 ? 8.961 23.375 7.059 1 94.44 108 ILE B N 1
ATOM 2537 C CA . ILE B 1 108 ? 9.727 22.438 6.254 1 94.44 108 ILE B CA 1
ATOM 2538 C C . ILE B 1 108 ? 8.961 22.109 4.973 1 94.44 108 ILE B C 1
ATOM 2540 O O . ILE B 1 108 ? 9.461 21.391 4.113 1 94.44 108 ILE B O 1
ATOM 2544 N N . ARG B 1 109 ? 7.777 22.656 4.734 1 95.88 109 ARG B N 1
ATOM 2545 C CA . ARG B 1 109 ? 6.91 22.234 3.637 1 95.88 109 ARG B CA 1
ATOM 2546 C C . ARG B 1 109 ? 7.578 22.484 2.287 1 95.88 109 ARG B C 1
ATOM 2548 O O . ARG B 1 109 ? 7.566 21.625 1.412 1 95.88 109 ARG B O 1
ATOM 2555 N N . PRO B 1 110 ? 8.18 23.703 2.043 1 96.88 110 PRO B N 1
ATOM 2556 C CA . PRO B 1 110 ? 8.797 23.906 0.731 1 96.88 110 PRO B CA 1
ATOM 2557 C C . PRO B 1 110 ? 9.898 22.891 0.434 1 96.88 110 PRO B C 1
ATOM 2559 O O . PRO B 1 110 ? 9.992 22.391 -0.69 1 96.88 110 PRO B O 1
ATOM 2562 N N . ALA B 1 111 ? 10.688 22.562 1.414 1 96.75 111 ALA B N 1
ATOM 2563 C CA . ALA B 1 111 ? 11.773 21.594 1.243 1 96.75 111 ALA B CA 1
ATOM 2564 C C . ALA B 1 111 ? 11.227 20.188 1.001 1 96.75 111 ALA B C 1
ATOM 2566 O O . ALA B 1 111 ? 11.711 19.469 0.128 1 96.75 111 ALA B O 1
ATOM 2567 N N . VAL B 1 112 ? 10.234 19.844 1.717 1 98.06 112 VAL B N 1
ATOM 2568 C CA . VAL B 1 112 ? 9.602 18.531 1.576 1 98.06 112 VAL B CA 1
ATOM 2569 C C . VAL B 1 112 ? 8.977 18.406 0.191 1 98.06 112 VAL B C 1
ATOM 2571 O O . VAL B 1 112 ? 9.141 17.391 -0.485 1 98.06 112 VAL B O 1
ATOM 2574 N N . ARG B 1 113 ? 8.305 19.453 -0.224 1 98.44 113 ARG B N 1
ATOM 2575 C CA . ARG B 1 113 ? 7.652 19.438 -1.531 1 98.44 113 ARG B CA 1
ATOM 2576 C C . ARG B 1 113 ? 8.68 19.281 -2.648 1 98.44 113 ARG B C 1
ATOM 2578 O O . ARG B 1 113 ? 8.461 18.516 -3.592 1 98.44 113 ARG B O 1
ATOM 2585 N N . GLN B 1 114 ? 9.711 19.984 -2.564 1 98.25 114 GLN B N 1
ATOM 2586 C CA . GLN B 1 114 ? 10.766 19.891 -3.57 1 98.25 114 GLN B C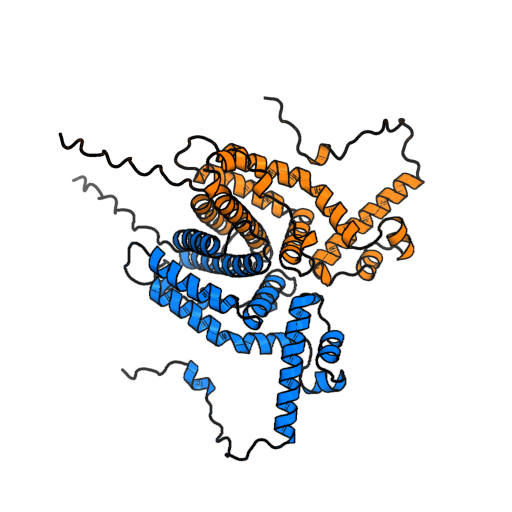A 1
ATOM 2587 C C . GLN B 1 114 ? 11.359 18.5 -3.613 1 98.25 114 GLN B C 1
ATOM 2589 O O . GLN B 1 114 ? 11.602 17.953 -4.695 1 98.25 114 GLN B O 1
ATOM 2594 N N . TRP B 1 115 ? 11.617 17.969 -2.506 1 98.5 115 TRP B N 1
ATOM 2595 C CA . TRP B 1 115 ? 12.133 16.609 -2.436 1 98.5 115 TRP B CA 1
ATOM 2596 C C . TRP B 1 115 ? 11.141 15.609 -3.021 1 98.5 115 TRP B C 1
ATOM 2598 O O . TRP B 1 115 ? 11.523 14.703 -3.764 1 98.5 115 TRP B O 1
ATOM 2608 N N . LEU B 1 116 ? 9.891 15.797 -2.68 1 98.69 116 LEU B N 1
ATOM 2609 C CA . LEU B 1 116 ? 8.859 14.891 -3.168 1 98.69 116 LEU B CA 1
ATOM 2610 C C . LEU B 1 116 ? 8.773 14.938 -4.691 1 98.69 116 LEU B C 1
ATOM 2612 O O . LEU B 1 116 ? 8.508 13.914 -5.332 1 98.69 116 LEU B O 1
ATOM 2616 N N . ASP B 1 117 ? 8.914 16.078 -5.207 1 98.62 117 ASP B N 1
ATOM 2617 C CA . ASP B 1 117 ? 8.938 16.188 -6.664 1 98.62 117 ASP B CA 1
ATOM 2618 C C . ASP B 1 117 ? 10.031 15.312 -7.262 1 98.62 117 ASP B C 1
ATOM 2620 O O . ASP B 1 117 ? 9.789 14.57 -8.219 1 98.62 117 ASP B O 1
ATOM 2624 N N . LYS B 1 118 ? 11.203 15.305 -6.664 1 98.31 118 LYS B N 1
ATOM 2625 C CA . LYS B 1 118 ? 12.305 14.453 -7.086 1 98.31 118 LYS B CA 1
ATOM 2626 C C . LYS B 1 118 ? 11.992 12.977 -6.84 1 98.31 118 LYS B C 1
ATOM 2628 O O . LYS B 1 118 ? 12.273 12.125 -7.688 1 98.31 118 LYS B O 1
ATOM 2633 N N . ALA B 1 119 ? 11.438 12.734 -5.699 1 98.12 119 ALA B N 1
ATOM 2634 C CA . ALA B 1 119 ? 11.109 11.367 -5.316 1 98.12 119 ALA B CA 1
ATOM 2635 C C . ALA B 1 119 ? 10.078 10.758 -6.262 1 98.12 119 ALA B C 1
ATOM 2637 O O . ALA B 1 119 ? 10.18 9.594 -6.637 1 98.12 119 ALA B O 1
ATOM 2638 N N . ILE B 1 120 ? 9.094 11.555 -6.613 1 98 120 ILE B N 1
ATOM 2639 C CA . ILE B 1 120 ? 8.086 11.086 -7.562 1 98 120 ILE B CA 1
ATOM 2640 C C . ILE B 1 120 ? 8.758 10.734 -8.891 1 98 120 ILE B C 1
ATOM 2642 O O . ILE B 1 120 ? 8.445 9.703 -9.492 1 98 120 ILE B O 1
ATOM 2646 N N . GLY B 1 121 ? 9.672 11.562 -9.367 1 97.25 121 GLY B N 1
ATOM 2647 C CA . GLY B 1 121 ? 10.453 11.234 -10.555 1 97.25 121 GLY B CA 1
ATOM 2648 C C . GLY B 1 121 ? 11.227 9.938 -10.414 1 97.25 121 GLY B C 1
ATOM 2649 O O . GLY B 1 121 ? 11.258 9.125 -11.336 1 97.25 121 GLY B O 1
ATOM 2650 N N . TRP B 1 122 ? 11.836 9.766 -9.305 1 97.19 122 TRP B N 1
ATOM 2651 C CA . TRP B 1 122 ? 12.602 8.555 -9.031 1 97.19 122 TRP B CA 1
ATOM 2652 C C . TRP B 1 122 ? 11.711 7.32 -9.078 1 97.19 122 TRP B C 1
ATOM 2654 O O . TRP B 1 122 ? 12.031 6.336 -9.75 1 97.19 122 TRP B O 1
ATOM 2664 N N . TYR B 1 123 ? 10.57 7.348 -8.445 1 94.88 123 TYR B N 1
ATOM 2665 C CA . TYR B 1 123 ? 9.641 6.227 -8.383 1 94.88 123 TYR B CA 1
ATOM 2666 C C . TYR B 1 123 ? 8.977 5.992 -9.734 1 94.88 123 TYR B C 1
ATOM 2668 O O . TYR B 1 123 ? 8.367 4.941 -9.961 1 94.88 123 TYR B O 1
ATOM 2676 N N . SER B 1 124 ? 9.031 6.953 -10.602 1 93.69 124 SER B N 1
ATOM 2677 C CA . SER B 1 124 ? 8.406 6.82 -11.914 1 93.69 124 SER B CA 1
ATOM 2678 C C . SER B 1 124 ? 9.25 5.969 -12.852 1 93.69 124 SER B C 1
ATOM 2680 O O . SER B 1 124 ? 8.773 5.531 -13.898 1 93.69 124 SER B O 1
ATOM 2682 N N . GLU B 1 125 ? 10.484 5.777 -12.43 1 95.06 125 GLU B N 1
ATOM 2683 C CA . GLU B 1 125 ? 11.289 4.82 -13.188 1 95.06 125 GLU B CA 1
ATOM 2684 C C . GLU B 1 125 ? 10.758 3.398 -13.008 1 95.06 125 GLU B C 1
ATOM 2686 O O . GLU B 1 125 ? 10.508 2.961 -11.883 1 95.06 125 GLU B O 1
ATOM 2691 N N . ARG B 1 126 ? 10.68 2.699 -14.07 1 92.56 126 ARG B N 1
ATOM 2692 C CA . ARG B 1 126 ? 10 1.408 -14.117 1 92.56 126 ARG B CA 1
ATOM 2693 C C . ARG B 1 126 ? 10.578 0.45 -13.078 1 92.56 126 ARG B C 1
ATOM 2695 O O . ARG B 1 126 ? 9.836 -0.113 -12.266 1 92.56 126 ARG B O 1
ATOM 2702 N N . ALA B 1 127 ? 11.93 0.304 -13.117 1 94.38 127 ALA B N 1
ATOM 2703 C CA . ALA B 1 127 ? 12.562 -0.637 -12.203 1 94.38 127 ALA B CA 1
ATOM 2704 C C . ALA B 1 127 ? 12.312 -0.243 -10.75 1 94.38 127 ALA B C 1
ATOM 2706 O O . ALA B 1 127 ? 12.016 -1.096 -9.914 1 94.38 127 ALA B O 1
ATOM 2707 N N . HIS B 1 128 ? 12.359 1.069 -10.469 1 94.56 128 HIS B N 1
ATOM 2708 C CA . HIS B 1 128 ? 12.164 1.556 -9.109 1 94.56 128 HIS B CA 1
ATOM 2709 C C . HIS B 1 128 ? 10.75 1.277 -8.617 1 94.56 128 HIS B C 1
ATOM 2711 O O . HIS B 1 128 ? 10.562 0.822 -7.484 1 94.56 128 HIS B O 1
ATOM 2717 N N . GLN B 1 129 ? 9.891 1.455 -9.492 1 92.81 129 GLN B N 1
ATOM 2718 C CA . GLN B 1 129 ? 8.484 1.266 -9.148 1 92.81 129 GLN B CA 1
ATOM 2719 C C . GLN B 1 129 ? 8.172 -0.206 -8.891 1 92.81 129 GLN B C 1
ATOM 2721 O O . GLN B 1 129 ? 7.496 -0.542 -7.914 1 92.81 129 GLN B O 1
ATOM 2726 N N . ILE B 1 130 ? 8.641 -1.038 -9.734 1 92.25 130 ILE B N 1
ATOM 2727 C CA . ILE B 1 130 ? 8.359 -2.467 -9.633 1 92.25 130 ILE B CA 1
ATOM 2728 C C . ILE B 1 130 ? 8.992 -3.025 -8.359 1 92.25 130 ILE B C 1
ATOM 2730 O O . ILE B 1 130 ? 8.344 -3.754 -7.602 1 92.25 130 ILE B O 1
ATOM 2734 N N . ILE B 1 131 ? 10.227 -2.625 -8.102 1 92.06 131 ILE B N 1
ATOM 2735 C CA . ILE B 1 131 ? 10.938 -3.115 -6.926 1 92.06 131 ILE B CA 1
ATOM 2736 C C . ILE B 1 131 ? 10.227 -2.637 -5.664 1 92.06 131 ILE B C 1
ATOM 2738 O O . ILE B 1 131 ? 10.031 -3.41 -4.723 1 92.06 131 ILE B O 1
ATOM 2742 N N . ALA B 1 132 ? 9.789 -1.394 -5.676 1 90.25 132 ALA B N 1
ATOM 2743 C CA . ALA B 1 132 ? 9.055 -0.857 -4.535 1 90.25 132 ALA B CA 1
ATOM 2744 C C . ALA B 1 132 ? 7.746 -1.619 -4.32 1 90.25 132 ALA B C 1
ATOM 2746 O O . ALA B 1 132 ? 7.395 -1.949 -3.184 1 90.25 132 ALA B O 1
ATOM 2747 N N . ALA B 1 133 ? 7.082 -1.895 -5.367 1 87.94 133 ALA B N 1
ATOM 2748 C CA . ALA B 1 133 ? 5.82 -2.625 -5.289 1 87.94 133 ALA B CA 1
ATOM 2749 C C . ALA B 1 133 ? 6.035 -4.035 -4.742 1 87.94 133 ALA B C 1
ATOM 2751 O O . ALA B 1 133 ? 5.254 -4.512 -3.914 1 87.94 133 ALA B O 1
ATOM 2752 N N . VAL B 1 134 ? 7.055 -4.68 -5.199 1 87.94 134 VAL B N 1
ATOM 2753 C CA . VAL B 1 134 ? 7.367 -6.027 -4.738 1 87.94 134 VAL B CA 1
ATOM 2754 C C . VAL B 1 134 ? 7.691 -6.004 -3.246 1 87.94 134 VAL B C 1
ATOM 2756 O O . VAL B 1 134 ? 7.227 -6.859 -2.49 1 87.94 134 VAL B O 1
ATOM 2759 N N . TRP B 1 135 ? 8.406 -5 -2.869 1 86.19 135 TRP B N 1
ATOM 2760 C CA . TRP B 1 135 ? 8.758 -4.898 -1.456 1 86.19 135 TRP B CA 1
ATOM 2761 C C . TRP B 1 135 ? 7.527 -4.609 -0.607 1 86.19 135 TRP B C 1
ATOM 2763 O O . TRP B 1 135 ? 7.414 -5.098 0.519 1 86.19 135 TRP B O 1
ATOM 2773 N N . GLN B 1 136 ? 6.648 -3.809 -1.058 1 83 136 GLN B N 1
ATOM 2774 C CA . GLN B 1 136 ? 5.391 -3.6 -0.346 1 83 136 GLN B CA 1
ATOM 2775 C C . GLN B 1 136 ? 4.625 -4.91 -0.188 1 83 136 GLN B C 1
ATOM 2777 O O . GLN B 1 136 ? 4.039 -5.168 0.865 1 83 136 GLN B O 1
ATOM 2782 N N . GLU B 1 137 ? 4.656 -5.699 -1.177 1 82 137 GLU B N 1
ATOM 2783 C CA . GLU B 1 137 ? 4.027 -7.016 -1.121 1 82 137 GLU B CA 1
ATOM 2784 C C . GLU B 1 137 ? 4.703 -7.906 -0.083 1 82 137 GLU B C 1
ATOM 2786 O O . GLU B 1 137 ? 4.027 -8.555 0.72 1 82 137 GLU B O 1
ATOM 2791 N N . LEU B 1 138 ? 5.984 -7.883 -0.048 1 82.81 138 LE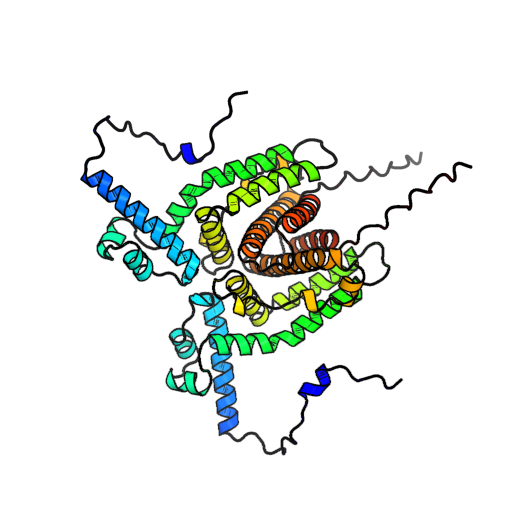U B N 1
ATOM 2792 C CA . LEU B 1 138 ? 6.754 -8.797 0.791 1 82.81 138 LEU B CA 1
ATOM 2793 C C . LEU B 1 138 ? 6.762 -8.328 2.242 1 82.81 138 LEU B C 1
ATOM 2795 O O . LEU B 1 138 ? 6.949 -9.133 3.158 1 82.81 138 LEU B O 1
ATOM 2799 N N . SER B 1 139 ? 6.586 -7.051 2.404 1 78.69 139 SER B N 1
ATOM 2800 C CA . SER B 1 139 ? 6.645 -6.473 3.746 1 78.69 139 SER B CA 1
ATOM 2801 C C . SER B 1 139 ? 5.504 -6.988 4.617 1 78.69 139 SER B C 1
ATOM 2803 O O . SER B 1 139 ? 5.559 -6.883 5.844 1 78.69 139 SER B O 1
ATOM 2805 N N . VAL B 1 140 ? 4.484 -7.531 4.012 1 71.19 140 VAL B N 1
ATOM 2806 C CA . VAL B 1 140 ? 3.324 -7.988 4.766 1 71.19 140 VAL B CA 1
ATOM 2807 C C . VAL B 1 140 ? 3.232 -9.508 4.703 1 71.19 140 VAL B C 1
ATOM 2809 O O . VAL B 1 140 ? 2.279 -10.102 5.215 1 71.19 140 VAL B O 1
ATOM 2812 N N . GLY B 1 141 ? 4.094 -10.094 3.941 1 67.69 141 GLY B N 1
ATOM 2813 C CA . GLY B 1 141 ? 4.035 -11.539 3.777 1 67.69 141 GLY B CA 1
ATOM 2814 C C . GLY B 1 141 ? 4.676 -12.297 4.926 1 67.69 141 GLY B C 1
ATOM 2815 O O . GLY B 1 141 ? 5.328 -11.695 5.781 1 67.69 141 GLY B O 1
ATOM 2816 N N . ALA B 1 142 ? 4.207 -13.57 5.121 1 57.44 142 ALA B N 1
ATOM 2817 C CA . ALA B 1 142 ? 4.691 -14.484 6.156 1 57.44 142 ALA B CA 1
ATOM 2818 C C . ALA B 1 142 ? 6.215 -14.57 6.141 1 57.44 142 ALA B C 1
ATOM 2820 O O . ALA B 1 142 ? 6.84 -14.812 7.176 1 57.44 142 ALA B O 1
ATOM 2821 N N . ASP B 1 143 ? 6.801 -14.445 5.047 1 53.97 143 ASP B N 1
ATOM 2822 C CA . ASP B 1 143 ? 8.25 -14.586 4.953 1 53.97 143 ASP B CA 1
ATOM 2823 C C . ASP B 1 143 ? 8.945 -13.266 5.266 1 53.97 143 ASP B C 1
ATOM 2825 O O . ASP B 1 143 ? 9.734 -12.758 4.453 1 53.97 143 ASP B O 1
ATOM 2829 N N . ALA B 1 144 ? 8.555 -12.586 6.254 1 51.84 144 ALA B N 1
ATOM 2830 C CA . ALA B 1 144 ? 8.977 -11.273 6.734 1 51.84 144 ALA B CA 1
ATOM 2831 C C . ALA B 1 144 ? 10.492 -11.117 6.645 1 51.84 144 ALA B C 1
ATOM 2833 O O . ALA B 1 144 ? 11.008 -10 6.66 1 51.84 144 ALA B O 1
ATOM 2834 N N . GLU B 1 145 ? 11.172 -12.188 6.68 1 52.41 145 GLU B N 1
ATOM 2835 C CA . GLU B 1 145 ? 12.609 -11.93 6.559 1 52.41 145 GLU B CA 1
ATOM 2836 C C . GLU B 1 145 ? 12.898 -10.977 5.41 1 52.41 145 GLU B C 1
ATOM 2838 O O . GLU B 1 145 ? 13.805 -10.141 5.504 1 52.41 145 GLU B O 1
ATOM 2843 N N . GLY B 1 146 ? 12.281 -11.227 4.406 1 50.09 146 GLY B N 1
ATOM 2844 C CA . GLY B 1 146 ? 12.375 -10.328 3.268 1 50.09 146 GLY B CA 1
ATOM 2845 C C . GLY B 1 146 ? 11.773 -8.961 3.533 1 50.09 146 GLY B C 1
ATOM 2846 O O . GLY B 1 146 ? 11.883 -8.055 2.701 1 50.09 146 GLY B O 1
ATOM 2847 N N . ALA B 1 147 ? 10.953 -8.961 4.512 1 49.5 147 ALA B N 1
ATOM 2848 C CA . ALA B 1 147 ? 10.227 -7.715 4.746 1 49.5 147 ALA B CA 1
ATOM 2849 C C . ALA B 1 147 ? 11.18 -6.598 5.168 1 49.5 147 ALA B C 1
ATOM 2851 O O . ALA B 1 147 ? 10.773 -5.438 5.281 1 49.5 147 ALA B O 1
ATOM 2852 N N . ARG B 1 148 ? 12.344 -7.066 5.516 1 51.66 148 ARG B N 1
ATOM 2853 C CA . ARG B 1 148 ? 13.133 -5.875 5.824 1 51.66 148 ARG B CA 1
ATOM 2854 C C . ARG B 1 148 ? 13.344 -5.02 4.578 1 51.66 148 ARG B C 1
ATOM 2856 O O . ARG B 1 148 ? 14.281 -5.254 3.811 1 51.66 148 ARG B O 1
ATOM 2863 N N . GLY B 1 149 ? 12.242 -4.832 3.889 1 55.72 149 GLY B N 1
ATOM 2864 C CA . GLY B 1 149 ? 12.219 -3.928 2.75 1 55.72 149 GLY B CA 1
ATOM 2865 C C . GLY B 1 149 ? 13.266 -2.834 2.832 1 55.72 149 GLY B C 1
ATOM 2866 O O . GLY B 1 149 ? 14.219 -2.938 3.607 1 55.72 149 GLY B O 1
ATOM 2867 N N . ILE B 1 150 ? 13.352 -1.979 1.854 1 61.72 150 ILE B N 1
ATOM 2868 C CA . ILE B 1 150 ? 14.164 -0.769 1.839 1 61.72 150 ILE B CA 1
ATOM 2869 C C . ILE B 1 150 ? 13.922 0.03 3.119 1 61.72 150 ILE B C 1
ATOM 2871 O O . ILE B 1 150 ? 12.805 0.472 3.381 1 61.72 150 ILE B O 1
ATOM 2875 N N . THR B 1 151 ? 14.781 -0.125 4.062 1 77.75 151 THR B N 1
ATOM 2876 C CA . THR B 1 151 ? 14.75 0.595 5.332 1 77.75 151 THR B CA 1
ATOM 2877 C C . THR B 1 151 ? 15.016 2.082 5.117 1 77.75 151 THR B C 1
ATOM 2879 O O . THR B 1 151 ? 16.141 2.551 5.324 1 77.75 151 THR B O 1
ATOM 2882 N N . VAL B 1 152 ? 14.016 2.799 4.734 1 88.12 152 VAL B N 1
ATOM 2883 C CA . VAL B 1 152 ? 14.219 4.191 4.352 1 88.12 152 VAL B CA 1
ATOM 2884 C C . VAL B 1 152 ? 14.492 5.035 5.594 1 88.12 152 VAL B C 1
ATOM 2886 O O . VAL B 1 152 ? 15.164 6.07 5.516 1 88.12 152 VAL B O 1
ATOM 2889 N N . ASP B 1 153 ? 13.977 4.539 6.785 1 89.38 153 ASP B N 1
ATOM 2890 C CA . ASP B 1 153 ? 14.125 5.316 8.016 1 89.38 153 ASP B CA 1
ATOM 2891 C C . ASP B 1 153 ? 15.586 5.422 8.43 1 89.38 153 ASP B C 1
ATOM 2893 O O . ASP B 1 153 ? 16 6.418 9.023 1 89.38 153 ASP B O 1
ATOM 2897 N N . GLU B 1 154 ? 16.438 4.449 8.008 1 90.38 154 GLU B N 1
ATOM 2898 C CA . GLU B 1 154 ? 17.859 4.438 8.383 1 90.38 154 GLU B CA 1
ATOM 2899 C C . GLU B 1 154 ? 18.625 5.516 7.633 1 90.38 154 GLU B C 1
ATOM 2901 O O . GLU B 1 154 ? 19.75 5.867 8.023 1 90.38 154 GLU B O 1
ATOM 2906 N N . HIS B 1 155 ? 18.047 6.07 6.629 1 94.56 155 HIS B N 1
ATOM 2907 C CA . HIS B 1 155 ? 18.734 7.043 5.793 1 94.56 155 HIS B CA 1
ATOM 2908 C C . HIS B 1 155 ? 18.406 8.469 6.219 1 94.56 155 HIS B C 1
ATOM 2910 O O . HIS B 1 155 ? 18.75 9.422 5.512 1 94.56 155 HIS B O 1
ATOM 2916 N N . LEU B 1 156 ? 17.766 8.609 7.395 1 96.56 156 LEU B N 1
ATOM 2917 C CA . LEU B 1 156 ? 17.469 9.93 7.941 1 96.56 156 LEU B CA 1
ATOM 2918 C C . LEU B 1 156 ? 18.094 10.102 9.32 1 96.56 156 LEU B C 1
ATOM 2920 O O . LEU B 1 156 ? 17.422 10.523 10.266 1 96.56 156 LEU B O 1
ATOM 2924 N N . PRO B 1 157 ? 19.422 9.891 9.445 1 95.75 157 PRO B N 1
ATOM 2925 C CA . PRO B 1 157 ? 20.031 9.914 10.781 1 95.75 157 PRO B CA 1
ATOM 2926 C C . PRO B 1 157 ? 19.984 11.305 11.422 1 95.75 157 PRO B C 1
ATOM 2928 O O . PRO B 1 157 ? 19.828 11.422 12.641 1 95.75 157 PRO B O 1
ATOM 2931 N N . ARG B 1 158 ? 20.203 12.367 10.688 1 96.19 158 ARG B N 1
ATOM 2932 C CA . ARG B 1 158 ? 20.188 13.719 11.242 1 96.19 158 ARG B CA 1
ATOM 2933 C C . ARG B 1 158 ? 18.797 14.094 11.75 1 96.19 158 ARG B C 1
ATOM 2935 O O . ARG B 1 158 ? 18.656 14.641 12.844 1 96.19 158 ARG B O 1
ATOM 2942 N N . TYR B 1 159 ? 17.781 13.781 10.961 1 96.12 159 TYR B N 1
ATOM 2943 C CA . TYR B 1 159 ? 16.406 14.047 11.367 1 96.12 159 TYR B CA 1
ATOM 2944 C C . TYR B 1 159 ? 16.031 13.25 12.609 1 96.12 159 TYR B C 1
ATOM 2946 O O . TYR B 1 159 ? 15.453 13.789 13.555 1 96.12 159 TYR B O 1
ATOM 2954 N N . LEU B 1 160 ? 16.422 11.961 12.648 1 95.06 160 LEU B N 1
ATOM 2955 C CA . LEU B 1 160 ? 16.109 11.109 13.797 1 95.06 160 LEU B CA 1
ATOM 2956 C C . LEU B 1 160 ? 16.797 11.609 15.055 1 95.06 160 LEU B C 1
ATOM 2958 O O . LEU B 1 160 ? 16.266 11.492 16.156 1 95.06 160 LEU B O 1
ATOM 2962 N N . ALA B 1 161 ? 17.922 12.211 14.891 1 94.44 161 ALA B N 1
ATOM 2963 C CA . ALA B 1 161 ? 18.719 12.688 16.016 1 94.44 161 ALA B CA 1
ATOM 2964 C C . ALA B 1 161 ? 18.047 13.898 16.672 1 94.44 161 ALA B C 1
ATOM 2966 O O . ALA B 1 161 ? 18.406 14.273 17.797 1 94.44 161 ALA B O 1
ATOM 2967 N N . LEU B 1 162 ? 17.125 14.547 16 1 93.06 162 LEU B N 1
ATOM 2968 C CA . LEU B 1 162 ? 16.422 15.703 16.547 1 93.06 162 LEU B CA 1
ATOM 2969 C C . LEU B 1 162 ? 15.398 15.273 17.594 1 93.06 162 LEU B C 1
ATOM 2971 O O . LEU B 1 162 ? 14.859 16.109 18.312 1 93.06 162 LEU B O 1
ATOM 2975 N N . TRP B 1 163 ? 15.188 13.992 17.719 1 93.25 163 TRP B N 1
ATOM 2976 C CA . TRP B 1 163 ? 14.156 13.477 18.625 1 93.25 163 TRP B CA 1
ATOM 2977 C C . TRP B 1 163 ? 14.781 12.719 19.781 1 93.25 163 TRP B C 1
ATOM 2979 O O . TRP B 1 163 ? 15.797 12.047 19.625 1 93.25 163 TRP B O 1
ATOM 2989 N N . PRO B 1 164 ? 14.078 12.883 20.984 1 93.94 164 PRO B N 1
ATOM 2990 C CA . PRO B 1 164 ? 14.523 12.008 22.078 1 93.94 164 PRO B CA 1
ATOM 2991 C C . PRO B 1 164 ? 14.477 10.531 21.703 1 93.94 164 PRO B C 1
ATOM 2993 O O . PRO B 1 164 ? 13.641 10.117 20.891 1 93.94 164 PRO B O 1
ATOM 2996 N N . GLU B 1 165 ? 15.344 9.766 22.281 1 93.56 165 GLU B N 1
ATOM 2997 C CA . GLU B 1 165 ? 15.461 8.344 21.984 1 93.56 165 GLU B CA 1
ATOM 2998 C C . GLU B 1 165 ? 14.117 7.633 22.172 1 93.56 165 GLU B C 1
ATOM 3000 O O . GLU B 1 165 ? 13.75 6.762 21.375 1 93.56 165 GLU B O 1
ATOM 3005 N N . SER B 1 166 ? 13.359 8.062 23.156 1 92.75 166 SER B N 1
ATOM 3006 C CA . SER B 1 166 ? 12.094 7.41 23.5 1 92.75 166 SER B CA 1
ATOM 3007 C C . SER B 1 166 ? 11.047 7.637 22.406 1 92.75 166 SER B C 1
ATOM 3009 O O . SER B 1 166 ? 10.07 6.895 22.312 1 92.75 166 SER B O 1
ATOM 3011 N N . GLU B 1 167 ? 11.344 8.602 21.516 1 93.5 167 GLU B N 1
ATOM 3012 C CA . GLU B 1 167 ? 10.359 8.953 20.484 1 93.5 167 GLU B CA 1
ATOM 3013 C C . GLU B 1 167 ? 10.797 8.461 19.109 1 93.5 167 GLU B C 1
ATOM 3015 O O . GLU B 1 167 ? 10.016 8.508 18.156 1 93.5 167 GLU B O 1
ATOM 3020 N N . ARG B 1 168 ? 11.953 7.949 19.016 1 93.69 168 ARG B N 1
ATOM 3021 C CA . ARG B 1 168 ? 12.531 7.633 17.703 1 93.69 168 ARG B CA 1
ATOM 3022 C C . ARG B 1 168 ? 11.789 6.469 17.047 1 93.69 168 ARG B C 1
ATOM 3024 O O . ARG B 1 168 ? 11.672 6.418 15.828 1 93.69 168 ARG B O 1
ATOM 3031 N N . GLY B 1 169 ? 11.266 5.535 17.844 1 91.94 169 GLY B N 1
ATOM 3032 C CA . GLY B 1 169 ? 10.438 4.477 17.281 1 91.94 169 GLY B CA 1
ATOM 3033 C C . GLY B 1 169 ? 9.211 4.996 16.578 1 91.94 169 GLY B C 1
ATOM 3034 O O . GLY B 1 169 ? 8.867 4.52 15.492 1 91.94 169 GLY B O 1
ATOM 3035 N N . ALA B 1 170 ? 8.617 5.988 17.172 1 93.56 170 ALA B N 1
ATOM 3036 C CA . ALA B 1 170 ? 7.434 6.609 16.578 1 93.56 170 ALA B CA 1
ATOM 3037 C C . ALA B 1 170 ? 7.793 7.355 15.297 1 93.56 170 ALA B C 1
ATOM 3039 O O . ALA B 1 170 ? 7.082 7.254 14.297 1 93.56 170 ALA B O 1
ATOM 3040 N N . VAL B 1 171 ? 8.891 8.016 15.312 1 95.25 171 VAL B N 1
ATOM 3041 C CA . VAL B 1 171 ? 9.312 8.805 14.164 1 95.25 171 VAL B CA 1
ATOM 3042 C C . VAL B 1 171 ? 9.688 7.875 13.008 1 95.25 171 VAL B C 1
ATOM 3044 O O . VAL B 1 171 ? 9.328 8.133 11.859 1 95.25 171 VAL B O 1
ATOM 3047 N N . ARG B 1 172 ? 10.398 6.84 13.344 1 94.81 172 ARG B N 1
ATOM 3048 C CA . ARG B 1 172 ? 10.734 5.848 12.328 1 94.81 172 ARG B CA 1
ATOM 3049 C C . ARG B 1 172 ? 9.469 5.27 11.695 1 94.81 172 ARG B C 1
ATOM 3051 O O . ARG B 1 172 ? 9.398 5.102 10.477 1 94.81 172 ARG B O 1
ATOM 3058 N N . THR B 1 173 ? 8.492 4.969 12.523 1 94.38 173 THR B N 1
ATOM 3059 C CA . THR B 1 173 ? 7.219 4.449 12.031 1 94.38 173 THR B CA 1
ATOM 3060 C C . THR B 1 173 ? 6.562 5.434 11.07 1 94.38 173 THR B C 1
ATOM 3062 O O . THR B 1 173 ? 6.066 5.043 10.016 1 94.38 173 THR B O 1
ATOM 3065 N N . ARG B 1 174 ? 6.566 6.703 11.367 1 95.88 174 ARG B N 1
ATOM 3066 C CA . ARG B 1 174 ? 6.004 7.734 10.508 1 95.88 174 ARG B CA 1
ATOM 3067 C C . ARG B 1 174 ? 6.707 7.766 9.156 1 95.88 174 ARG B C 1
ATOM 3069 O O . ARG B 1 174 ? 6.055 7.82 8.109 1 95.88 174 ARG B O 1
ATOM 3076 N N . VAL B 1 175 ? 7.992 7.68 9.219 1 95.88 175 VAL B N 1
ATOM 3077 C CA . VAL B 1 175 ? 8.781 7.75 7.988 1 95.88 175 VAL B CA 1
ATOM 3078 C C . VAL B 1 175 ? 8.469 6.539 7.109 1 95.88 175 VAL B C 1
ATOM 3080 O O . VAL B 1 175 ? 8.281 6.68 5.898 1 95.88 175 VAL B O 1
ATOM 3083 N N . ILE B 1 176 ? 8.391 5.391 7.707 1 93.62 176 ILE B N 1
ATOM 3084 C CA . ILE B 1 176 ? 8.086 4.16 6.98 1 93.62 176 ILE B CA 1
ATOM 3085 C C . ILE B 1 176 ? 6.707 4.266 6.34 1 93.62 176 ILE B C 1
ATOM 3087 O O . ILE B 1 176 ? 6.551 4.012 5.141 1 93.62 176 ILE B O 1
ATOM 3091 N N . LEU B 1 177 ? 5.719 4.695 7.086 1 95.12 177 LEU B N 1
ATOM 3092 C CA . LEU B 1 177 ? 4.352 4.789 6.582 1 95.12 177 LEU B CA 1
ATOM 3093 C C . LEU B 1 177 ? 4.246 5.84 5.484 1 95.12 177 LEU B C 1
ATOM 3095 O O . LEU B 1 177 ? 3.562 5.629 4.48 1 95.12 177 LEU B O 1
ATOM 3099 N N . LEU B 1 178 ? 4.934 6.934 5.645 1 97 178 LEU B N 1
ATOM 3100 C CA . LEU B 1 178 ? 4.934 7.98 4.625 1 97 178 LEU B CA 1
ATOM 3101 C C . LEU B 1 178 ? 5.594 7.488 3.344 1 97 178 LEU B C 1
ATOM 3103 O O . LEU B 1 178 ? 5.152 7.824 2.242 1 97 178 LEU B O 1
ATOM 3107 N N . SER B 1 179 ? 6.652 6.727 3.475 1 95 179 SER B N 1
ATOM 3108 C CA . SER B 1 179 ? 7.309 6.172 2.297 1 95 179 SER B CA 1
ATOM 3109 C C . SER B 1 179 ? 6.395 5.199 1.558 1 95 179 SER B C 1
ATOM 3111 O O . SER B 1 179 ? 6.367 5.18 0.325 1 95 179 SER B O 1
ATOM 3113 N N . HIS B 1 180 ? 5.676 4.344 2.309 1 93.06 180 HIS B N 1
ATOM 3114 C CA . HIS B 1 180 ? 4.684 3.465 1.697 1 93.06 180 HIS B CA 1
ATOM 3115 C C . HIS B 1 180 ? 3.615 4.266 0.961 1 93.06 180 HIS B C 1
ATOM 3117 O O . HIS B 1 180 ? 3.201 3.893 -0.139 1 93.06 180 HIS B O 1
ATOM 3123 N N . LEU B 1 181 ? 3.18 5.328 1.571 1 96.12 181 LEU B N 1
ATOM 3124 C CA . LEU B 1 181 ? 2.172 6.184 0.957 1 96.12 181 LEU B CA 1
ATOM 3125 C C . LEU B 1 181 ? 2.688 6.777 -0.351 1 96.12 181 LEU B C 1
ATOM 3127 O O . LEU B 1 181 ? 1.964 6.816 -1.349 1 96.12 181 LEU B O 1
ATOM 3131 N N . LEU B 1 182 ? 3.883 7.285 -0.295 1 97 182 LEU B N 1
ATOM 3132 C CA . LEU B 1 182 ? 4.496 7.875 -1.48 1 97 182 LEU B CA 1
ATOM 3133 C C . LEU B 1 182 ? 4.551 6.871 -2.625 1 97 182 LEU B C 1
ATOM 3135 O O . LEU B 1 182 ? 4.109 7.164 -3.738 1 97 182 LEU B O 1
ATOM 3139 N N . SER B 1 183 ? 5.074 5.727 -2.348 1 93.38 183 SER B N 1
ATOM 3140 C CA . SER B 1 183 ? 5.168 4.684 -3.363 1 93.38 183 SER B CA 1
ATOM 3141 C C . SER B 1 183 ? 3.795 4.34 -3.93 1 93.38 183 SER B C 1
ATOM 3143 O O . SER B 1 183 ? 3.623 4.254 -5.148 1 93.38 183 SER B O 1
ATOM 3145 N N . ARG B 1 184 ? 2.84 4.215 -3.072 1 92.06 184 ARG B N 1
ATOM 3146 C CA . ARG B 1 184 ? 1.48 3.873 -3.48 1 92.06 184 ARG B CA 1
ATOM 3147 C C . ARG B 1 184 ? 0.863 4.984 -4.324 1 92.06 184 ARG B C 1
ATOM 3149 O O . ARG B 1 184 ? 0.213 4.715 -5.336 1 92.06 184 ARG B O 1
ATOM 3156 N N . ALA B 1 185 ? 1.013 6.16 -3.893 1 95.12 185 ALA B N 1
ATOM 3157 C CA . ALA B 1 185 ? 0.444 7.305 -4.598 1 95.12 185 ALA B CA 1
ATOM 3158 C C . ALA B 1 185 ? 0.981 7.395 -6.023 1 95.12 185 ALA B C 1
ATOM 3160 O O . ALA B 1 185 ? 0.225 7.648 -6.961 1 95.12 185 ALA B O 1
ATOM 3161 N N . VAL B 1 186 ? 2.264 7.211 -6.184 1 94.69 186 VAL B N 1
ATOM 3162 C CA . VAL B 1 186 ? 2.875 7.273 -7.508 1 94.69 186 VAL B CA 1
ATOM 3163 C C . VAL B 1 186 ? 2.318 6.156 -8.383 1 94.69 186 VAL B C 1
ATOM 3165 O O . VAL B 1 186 ? 1.951 6.387 -9.539 1 94.69 186 VAL B O 1
ATOM 3168 N N . LEU B 1 187 ? 2.227 5.016 -7.844 1 90.75 187 LEU B N 1
ATOM 3169 C CA . LEU B 1 187 ? 1.719 3.877 -8.602 1 90.75 187 LEU B CA 1
ATOM 3170 C C . LEU B 1 187 ? 0.271 4.105 -9.023 1 90.75 187 LEU B C 1
ATOM 3172 O O . LEU B 1 187 ? -0.079 3.898 -10.188 1 90.75 187 LEU B O 1
ATOM 3176 N N . LEU B 1 188 ? -0.557 4.52 -8.102 1 90.69 188 LEU B N 1
ATOM 3177 C CA . LEU B 1 188 ? -1.963 4.77 -8.406 1 90.69 188 LEU B CA 1
ATOM 3178 C C . LEU B 1 188 ? -2.109 5.879 -9.438 1 90.69 188 LEU B C 1
ATOM 3180 O O . LEU B 1 188 ? -2.943 5.785 -10.344 1 90.69 188 LEU B O 1
ATOM 3184 N N . SER B 1 189 ? -1.345 6.902 -9.281 1 92.12 189 SER B N 1
ATOM 3185 C CA . SER B 1 189 ? -1.386 8.023 -10.219 1 92.12 189 SER B CA 1
ATOM 3186 C C . SER B 1 189 ? -1.006 7.574 -11.625 1 92.12 189 SER B C 1
ATOM 3188 O O . SER B 1 189 ? -1.698 7.898 -12.594 1 92.12 189 SER B O 1
ATOM 3190 N N . ARG B 1 190 ? 0.02 6.816 -11.781 1 87.75 190 ARG B N 1
ATOM 3191 C CA . ARG B 1 190 ? 0.511 6.355 -13.078 1 87.75 190 ARG B CA 1
ATOM 3192 C C . ARG B 1 190 ? -0.508 5.445 -13.758 1 87.75 190 ARG B C 1
ATOM 3194 O O . ARG B 1 190 ? -0.575 5.391 -14.984 1 87.75 190 ARG B O 1
ATOM 3201 N N . ARG B 1 191 ? -1.29 4.812 -13 1 85.06 191 ARG B N 1
ATOM 3202 C CA . ARG B 1 191 ? -2.287 3.889 -13.523 1 85.06 191 ARG B CA 1
ATOM 3203 C C . ARG B 1 191 ? -3.617 4.598 -13.766 1 85.06 191 ARG B C 1
ATOM 3205 O O . ARG B 1 191 ? -4.605 3.963 -14.133 1 85.06 191 ARG B O 1
ATOM 3212 N N . GLY B 1 192 ? -3.711 5.82 -13.414 1 86.5 192 GLY B N 1
ATOM 3213 C CA . GLY B 1 192 ? -4.938 6.578 -13.602 1 86.5 192 GLY B CA 1
ATOM 3214 C C . GLY B 1 192 ? -6.023 6.215 -12.609 1 86.5 192 GLY B C 1
ATOM 3215 O O . GLY B 1 192 ? -7.211 6.352 -12.898 1 86.5 192 GLY B O 1
ATOM 3216 N N . ALA B 1 193 ? -5.594 5.746 -11.406 1 87.25 193 ALA B N 1
ATOM 3217 C CA . ALA B 1 193 ? -6.555 5.238 -10.438 1 87.25 193 ALA B CA 1
ATOM 3218 C C . ALA B 1 193 ? -6.969 6.328 -9.453 1 87.25 193 ALA B C 1
ATOM 3220 O O . ALA B 1 193 ? -7.805 6.098 -8.57 1 87.25 193 ALA B O 1
ATOM 3221 N N . LEU B 1 194 ? -6.422 7.488 -9.547 1 90.44 194 LEU B N 1
ATOM 3222 C CA . LEU B 1 194 ? -6.777 8.609 -8.68 1 90.44 194 LEU B CA 1
ATOM 3223 C C . LEU B 1 194 ? -7.559 9.664 -9.453 1 90.44 194 LEU B C 1
ATOM 3225 O O . LEU B 1 194 ? -7.266 9.93 -10.625 1 90.44 194 LEU B O 1
ATOM 3229 N N . PRO B 1 195 ? -8.523 10.273 -8.797 1 90.31 195 PRO B N 1
ATOM 3230 C CA . PRO B 1 195 ? -9.367 11.258 -9.477 1 90.31 195 PRO B CA 1
ATOM 3231 C C . PRO B 1 195 ? -8.648 12.578 -9.734 1 90.31 195 PRO B C 1
ATOM 3233 O O . PRO B 1 195 ? -9.18 13.445 -10.43 1 90.31 195 PRO B O 1
ATOM 3236 N N . ALA B 1 196 ? -7.441 12.773 -9.227 1 91.25 196 ALA B N 1
ATOM 3237 C CA . ALA B 1 196 ? -6.715 14.031 -9.391 1 91.25 196 ALA B CA 1
ATOM 3238 C C . ALA B 1 196 ? -5.441 13.828 -10.203 1 91.25 196 ALA B C 1
ATOM 3240 O O . ALA B 1 196 ? -4.953 12.703 -10.336 1 91.25 196 ALA B O 1
ATOM 3241 N N . ASP B 1 197 ? -4.969 14.906 -10.734 1 94.12 197 ASP B N 1
ATOM 3242 C CA . ASP B 1 197 ? -3.754 14.82 -11.547 1 94.12 197 ASP B CA 1
ATOM 3243 C C . ASP B 1 197 ? -2.51 14.781 -10.664 1 94.12 197 ASP B C 1
ATOM 3245 O O . ASP B 1 197 ? -2.607 14.875 -9.438 1 94.12 197 ASP B O 1
ATOM 3249 N N . GLU B 1 198 ? -1.393 14.641 -11.297 1 94.94 198 GLU B N 1
ATOM 3250 C CA . GLU B 1 198 ? -0.125 14.43 -10.609 1 94.94 198 GLU B CA 1
ATOM 3251 C C . GLU B 1 198 ? 0.24 15.633 -9.742 1 94.94 198 GLU B C 1
ATOM 3253 O O . GLU B 1 198 ? 0.822 15.477 -8.664 1 94.94 198 GLU B O 1
ATOM 3258 N N . SER B 1 199 ? -0.095 16.828 -10.211 1 96.06 199 SER B N 1
ATOM 3259 C CA . SER B 1 199 ? 0.209 18.031 -9.438 1 96.06 199 SER B CA 1
ATOM 3260 C C . SER B 1 199 ? -0.541 18.031 -8.109 1 96.06 199 SER B C 1
ATOM 3262 O O . SER B 1 199 ? 0.019 18.406 -7.074 1 96.06 199 SER B O 1
ATOM 3264 N N . VAL B 1 200 ? -1.809 17.578 -8.156 1 94.81 200 VAL B N 1
ATOM 3265 C CA . VAL B 1 200 ? -2.619 17.516 -6.945 1 94.81 200 VAL B CA 1
ATOM 3266 C C . VAL B 1 200 ? -2.082 16.422 -6.027 1 94.81 200 VAL B C 1
ATOM 3268 O O . VAL B 1 200 ? -2.057 16.578 -4.805 1 94.81 200 VAL B O 1
ATOM 3271 N N . VAL B 1 201 ? -1.653 15.367 -6.613 1 96.81 201 VAL B N 1
ATOM 3272 C CA . VAL B 1 201 ? -1.066 14.281 -5.832 1 96.81 201 VAL B CA 1
ATOM 3273 C C . VAL B 1 201 ? 0.178 14.789 -5.105 1 96.81 201 VAL B C 1
ATOM 3275 O O . VAL B 1 201 ? 0.348 14.531 -3.908 1 96.81 201 VAL B O 1
ATOM 3278 N N . LEU B 1 202 ? 1.046 15.555 -5.793 1 98.31 202 LEU B N 1
ATOM 3279 C CA . LEU B 1 202 ? 2.246 16.125 -5.188 1 98.31 202 LEU B CA 1
ATOM 3280 C C . LEU B 1 202 ? 1.889 17.031 -4.012 1 98.31 202 LEU B C 1
ATOM 3282 O O . LEU B 1 202 ? 2.49 16.922 -2.941 1 98.31 202 LEU B O 1
ATOM 3286 N N . GLU B 1 203 ? 0.914 17.859 -4.188 1 96.62 203 GLU B N 1
ATOM 3287 C CA . GLU B 1 203 ? 0.51 18.766 -3.125 1 96.62 203 GLU B CA 1
ATOM 3288 C C . GLU B 1 203 ? -0.068 18.016 -1.932 1 96.62 203 GLU B C 1
ATOM 3290 O O . GLU B 1 203 ? 0.195 18.359 -0.78 1 96.62 203 GLU B O 1
ATOM 3295 N N . THR B 1 204 ? -0.842 16.969 -2.242 1 95.5 204 THR B N 1
ATOM 3296 C CA . THR B 1 204 ? -1.405 16.141 -1.19 1 95.5 204 THR B CA 1
ATOM 3297 C C . THR B 1 204 ? -0.298 15.469 -0.379 1 95.5 204 THR B C 1
ATOM 3299 O O . THR B 1 204 ? -0.308 15.516 0.853 1 95.5 204 THR B O 1
ATOM 3302 N N . LEU B 1 205 ? 0.644 14.891 -1.052 1 98.12 205 LEU B N 1
ATOM 3303 C CA . LEU B 1 205 ? 1.768 14.25 -0.375 1 98.12 205 LEU B CA 1
ATOM 3304 C C . LEU B 1 205 ? 2.564 15.273 0.433 1 98.12 205 LEU B C 1
ATOM 3306 O O . LEU B 1 205 ? 2.994 14.984 1.553 1 98.12 205 LEU B O 1
ATOM 3310 N N . ALA B 1 206 ? 2.756 16.469 -0.148 1 97.75 206 ALA B N 1
ATOM 3311 C CA . ALA B 1 206 ? 3.502 17.5 0.559 1 97.75 206 ALA B CA 1
ATOM 3312 C C . ALA B 1 206 ? 2.824 17.875 1.876 1 97.75 206 ALA B C 1
ATOM 3314 O O . ALA B 1 206 ? 3.486 18 2.906 1 97.75 206 ALA B O 1
ATOM 3315 N N . ASP B 1 207 ? 1.527 17.984 1.849 1 94.75 207 ASP B N 1
ATOM 3316 C CA . ASP B 1 207 ? 0.78 18.297 3.062 1 94.75 207 ASP B CA 1
ATOM 3317 C C . ASP B 1 207 ? 0.917 17.188 4.102 1 94.75 207 ASP B C 1
ATOM 3319 O O . ASP B 1 207 ? 1.213 17.453 5.266 1 94.75 207 ASP B O 1
ATOM 3323 N N . LEU B 1 208 ? 0.767 16 3.693 1 96.69 208 LEU B N 1
ATOM 3324 C CA . LEU B 1 208 ? 0.772 14.867 4.609 1 96.69 208 LEU B CA 1
ATOM 3325 C C . LEU B 1 208 ? 2.176 14.602 5.145 1 96.69 208 LEU B C 1
ATOM 3327 O O . LEU B 1 208 ? 2.35 14.32 6.332 1 96.69 208 LEU B O 1
ATOM 3331 N N . TRP B 1 209 ? 3.186 14.703 4.266 1 98 209 TRP B N 1
ATOM 3332 C CA . TRP B 1 209 ? 4.559 14.477 4.707 1 98 209 TRP B CA 1
ATOM 3333 C C . TRP B 1 209 ? 5.016 15.586 5.648 1 98 209 TRP B C 1
ATOM 3335 O O . TRP B 1 209 ? 5.711 15.32 6.633 1 98 209 TRP B O 1
ATOM 3345 N N . THR B 1 210 ? 4.625 16.859 5.34 1 96.44 210 THR B N 1
ATOM 3346 C CA . THR B 1 210 ? 4.969 17.953 6.23 1 96.44 210 THR B CA 1
ATOM 3347 C C . THR B 1 210 ? 4.371 17.75 7.617 1 96.44 210 THR B C 1
ATOM 3349 O O . THR B 1 210 ? 5.066 17.875 8.625 1 96.44 210 THR B O 1
ATOM 3352 N N . ALA B 1 211 ? 3.115 17.375 7.68 1 93.38 211 ALA B N 1
ATOM 3353 C CA . ALA B 1 211 ? 2.457 17.109 8.961 1 93.38 211 ALA B CA 1
ATOM 3354 C C . ALA B 1 211 ? 3.125 15.953 9.695 1 93.38 211 ALA B C 1
ATOM 3356 O O . ALA B 1 211 ? 3.309 16.016 10.906 1 93.38 211 ALA B O 1
ATOM 3357 N N . GLY B 1 212 ? 3.5 14.93 8.961 1 95.25 212 GLY B N 1
ATOM 3358 C CA . GLY B 1 212 ? 4.062 13.727 9.562 1 95.25 212 GLY B CA 1
ATOM 3359 C C . GLY B 1 212 ? 5.48 13.914 10.062 1 95.25 212 GLY B C 1
ATOM 3360 O O . GLY B 1 212 ? 5.914 13.242 10.992 1 95.25 212 GLY B O 1
ATOM 3361 N N . LEU B 1 213 ? 6.176 14.867 9.43 1 95.31 213 LEU B N 1
ATOM 3362 C CA . LEU B 1 213 ? 7.59 15.031 9.75 1 95.31 213 LEU B CA 1
ATOM 3363 C C . LEU B 1 213 ? 7.801 16.219 10.688 1 95.31 213 LEU B C 1
ATOM 3365 O O . LEU B 1 213 ? 8.914 16.438 11.164 1 95.31 213 LEU B O 1
ATOM 3369 N N . ALA B 1 214 ? 6.711 16.969 10.945 1 89.31 214 ALA B N 1
ATOM 3370 C CA . ALA B 1 214 ? 6.84 18.156 11.773 1 89.31 214 ALA B CA 1
ATOM 3371 C C . ALA B 1 214 ? 7.285 17.797 13.188 1 89.31 214 ALA B C 1
ATOM 3373 O O . ALA B 1 214 ? 6.82 16.812 13.758 1 89.31 214 ALA B O 1
ATOM 3374 N N . ARG B 1 215 ? 8.172 18.562 13.711 1 83.81 215 ARG B N 1
ATOM 3375 C CA . ARG B 1 215 ? 8.664 18.391 15.078 1 83.81 215 ARG B CA 1
ATOM 3376 C C . ARG B 1 215 ? 7.719 19.047 16.078 1 83.81 215 ARG B C 1
ATOM 3378 O O . ARG B 1 215 ? 7.047 20.031 15.766 1 83.81 215 ARG B O 1
ATOM 3385 N N . PRO B 1 216 ? 7.512 18.281 17.266 1 66.19 216 PRO B N 1
ATOM 3386 C CA . PRO B 1 216 ? 6.719 18.969 18.297 1 66.19 216 PRO B CA 1
ATOM 3387 C C . PRO B 1 216 ? 7.324 20.297 18.719 1 66.19 216 PRO B C 1
ATOM 3389 O O . PRO B 1 216 ? 8.547 20.438 18.766 1 66.19 216 PRO B O 1
ATOM 3392 N N . GLN B 1 217 ? 6.602 21.391 18.375 1 58.66 217 GLN B N 1
ATOM 3393 C CA . GLN B 1 217 ? 7.051 22.688 18.859 1 58.66 217 GLN B CA 1
ATOM 3394 C C . GLN B 1 217 ? 7.301 22.672 20.359 1 58.66 217 GLN B C 1
ATOM 3396 O O . GLN B 1 217 ? 6.637 21.938 21.094 1 58.66 217 GLN B O 1
ATOM 3401 N N . ALA B 1 218 ? 8.5 22.828 20.781 1 51.16 218 ALA B N 1
ATOM 3402 C CA . ALA B 1 218 ? 8.797 23 22.203 1 51.16 218 ALA B CA 1
ATOM 3403 C C . ALA B 1 218 ? 7.672 23.75 22.922 1 51.16 218 ALA B C 1
ATOM 3405 O O . ALA B 1 218 ? 7.293 24.844 22.516 1 51.16 218 ALA B O 1
ATOM 3406 N N . GLY B 1 219 ? 6.551 23.219 23.156 1 44.91 219 GLY B N 1
ATOM 3407 C CA . GLY B 1 219 ? 5.68 23.953 24.062 1 44.91 219 GLY B CA 1
ATOM 3408 C C . GLY B 1 219 ? 6.438 24.828 25.031 1 44.91 219 GLY B C 1
ATOM 3409 O O . GLY B 1 219 ? 7.57 24.531 25.406 1 44.91 219 GLY B O 1
ATOM 3410 N N . GLY B 1 220 ? 6.086 26.188 25.047 1 41.47 220 GLY B N 1
ATOM 3411 C CA . GLY B 1 220 ? 6.477 27.188 26.047 1 41.47 220 GLY B CA 1
ATOM 3412 C C . GLY B 1 220 ? 6.586 26.625 27.438 1 41.47 220 GLY B C 1
ATOM 3413 O O . GLY B 1 220 ? 5.75 25.812 27.859 1 41.47 220 GLY B O 1
ATOM 3414 N N . ALA B 1 221 ? 7.691 26.391 27.984 1 39.44 221 ALA B N 1
ATOM 3415 C CA . ALA B 1 221 ? 7.93 26.25 29.422 1 39.44 221 ALA B CA 1
ATOM 3416 C C . ALA B 1 221 ? 6.902 27.047 30.219 1 39.44 221 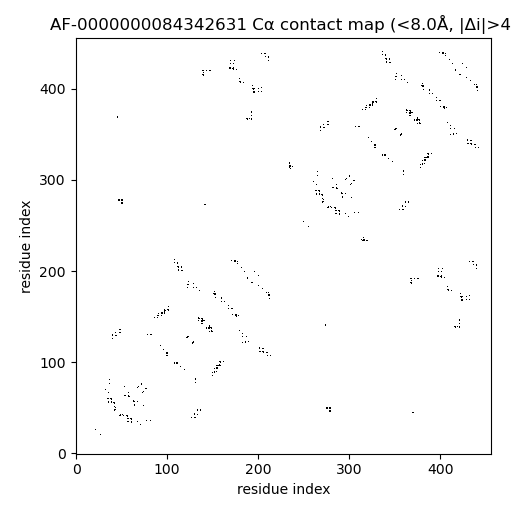ALA B C 1
ATOM 3418 O O . ALA B 1 221 ? 6.758 28.25 30.031 1 39.44 221 ALA B O 1
ATOM 3419 N N . LEU B 1 222 ? 5.805 26.469 30.688 1 38.56 222 LEU B N 1
ATOM 3420 C CA . LEU B 1 222 ? 5.086 27.109 31.781 1 38.56 222 LEU B CA 1
ATOM 3421 C C . LEU B 1 222 ? 6.059 27.766 32.75 1 38.56 222 LEU B C 1
ATOM 3423 O O . LEU B 1 222 ? 6.988 27.125 33.25 1 38.56 222 LEU B O 1
ATOM 3427 N N . THR B 1 223 ? 6.348 29.031 32.5 1 37.25 223 THR B N 1
ATOM 3428 C CA . THR B 1 223 ? 6.934 29.875 33.531 1 37.25 223 THR B CA 1
ATOM 3429 C C . THR B 1 223 ? 6.398 29.516 34.906 1 37.25 223 THR B C 1
ATOM 3431 O O . THR B 1 223 ? 5.188 29.547 35.125 1 37.25 223 THR B O 1
ATOM 3434 N N . GLY B 1 224 ? 6.922 28.531 35.531 1 35.62 224 GLY B N 1
ATOM 3435 C CA . GLY B 1 224 ? 6.758 28.375 36.969 1 35.62 224 GLY B CA 1
ATOM 3436 C C . GLY B 1 224 ? 6.676 29.703 37.719 1 35.62 224 GLY B C 1
ATOM 3437 O O . GLY B 1 224 ? 7.535 30.562 37.562 1 35.62 224 GLY B O 1
ATOM 3438 N N . HIS B 1 225 ? 5.449 30.297 37.906 1 37.41 225 HIS B N 1
ATOM 3439 C CA . HIS B 1 225 ? 5.277 31.312 38.969 1 37.41 225 HIS B CA 1
ATOM 3440 C C . HIS B 1 225 ? 6.074 30.953 40.219 1 37.41 225 HIS B C 1
ATOM 3442 O O . HIS B 1 225 ? 5.914 29.859 40.781 1 37.41 225 HIS B O 1
ATOM 3448 N N . ASP B 1 226 ? 7.305 31.453 40.375 1 34.03 226 ASP B N 1
ATOM 3449 C CA . ASP B 1 226 ? 8.031 31.641 41.625 1 34.03 226 ASP B CA 1
ATOM 3450 C C . ASP B 1 226 ? 7.109 32.188 42.719 1 34.03 226 ASP B C 1
ATOM 3452 O O . ASP B 1 226 ? 6.688 33.344 42.656 1 34.03 226 ASP B O 1
ATOM 3456 N N . GLN B 1 227 ? 6.004 31.516 43.094 1 32.62 227 GLN B N 1
ATOM 3457 C CA . GLN B 1 227 ? 5.48 31.922 44.406 1 32.62 227 GLN B CA 1
ATOM 3458 C C . GLN B 1 227 ? 6.59 31.984 45.438 1 32.62 227 GLN B C 1
ATOM 3460 O O . GLN B 1 227 ? 7.18 30.953 45.812 1 32.62 227 GLN B O 1
ATOM 3465 N N . SER B 1 228 ? 7.418 33.062 45.375 1 26.86 228 SER B N 1
ATOM 3466 C CA . SER B 1 228 ? 7.738 33.656 46.688 1 26.86 228 SER B CA 1
ATOM 3467 C C . SER B 1 228 ? 6.484 34.125 47.406 1 26.86 228 SER B C 1
ATOM 3469 O O . SER B 1 228 ? 5.562 34.656 46.781 1 26.86 228 SER B O 1
#

Secondary structure (DSSP, 8-state):
------GGGGG-------S----HHHHHHHHHHHHHHHHHHHHHHHHHHHH--HHHHHHHHT--HHHHHHH-SSHHHHHHHHHHHHHHHHHHHHHHHHHHHSSS-S--HHHHHHHHHHHHHHHTSHHHHHHHHHHHHHTTSS-GGGG----GGGG-HHHHTTS-HHHHHHHHHHHHHHHHHHHHHHHHHHTT-SSS-HHHHHHHHHHHHHHHH---------------/------GGGTT-------SS---HHHHHHHHHHHHHHHHHHHHHHHHHHHH--HHHHHHHHT--HHHHHHH-SSHHHHHHHHHHHHHHHHHHHHHHHHHHHSSS-S--HHHHHHHHHHHHHHHTSHHHHHHHHHHHHHTTSS-GGGG----GGGG-HHHHTTS-HHHHHHHHHHHHHHHHHHHHHHHHHHTT-SSS-HHHHHHHHHHHHHHHH---------------

Solvent-accessible surface area (backbone atoms only — not comparable to full-atom values): 25736 Å² total; per-residue (Å²): 136,84,78,76,76,66,73,84,59,61,79,60,68,68,66,80,70,64,84,66,71,70,48,73,65,55,48,50,51,52,52,50,51,51,36,42,52,53,22,39,51,51,35,34,63,76,32,35,64,69,36,36,50,69,68,58,20,25,60,68,43,71,52,48,70,70,58,46,54,74,75,36,91,47,69,66,52,52,50,48,53,57,47,59,74,44,46,63,60,50,44,52,54,36,37,52,48,21,65,59,63,48,56,90,64,89,71,49,43,70,52,49,35,55,46,46,56,53,47,51,58,52,47,65,36,66,70,49,35,44,53,51,53,42,34,60,56,34,36,63,36,92,65,36,79,63,24,68,36,88,65,63,48,73,35,24,60,63,42,49,65,76,42,59,77,90,47,37,36,50,51,38,34,43,47,46,52,50,51,52,41,50,56,48,51,51,48,27,49,77,68,64,66,40,74,40,55,70,70,51,49,50,52,51,50,27,54,37,49,38,65,59,66,55,72,83,71,79,70,76,73,77,75,73,78,76,80,122,137,85,82,79,77,65,44,80,57,64,83,58,71,68,65,83,68,63,84,64,70,72,48,71,66,55,49,50,50,51,52,51,51,50,36,40,53,54,21,38,51,52,34,35,63,76,32,34,63,68,36,35,48,69,67,57,19,25,61,68,43,71,52,50,70,69,60,45,54,74,75,34,91,47,70,66,52,51,50,49,52,58,48,59,69,44,46,35,50,50,45,52,55,38,37,52,48,21,66,57,62,48,56,89,64,90,71,50,44,69,50,49,36,56,47,46,55,52,48,52,56,52,47,64,35,67,69,50,35,44,53,51,50,42,34,60,55,34,36,62,35,92,64,37,81,64,23,70,35,89,65,62,49,73,34,24,60,64,42,49,65,76,43,58,77,93,47,36,36,49,51,39,35,45,46,47,53,50,50,53,42,49,56,48,51,51,48,27,48,76,67,64,66,41,74,38,55,70,71,51,49,50,52,51,49,27,54,36,49,38,64,61,65,54,71,82,69,78,69,78,74,75,74,71,78,75,80,121

InterPro domains:
  IPR001647 DNA-binding HTH domain, TetR-type [PF00440] (36-80)
  IPR001647 DNA-binding HTH domain, TetR-type [PR00455] (36-49)
  IPR001647 DNA-binding HTH domain, TetR-type [PR00455] (57-80)
  IPR001647 DNA-binding HTH domain, TetR-type [PS50977] (30-90)
  IPR009057 Homedomain-like superfamily [SSF46689] (23-94)
  IPR050109 HTH-type, TetR-like transcriptional regulator [PTHR30055] (22-216)

pLDDT: mean 83.3, std 20.98, range [24.31, 98.69]

Sequence (456 aa):
MAGKDSPAAAIAGAKKNSPYPRSVREEQQLITRRRLLDAALGAFEANGYHGASVEEIVSAAGVTRSTFYLHFKNKAEVLQVLTDSVQDSVAELYAGLDAEISGDTADIRPAVRQWLDKAIGWYSERAHQIIAAVWQELSVGADAEGARGITVDEHLPRYLALWPESERGAVRTRVILLSHLLSRAVLLSRRGALPADESVVLETLADLWTAGLARPQAGGALTGHDQSMAGKDSPAAAIAGAKKNSPYPRSVREEQQLITRRRLLDAALGAFEANGYHGASVEEIVSAAGVTRSTFYLHFKNKAEVLQVLTDSVQDSVAELYAGLDAEISGDTADIRPAVRQWLDKAIGWYSERAHQIIAAVWQELSVGADAEGARGITVDEHLPRYLALWPESERGAVRTRVILLSHLLSRAVLLSRRGALPADESVVLETLADLWTAGLARPQAGGALTGHDQS

Organism: Pseudonocardia thermophila (NCBI:txid1848)

Foldseek 3Di:
DPPPDDCVPPVPPPPVPPPPPPDPVRVVLVVLLVLLLVLLLVQCVVQNQVGGALVSSCVSSVHDSVSVCVNPVGSVVSLVVLQVVCLVVLLVLLLQVLVQQLDPDQASLVVLLVSLVVVLVVCPPSSNLSSLRNLVVQLPDPPNVSVVRNQSLVSNVSLLVVDDPVCSVVLSVLVVVLVNVSSVLSVCQVVVNDPDHPVVSSSVSSVSNRVSSRDPDPPDPPPPPPPD/DPPPDFQLPPVPPDPVPPPPPPDPVRVVLVLLLVLLLVLLLVQCVVQNQVGGAPVSSCVSSVHDSVSVCVNPVGSVVSLVVLQVSCLRVLLVLLLQVLVQQLDPDQASLVVLLVSLVVVLVVCPPSSNLSSLRNLVVQLPDPPNVSVVRNQSLVSNVSLLVVDDPVCSVVLSVLVVVLVNVSSVLSVCQVVVNDPDHPVVSSVVSSVSNRVSSRDPDPPDDPPPPPPD

Radius of gyration: 25.93 Å; Cα contacts (8 Å, |Δi|>4): 427; chains: 2; bounding box: 86×88×72 Å